Protein AF-A0AAN7T328-F1 (afdb_monomer)

Foldseek 3Di:
DVLQVPDLWDQDPVGDIDRVVVVVVVVVPDPPPPPDFDQDPPPRDTPPDDDDDDPDDDDDDDDDPPPPDDDDDDDDDDDDDDDDDDDDDDDDDDDPDDPPPPPCDPVNDDLVVVLVVLLPDDPVRLVVVLVVDCLCVNCCHSCNQVVSVVQCQQAAPPPRHHLVGFQKWFFKAWDADPQFTAIDTLRRIHGPCCCPVVVDQADPVRHGGDATAGFQFAPVSCVVCVVVHQVRLVVQCVSRVPPPDHSLVSLLRNLLSLLLVLLVVLVVPDDPSVNLVSLLSSVLVNLRSLLVNLVVCVVDVVLQVVLQVLLCCVQPVVQVDCVSVVDLSSNLSSLLRHPDADDLSSLVSSVLSLLLLCLQQLCAPVFVVLVLLLQLFPDLFDPCNQQSSCVRCLSVLLSLLLSLLVCVLLQSHDDDPRDHSVRSSNVCNSVSSGDPPPSSNVSSVVSVVSSVDRGDCSSCVSSVHHDDDRSVVSVSSSVSNVVSCVSQSWHSLDDSQCSNQVNCVPPVPTHHDPPRHHDDDDPDDDRRGGHPPPDDPPDDPDDDDDDD

Nearest PDB structures (foldseek):
  2b5f-assembly1_B  TM=2.780E-01  e=9.021E+00  Spinacia oleracea
  6tc0-assembly3_F  TM=1.694E-01  e=4.989E+00  Mus musculus

Structure (mmCIF, N/CA/C/O backbone):
data_AF-A0AAN7T328-F1
#
_entry.id   AF-A0AAN7T328-F1
#
loop_
_atom_site.group_PDB
_atom_site.id
_atom_site.type_symbol
_atom_site.label_atom_id
_atom_site.label_alt_id
_atom_site.label_comp_id
_atom_site.label_asym_id
_atom_site.label_entity_id
_atom_site.label_seq_id
_atom_site.pdbx_PDB_ins_code
_atom_site.Cartn_x
_atom_site.Cartn_y
_atom_site.Cartn_z
_atom_site.occupancy
_atom_site.B_iso_or_equiv
_atom_site.auth_seq_id
_atom_site.auth_comp_id
_atom_site.auth_asym_id
_atom_site.auth_atom_id
_atom_site.pdbx_PDB_model_num
ATOM 1 N N . MET A 1 1 ? -0.008 -10.460 22.206 1.00 30.52 1 MET A N 1
ATOM 2 C CA . MET A 1 1 ? 0.128 -11.632 23.100 1.00 30.52 1 MET A CA 1
ATOM 3 C C . MET A 1 1 ? -0.228 -12.957 22.423 1.00 30.52 1 MET A C 1
ATOM 5 O O . MET A 1 1 ? 0.145 -13.980 22.965 1.00 30.52 1 MET A O 1
ATOM 9 N N . LEU A 1 2 ? -0.828 -12.974 21.222 1.00 27.48 2 LEU A N 1
ATOM 10 C CA . LEU A 1 2 ? -1.067 -14.219 20.471 1.00 27.48 2 LEU A CA 1
ATOM 11 C C . LEU A 1 2 ? 0.185 -14.843 19.823 1.00 27.48 2 LEU A C 1
ATOM 13 O O . LEU A 1 2 ? 0.161 -16.020 19.498 1.00 27.48 2 LEU A O 1
ATOM 17 N N . SER A 1 3 ? 1.309 -14.124 19.700 1.00 33.03 3 SER A N 1
ATOM 18 C CA . SER A 1 3 ? 2.547 -14.724 19.167 1.00 33.03 3 SER A CA 1
ATOM 19 C C . SER A 1 3 ? 3.260 -15.656 20.155 1.00 33.03 3 SER A C 1
ATOM 21 O O . SER A 1 3 ? 4.235 -16.288 19.771 1.00 33.03 3 SER A O 1
ATOM 23 N N . PHE A 1 4 ? 2.823 -15.709 21.420 1.00 31.34 4 PHE A N 1
ATOM 24 C CA . PHE A 1 4 ? 3.430 -16.565 22.447 1.00 31.34 4 PHE A CA 1
ATOM 25 C C . PHE A 1 4 ? 2.764 -17.951 22.524 1.00 31.34 4 PHE A C 1
ATOM 27 O O . PHE A 1 4 ? 3.377 -18.890 23.009 1.00 31.34 4 PHE A O 1
ATOM 34 N N . PHE A 1 5 ? 1.539 -18.100 22.002 1.00 33.84 5 PHE A N 1
ATOM 35 C CA . PHE A 1 5 ? 0.751 -19.339 22.101 1.00 33.84 5 PHE A CA 1
ATOM 36 C C . PHE A 1 5 ? 0.732 -20.187 20.816 1.00 33.84 5 PHE A C 1
ATOM 38 O O . PHE A 1 5 ? 0.052 -21.205 20.772 1.00 33.84 5 PHE A O 1
ATOM 45 N N . ALA A 1 6 ? 1.474 -19.788 19.778 1.00 40.78 6 ALA A N 1
ATOM 46 C CA . ALA A 1 6 ? 1.519 -20.478 18.481 1.00 40.78 6 ALA A CA 1
ATOM 47 C C . ALA A 1 6 ? 2.911 -21.045 18.126 1.00 40.78 6 ALA A C 1
ATOM 49 O O . ALA A 1 6 ? 3.149 -21.440 16.987 1.00 40.78 6 ALA A O 1
ATOM 50 N N . SER A 1 7 ? 3.848 -21.053 19.080 1.00 46.41 7 SER A N 1
ATOM 51 C CA . SER A 1 7 ? 5.132 -21.745 18.936 1.00 46.41 7 SER A CA 1
ATOM 52 C C . SER A 1 7 ? 4.935 -23.229 19.232 1.00 46.41 7 SER A C 1
ATOM 54 O O . SER A 1 7 ? 4.325 -23.557 20.244 1.00 46.41 7 SER A O 1
ATOM 56 N N . ASP A 1 8 ? 5.473 -24.120 18.396 1.00 56.59 8 ASP A N 1
ATOM 57 C CA . ASP A 1 8 ? 5.523 -25.563 18.685 1.00 56.59 8 ASP A CA 1
ATOM 58 C C . ASP A 1 8 ? 6.571 -25.917 19.758 1.00 56.59 8 ASP A C 1
ATOM 60 O O . ASP A 1 8 ? 6.666 -27.067 20.163 1.00 56.59 8 ASP A O 1
ATOM 64 N N . ASN A 1 9 ? 7.305 -24.920 20.263 1.00 54.69 9 ASN A N 1
ATOM 65 C CA . ASN A 1 9 ? 8.291 -25.058 21.331 1.00 54.69 9 ASN A CA 1
ATOM 66 C C . ASN A 1 9 ? 7.996 -24.080 22.477 1.00 54.69 9 ASN A C 1
ATOM 68 O O . ASN A 1 9 ? 7.801 -22.881 22.230 1.00 54.69 9 ASN A O 1
ATOM 72 N N . LEU A 1 10 ? 7.987 -24.582 23.714 1.00 58.47 10 LEU A N 1
ATOM 73 C CA . LEU A 1 10 ? 7.873 -23.783 24.937 1.00 58.47 10 LEU A CA 1
ATOM 74 C C . LEU A 1 10 ? 9.185 -23.829 25.722 1.00 58.47 10 LEU A C 1
ATOM 76 O O . LEU A 1 10 ? 9.585 -24.884 26.209 1.00 58.47 10 LEU A O 1
ATOM 80 N N . GLU A 1 11 ? 9.804 -22.664 25.900 1.00 51.47 11 GLU A N 1
ATOM 81 C CA . GLU A 1 11 ? 10.955 -22.490 26.784 1.00 51.47 11 GLU A CA 1
ATOM 82 C C . GLU A 1 11 ? 10.466 -22.351 28.233 1.00 51.47 11 GLU A C 1
ATOM 84 O O . GLU A 1 11 ? 9.657 -21.477 28.563 1.00 51.47 11 GLU A O 1
ATOM 89 N N . GLN A 1 12 ? 10.913 -23.255 29.100 1.00 61.31 12 GLN A N 1
ATOM 90 C CA . GLN A 1 12 ? 10.564 -23.281 30.513 1.00 61.31 12 GLN A CA 1
ATOM 91 C C . GLN A 1 12 ? 11.494 -22.362 31.308 1.00 61.31 12 GLN A C 1
ATOM 93 O O . GLN A 1 12 ? 12.641 -22.122 30.943 1.00 61.31 12 GLN A O 1
ATOM 98 N N . GLN A 1 13 ? 11.014 -21.867 32.448 1.00 40.06 13 GLN A N 1
ATOM 99 C CA . GLN A 1 13 ? 11.747 -20.925 33.308 1.00 40.06 13 GLN A CA 1
ATOM 100 C C . GLN A 1 13 ? 13.107 -21.438 33.831 1.00 40.06 13 GLN A C 1
ATOM 102 O O . GLN A 1 13 ? 13.890 -20.654 34.357 1.00 40.06 13 GLN A O 1
ATOM 107 N N . TYR A 1 14 ? 13.388 -22.736 33.696 1.00 57.19 14 TYR A N 1
ATOM 108 C CA . TYR A 1 14 ? 14.655 -23.380 34.057 1.00 57.19 14 TYR A CA 1
ATOM 109 C C . TYR A 1 14 ? 15.530 -23.753 32.844 1.00 57.19 14 TYR A C 1
ATOM 111 O O . TYR A 1 14 ? 16.507 -24.477 33.001 1.00 57.19 14 TYR A O 1
ATOM 119 N N . GLY A 1 15 ? 15.224 -23.224 31.654 1.00 48.59 15 GLY A N 1
ATOM 120 C CA . GLY A 1 15 ? 16.077 -23.329 30.463 1.00 48.59 15 GLY A CA 1
ATOM 121 C C . GLY A 1 15 ? 15.852 -24.570 29.597 1.00 48.59 15 GLY A C 1
ATOM 122 O O . GLY A 1 15 ? 16.543 -24.731 28.594 1.00 48.59 15 GLY A O 1
ATOM 123 N N . ASP A 1 16 ? 14.884 -25.421 29.944 1.00 49.12 16 ASP A N 1
ATOM 124 C CA . ASP A 1 16 ? 14.483 -26.550 29.103 1.00 49.12 16 ASP A CA 1
ATOM 125 C C . ASP A 1 16 ? 13.497 -26.118 28.018 1.00 49.12 16 ASP A C 1
ATOM 127 O O . ASP A 1 16 ? 12.666 -25.230 28.218 1.00 49.12 16 ASP A O 1
ATOM 131 N N . ASN A 1 17 ? 13.572 -26.775 26.863 1.00 54.47 17 ASN A N 1
ATOM 132 C CA . ASN A 1 17 ? 12.727 -26.493 25.711 1.00 54.47 17 ASN A CA 1
ATOM 133 C C . ASN A 1 17 ? 11.852 -27.716 25.419 1.00 54.47 17 ASN A C 1
ATOM 135 O O . ASN A 1 17 ? 12.375 -28.805 25.185 1.00 54.47 17 ASN A O 1
ATOM 139 N N . VAL A 1 18 ? 10.531 -27.549 25.470 1.00 57.59 18 VAL A N 1
ATOM 140 C CA . VAL A 1 18 ? 9.565 -28.647 25.314 1.00 57.59 18 VAL A CA 1
ATOM 141 C C . VAL A 1 18 ? 8.907 -28.572 23.940 1.00 57.59 18 VAL A C 1
ATOM 143 O O . VAL A 1 18 ? 8.245 -27.578 23.631 1.00 57.59 18 VAL A O 1
ATOM 146 N N . ASP A 1 19 ? 9.053 -29.640 23.152 1.00 63.91 19 ASP A N 1
ATOM 147 C CA . ASP A 1 19 ? 8.382 -29.822 21.861 1.00 63.91 19 ASP A CA 1
ATOM 148 C C . ASP A 1 19 ? 6.913 -30.243 22.076 1.00 63.91 19 ASP A C 1
ATOM 150 O O . ASP A 1 19 ? 6.593 -31.326 22.580 1.00 63.91 19 ASP A O 1
ATOM 154 N N . LEU A 1 20 ? 5.982 -29.369 21.688 1.00 58.19 20 LEU A N 1
ATOM 155 C CA . LEU A 1 20 ? 4.540 -29.583 21.826 1.00 58.19 20 LEU A CA 1
ATOM 156 C C . LEU A 1 20 ? 3.998 -30.662 20.880 1.00 58.19 20 LEU A C 1
ATOM 158 O O . LEU A 1 20 ? 2.877 -31.140 21.083 1.00 58.19 20 LEU A O 1
ATOM 162 N N . THR A 1 21 ? 4.759 -31.065 19.863 1.00 59.78 21 THR A N 1
ATOM 163 C CA . THR A 1 21 ? 4.375 -32.129 18.925 1.00 59.78 21 THR A CA 1
ATOM 164 C C . THR A 1 21 ? 4.309 -33.481 19.636 1.00 59.78 21 THR A C 1
ATOM 166 O O . THR A 1 21 ? 3.380 -34.259 19.407 1.00 59.78 21 THR A O 1
ATOM 169 N N . GLU A 1 22 ? 5.223 -33.718 20.579 1.00 53.09 22 GLU A N 1
ATOM 170 C CA . GLU A 1 22 ? 5.274 -34.933 21.396 1.00 53.09 22 GLU A CA 1
ATOM 171 C C . GLU A 1 22 ? 4.113 -34.977 22.407 1.00 53.09 22 GLU A C 1
ATOM 173 O O . GLU A 1 22 ? 3.460 -36.008 22.585 1.00 53.09 22 GLU A O 1
ATOM 178 N N . TYR A 1 23 ? 3.751 -33.821 22.977 1.00 49.94 23 TYR A N 1
ATOM 179 C CA . TYR A 1 23 ? 2.598 -33.688 23.874 1.00 49.94 23 TYR A CA 1
ATOM 180 C C . TYR A 1 23 ? 1.259 -33.905 23.144 1.00 49.94 23 TYR A C 1
ATOM 182 O O . TYR A 1 23 ? 0.354 -34.569 23.655 1.00 49.94 23 TYR A O 1
ATOM 190 N N . ARG A 1 24 ? 1.133 -33.394 21.911 1.00 54.00 24 ARG A N 1
ATOM 191 C CA . ARG A 1 24 ? -0.035 -33.637 21.044 1.00 54.00 24 ARG A CA 1
ATOM 192 C C . ARG A 1 24 ? -0.121 -35.108 20.610 1.00 54.00 24 ARG A C 1
ATOM 194 O O . ARG A 1 24 ? -1.224 -35.645 20.529 1.00 54.00 24 ARG A O 1
ATOM 201 N N . ALA A 1 25 ? 1.014 -35.779 20.392 1.00 52.00 25 ALA A N 1
ATOM 202 C CA . ALA A 1 25 ? 1.062 -37.212 20.088 1.00 52.00 25 ALA A CA 1
ATOM 203 C C . ALA A 1 25 ? 0.642 -38.082 21.290 1.00 52.00 25 ALA A C 1
ATOM 205 O O . ALA A 1 25 ? -0.122 -39.033 21.119 1.00 52.00 25 ALA A O 1
ATOM 206 N N . LEU A 1 26 ? 1.045 -37.705 22.509 1.00 47.72 26 LEU A N 1
ATOM 207 C CA . LEU A 1 26 ? 0.616 -38.346 23.760 1.00 47.72 26 LEU A CA 1
ATOM 208 C C . LEU A 1 26 ? -0.893 -38.209 24.024 1.00 47.72 26 LEU A C 1
ATOM 210 O O . LEU A 1 26 ? -1.488 -39.125 24.587 1.00 47.72 26 LEU A O 1
ATOM 214 N N . ASN A 1 27 ? -1.523 -37.114 23.583 1.00 44.34 27 ASN A N 1
ATOM 215 C CA . ASN A 1 27 ? -2.967 -36.886 23.744 1.00 44.34 27 ASN A CA 1
ATOM 216 C C . ASN A 1 27 ? -3.836 -37.563 22.665 1.00 44.34 27 ASN A C 1
ATOM 218 O O . ASN A 1 27 ? -5.025 -37.787 22.891 1.00 44.34 27 ASN A O 1
ATOM 222 N N . ASN A 1 28 ? -3.260 -37.913 21.509 1.00 42.47 28 ASN A N 1
ATOM 223 C CA . ASN A 1 28 ? -3.942 -38.695 20.467 1.00 42.47 28 ASN A CA 1
ATOM 224 C C . ASN A 1 28 ? -3.955 -40.204 20.770 1.00 42.47 28 ASN A C 1
ATOM 226 O O . ASN A 1 28 ? -4.761 -40.947 20.206 1.00 42.47 28 ASN A O 1
ATOM 230 N N . GLY A 1 29 ? -3.103 -40.666 21.689 1.00 35.59 29 GLY A N 1
ATOM 231 C CA . GLY A 1 29 ? -3.254 -41.966 22.328 1.00 35.59 29 GLY A CA 1
ATOM 232 C C . GLY A 1 29 ? -4.353 -41.879 23.379 1.00 35.59 29 GLY A C 1
ATOM 233 O O . GLY A 1 29 ? -4.123 -41.355 24.462 1.00 35.59 29 GLY A O 1
ATOM 234 N N . VAL A 1 30 ? -5.545 -42.381 23.058 1.00 37.03 30 VAL A N 1
ATOM 235 C CA . VAL A 1 30 ? -6.703 -42.495 23.957 1.00 37.03 30 VAL A CA 1
ATOM 236 C C . VAL A 1 30 ? -6.277 -43.058 25.322 1.00 37.03 30 VAL A C 1
ATOM 238 O O . VAL A 1 30 ? -6.276 -44.270 25.541 1.00 37.03 30 VAL A O 1
ATOM 241 N N . ARG A 1 31 ? -5.965 -42.186 26.287 1.00 30.16 31 ARG A N 1
ATOM 242 C CA . ARG A 1 31 ? -6.110 -42.530 27.698 1.00 30.16 31 ARG A CA 1
ATOM 243 C C . ARG A 1 31 ? -7.608 -42.589 27.927 1.00 30.16 31 ARG A C 1
ATOM 245 O O . ARG A 1 31 ? -8.277 -41.563 27.999 1.00 30.16 31 ARG A O 1
ATOM 252 N N . ARG A 1 32 ? -8.138 -43.812 27.985 1.00 34.00 32 ARG A N 1
ATOM 253 C CA . ARG A 1 32 ? -9.443 -44.079 28.586 1.00 34.00 32 ARG A CA 1
ATOM 254 C C . ARG A 1 32 ? -9.417 -43.443 29.973 1.00 34.00 32 ARG A C 1
ATOM 256 O O . ARG A 1 32 ? -8.828 -44.004 30.891 1.00 34.00 32 ARG A O 1
ATOM 263 N N . TYR A 1 33 ? -10.015 -42.265 30.108 1.00 33.59 33 TYR A N 1
ATOM 264 C CA . TYR A 1 33 ? -10.455 -41.786 31.403 1.00 33.59 33 TYR A CA 1
ATOM 265 C C . TYR A 1 33 ? -11.483 -42.809 31.875 1.00 33.59 33 TYR A C 1
ATOM 267 O O . TYR A 1 33 ? -12.596 -42.875 31.357 1.00 33.59 33 TYR A O 1
ATOM 275 N N . THR A 1 34 ? -11.075 -43.684 32.790 1.00 35.03 34 THR A N 1
ATOM 276 C CA . THR A 1 34 ? -12.025 -44.415 33.618 1.00 35.03 34 THR A CA 1
ATOM 277 C C . THR A 1 34 ? -12.850 -43.355 34.331 1.00 35.03 34 THR A C 1
ATOM 279 O O . THR A 1 34 ? -12.286 -42.486 34.999 1.00 35.03 34 THR A O 1
ATOM 282 N N . ALA A 1 35 ? -14.160 -43.372 34.099 1.00 37.78 35 ALA A N 1
ATOM 283 C CA . ALA A 1 35 ? -15.109 -42.506 34.771 1.00 37.78 35 ALA A CA 1
ATOM 284 C C . ALA A 1 35 ? -14.993 -42.752 36.280 1.00 37.78 35 ALA A C 1
ATOM 286 O O . ALA A 1 35 ? -15.535 -43.719 36.802 1.00 37.78 35 ALA A O 1
ATOM 287 N N . ASN A 1 36 ? -14.223 -41.915 36.969 1.00 35.16 36 ASN A N 1
ATOM 288 C CA . ASN A 1 36 ? -14.232 -41.892 38.419 1.00 35.16 36 ASN A CA 1
ATOM 289 C C . ASN A 1 36 ? -15.394 -40.989 38.821 1.00 35.16 36 ASN A C 1
ATOM 291 O O . ASN A 1 36 ? -15.381 -39.789 38.542 1.00 35.16 36 ASN A O 1
ATOM 295 N N . SER A 1 37 ? -16.407 -41.602 39.429 1.00 44.97 37 SER A N 1
ATOM 296 C CA . SER A 1 37 ? -17.577 -40.954 40.015 1.00 44.97 37 SER A CA 1
ATOM 297 C C . SER A 1 37 ? -17.142 -39.804 40.929 1.00 44.97 37 SER A C 1
ATOM 299 O O . SER A 1 37 ? -16.469 -40.020 41.941 1.00 44.97 37 SER A O 1
ATOM 301 N N . TYR A 1 38 ? -17.500 -38.573 40.569 1.00 44.97 38 TYR A N 1
ATOM 302 C CA . TYR A 1 38 ? -17.310 -37.408 41.425 1.00 44.97 38 TYR A CA 1
ATOM 303 C C . TYR A 1 38 ? -18.566 -37.205 42.272 1.00 44.97 38 TYR A C 1
ATOM 305 O O . TYR A 1 38 ? -19.643 -36.949 41.737 1.00 44.97 38 TYR A O 1
ATOM 313 N N . ILE A 1 39 ? -18.418 -37.289 43.593 1.00 51.81 39 ILE A N 1
ATOM 314 C CA . ILE A 1 39 ? -19.495 -37.013 44.545 1.00 51.81 39 ILE A CA 1
ATOM 315 C C . ILE A 1 39 ? -19.390 -35.544 44.954 1.00 51.81 39 ILE A C 1
ATOM 317 O O . ILE A 1 39 ? -18.382 -35.111 45.517 1.00 51.81 39 ILE A O 1
ATOM 321 N N . CYS A 1 40 ? -20.437 -34.764 44.683 1.00 43.72 40 CYS A N 1
ATOM 322 C CA . CYS A 1 40 ? -20.492 -33.372 45.115 1.00 43.72 40 CYS A CA 1
ATOM 323 C C . CYS A 1 40 ? -20.555 -33.298 46.649 1.00 43.72 40 CYS A C 1
ATOM 325 O O . CYS A 1 40 ? -21.554 -33.690 47.253 1.00 43.72 40 CYS A O 1
ATOM 327 N N . GLY A 1 41 ? -19.528 -32.724 47.281 1.00 50.19 41 GLY A N 1
ATOM 328 C CA . GLY A 1 41 ? -19.443 -32.589 48.742 1.00 50.19 41 GLY A CA 1
ATOM 329 C C . GLY A 1 41 ? -20.507 -31.691 49.389 1.00 50.19 41 GLY A C 1
ATOM 330 O O . GLY A 1 41 ? -20.580 -31.643 50.610 1.00 50.19 41 GLY A O 1
ATOM 331 N N . ASN A 1 42 ? -21.333 -30.995 48.599 1.00 46.12 42 ASN A N 1
ATOM 332 C CA . ASN A 1 42 ? -22.359 -30.082 49.112 1.00 46.12 42 ASN A CA 1
ATOM 333 C C . ASN A 1 42 ? -23.787 -30.650 49.039 1.00 46.12 42 ASN A C 1
ATOM 335 O O . ASN A 1 42 ? -24.662 -30.203 49.772 1.00 46.12 42 ASN A O 1
ATOM 339 N N . CYS A 1 43 ? -24.047 -31.623 48.158 1.00 63.41 43 CYS A N 1
ATOM 340 C CA . CYS A 1 43 ? -25.384 -32.212 48.002 1.00 63.41 43 CYS A CA 1
ATOM 341 C C . CYS A 1 43 ? -25.407 -33.747 47.956 1.00 63.41 43 CYS A C 1
ATOM 343 O O . CYS A 1 43 ? -26.490 -34.325 47.929 1.00 63.41 43 CYS A O 1
ATOM 345 N N . GLY A 1 44 ? -24.244 -34.406 47.952 1.00 47.44 44 GLY A N 1
ATOM 346 C CA . GLY A 1 44 ? -24.107 -35.853 48.135 1.00 47.44 44 GLY A CA 1
ATOM 347 C C . GLY A 1 44 ? -24.722 -36.740 47.049 1.00 47.44 44 GLY A C 1
ATOM 348 O O . GLY A 1 44 ? -24.823 -37.943 47.268 1.00 47.44 44 GLY A O 1
ATOM 349 N N . ARG A 1 45 ? -25.155 -36.197 45.901 1.00 43.94 45 ARG A N 1
ATOM 350 C CA . ARG A 1 45 ? -25.763 -37.004 44.829 1.00 43.94 45 ARG A CA 1
ATOM 351 C C . ARG A 1 45 ? -24.710 -37.624 43.916 1.00 43.94 45 ARG A C 1
ATOM 353 O O . ARG A 1 45 ? -23.819 -36.928 43.432 1.00 43.94 45 ARG A O 1
ATOM 360 N N . ASP A 1 46 ? -24.884 -38.918 43.677 1.00 45.78 46 ASP A N 1
ATOM 361 C CA . ASP A 1 46 ? -24.164 -39.738 42.706 1.00 45.78 46 ASP A CA 1
ATOM 362 C C . ASP A 1 46 ? -25.009 -39.835 41.420 1.00 45.78 46 ASP A C 1
ATOM 364 O O . ASP A 1 46 ? -26.224 -40.027 41.494 1.00 45.78 46 ASP A O 1
ATOM 368 N N . MET A 1 47 ? -24.405 -39.639 40.246 1.00 49.72 47 MET A N 1
ATOM 369 C CA . MET A 1 47 ? -25.126 -39.462 38.968 1.00 49.72 47 MET A CA 1
ATOM 370 C C . MET A 1 47 ? -25.555 -40.776 38.288 1.00 49.72 47 MET A C 1
ATOM 372 O O . MET A 1 47 ? -26.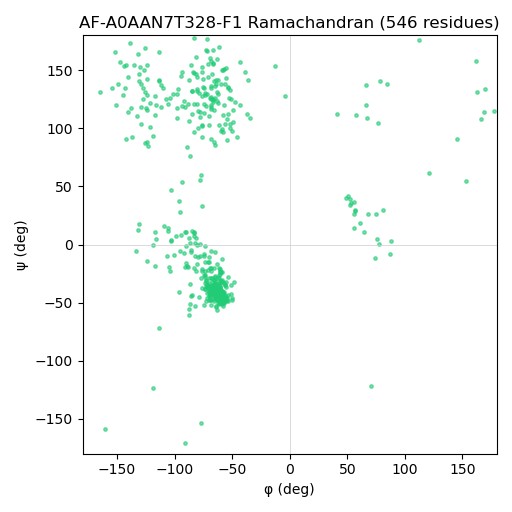079 -40.724 37.180 1.00 49.72 47 MET A O 1
ATOM 376 N N . ASP A 1 48 ? -25.395 -41.939 38.930 1.00 44.50 48 ASP A N 1
ATOM 377 C CA . ASP A 1 48 ? -25.581 -43.243 38.266 1.00 44.50 48 ASP A CA 1
ATOM 378 C C . ASP A 1 48 ? -26.824 -44.050 38.682 1.00 44.50 48 ASP A C 1
ATOM 380 O O . ASP A 1 48 ? -26.946 -45.234 38.353 1.00 44.50 48 ASP A O 1
ATOM 384 N N . ARG A 1 49 ? -27.817 -43.443 39.340 1.00 37.94 49 ARG A N 1
ATOM 385 C CA . ARG A 1 49 ? -29.113 -44.111 39.560 1.00 37.94 49 ARG A CA 1
ATOM 386 C C . ARG A 1 49 ? -30.292 -43.177 39.315 1.00 37.94 49 ARG A C 1
ATOM 388 O O . ARG A 1 49 ? -30.723 -42.490 40.228 1.00 37.94 49 ARG A O 1
ATOM 395 N N . GLU A 1 50 ? -30.813 -43.190 38.084 1.00 34.50 50 GLU A N 1
ATOM 396 C CA . GLU A 1 50 ? -32.149 -43.744 37.781 1.00 34.50 50 GLU A CA 1
ATOM 397 C C . GLU A 1 50 ? -32.546 -43.591 36.289 1.00 34.50 50 GLU A C 1
ATOM 399 O O . GLU A 1 50 ? -32.821 -42.505 35.793 1.00 34.50 50 GLU A O 1
ATOM 404 N N . THR A 1 51 ? -32.672 -44.748 35.622 1.00 30.88 51 THR A N 1
ATOM 405 C CA . THR A 1 51 ? -33.468 -45.088 34.414 1.00 30.88 51 THR A CA 1
ATOM 406 C C . THR A 1 51 ? -33.152 -44.486 33.022 1.00 30.88 51 THR A C 1
ATOM 408 O O . THR A 1 51 ? -32.897 -43.296 32.870 1.00 30.88 51 THR A O 1
ATOM 411 N N . PRO A 1 52 ? -33.192 -45.311 31.947 1.00 30.81 52 PRO A N 1
ATOM 412 C CA . PRO A 1 52 ? -32.605 -44.992 30.648 1.00 30.81 52 PRO A CA 1
ATOM 413 C C . PRO A 1 52 ? -33.574 -44.235 29.732 1.00 30.81 52 PRO A C 1
ATOM 415 O O . PRO A 1 52 ? -34.604 -44.769 29.323 1.00 30.81 52 PRO A O 1
ATOM 418 N N . CYS A 1 53 ? -33.199 -43.027 29.309 1.00 27.86 53 CYS A N 1
ATOM 419 C CA . CYS A 1 53 ? -33.799 -42.407 28.129 1.00 27.86 53 CYS A CA 1
ATOM 420 C C . CYS A 1 53 ? -33.247 -43.083 26.868 1.00 27.86 53 CYS A C 1
ATOM 422 O O . CYS A 1 53 ? -32.066 -42.967 26.538 1.00 27.86 53 CYS A O 1
ATOM 424 N N . THR A 1 54 ? -34.111 -43.789 26.144 1.00 29.58 54 THR A N 1
ATOM 425 C CA . THR A 1 54 ? -33.830 -44.356 24.823 1.00 29.58 54 THR A CA 1
ATOM 426 C C . THR A 1 54 ? -33.585 -43.248 23.794 1.00 29.58 54 THR A C 1
ATOM 428 O O . THR A 1 54 ? -34.489 -42.862 23.053 1.00 29.58 54 THR A O 1
ATOM 431 N N . LEU A 1 55 ? -32.349 -42.755 23.699 1.00 28.56 55 LEU A N 1
ATOM 432 C CA . LEU A 1 55 ? -31.871 -42.088 22.491 1.00 28.56 55 LEU A CA 1
ATOM 433 C C . LEU A 1 55 ? -31.565 -43.169 21.455 1.00 28.56 55 LEU A C 1
ATOM 435 O O . LEU A 1 55 ? -30.566 -43.885 21.529 1.00 28.56 55 LEU A O 1
ATOM 439 N N . ARG A 1 56 ? -32.488 -43.315 20.499 1.00 25.88 56 ARG A N 1
ATOM 440 C CA . ARG A 1 56 ? -32.301 -44.107 19.283 1.00 25.88 56 ARG A CA 1
ATOM 441 C C . ARG A 1 56 ? -30.951 -43.760 18.655 1.00 25.88 56 ARG A C 1
ATOM 443 O O . ARG A 1 56 ? -30.695 -42.615 18.304 1.00 25.88 56 ARG A O 1
ATOM 450 N N . SER A 1 57 ? -30.138 -44.798 18.488 1.00 32.53 57 SER A N 1
ATOM 451 C CA . SER A 1 57 ? -28.934 -44.841 17.664 1.00 32.53 57 SER A CA 1
ATOM 452 C C . SER A 1 57 ? -29.103 -44.042 16.365 1.00 32.53 57 SER A C 1
ATOM 454 O O . SER A 1 57 ? -29.850 -44.446 15.471 1.00 32.53 57 SER A O 1
ATOM 456 N N . THR A 1 58 ? -28.381 -42.930 16.234 1.00 26.62 58 THR A N 1
ATOM 457 C CA . THR A 1 58 ? -28.092 -42.335 14.929 1.00 26.62 58 THR A CA 1
ATOM 458 C C . THR A 1 58 ? -26.704 -42.771 14.499 1.00 26.62 58 THR A C 1
ATOM 460 O O . THR A 1 58 ? -25.687 -42.381 15.070 1.00 26.62 58 THR A O 1
ATOM 463 N N . ARG A 1 59 ? -26.732 -43.644 13.492 1.00 26.19 59 ARG A N 1
ATOM 464 C CA . ARG A 1 59 ? -25.633 -44.137 12.668 1.00 26.19 59 ARG A CA 1
ATOM 465 C C . ARG A 1 59 ? -24.575 -43.071 12.378 1.00 26.19 59 ARG A C 1
ATOM 467 O O . ARG A 1 59 ? -24.894 -41.934 12.043 1.00 26.19 59 ARG A O 1
ATOM 474 N N . SER A 1 60 ? -23.325 -43.522 12.393 1.00 31.80 60 SER A N 1
ATOM 475 C CA . SER A 1 60 ? -22.208 -42.918 11.675 1.00 31.80 60 SER A CA 1
ATOM 476 C C . SER A 1 60 ? -22.625 -42.525 10.254 1.00 31.80 60 SER A C 1
ATOM 478 O O . SER A 1 60 ? -22.989 -43.400 9.466 1.00 31.80 60 SER A O 1
ATOM 480 N N . TYR A 1 61 ? -22.532 -41.241 9.918 1.00 28.52 61 TYR A N 1
ATOM 481 C CA . TYR A 1 61 ? -22.566 -40.791 8.531 1.00 28.52 61 TYR A CA 1
ATOM 482 C C . TYR A 1 61 ? -21.326 -39.957 8.233 1.00 28.52 61 TYR A C 1
ATOM 484 O O . TYR A 1 61 ? -21.071 -38.917 8.837 1.00 28.52 61 TYR A O 1
ATOM 492 N N . SER A 1 62 ? -20.546 -40.479 7.295 1.00 29.62 62 SER A N 1
ATOM 493 C CA . SER A 1 62 ? -19.559 -39.766 6.502 1.00 29.62 62 SER A CA 1
ATOM 494 C C . SER A 1 62 ? -20.261 -38.733 5.613 1.00 29.62 62 SER A C 1
ATOM 496 O O . SER A 1 62 ? -21.288 -39.019 5.000 1.00 29.62 62 SER A O 1
ATOM 498 N N . PHE A 1 63 ? -19.697 -37.528 5.544 1.00 29.30 63 PHE A N 1
ATOM 499 C CA . PHE A 1 63 ? -20.180 -36.426 4.710 1.00 29.30 63 PHE A CA 1
ATOM 500 C C . PHE A 1 63 ? -19.864 -36.660 3.218 1.00 29.30 63 PHE A C 1
ATOM 502 O O . PHE A 1 63 ? -18.692 -36.871 2.892 1.00 29.30 63 PHE A O 1
ATOM 509 N N . PRO A 1 64 ? -20.838 -36.555 2.291 1.00 29.47 64 PRO A N 1
ATOM 510 C CA . PRO A 1 64 ? -20.565 -36.389 0.867 1.00 29.47 64 PRO A CA 1
ATOM 511 C C . PRO A 1 64 ? -20.345 -34.909 0.521 1.00 29.47 64 PRO A C 1
ATOM 513 O O . PRO A 1 64 ? -21.127 -34.033 0.875 1.00 29.47 64 PRO A O 1
ATOM 516 N N . LEU A 1 65 ? -19.274 -34.651 -0.223 1.00 29.70 65 LEU A N 1
ATOM 517 C CA . LEU A 1 65 ? -18.743 -33.343 -0.617 1.00 29.70 65 LEU A CA 1
ATOM 518 C C . LEU A 1 65 ? -19.539 -32.649 -1.757 1.00 29.70 65 LEU A C 1
ATOM 520 O O . LEU A 1 65 ? -18.933 -31.998 -2.605 1.00 29.70 65 LEU A O 1
ATOM 524 N N . ALA A 1 66 ? -20.864 -32.827 -1.836 1.00 30.73 66 ALA A N 1
ATOM 525 C CA . ALA A 1 66 ? -21.667 -32.447 -3.012 1.00 30.73 66 ALA A CA 1
ATOM 526 C C . ALA A 1 66 ? -22.558 -31.195 -2.843 1.00 30.73 66 ALA A C 1
ATOM 528 O O . ALA A 1 66 ? -23.023 -30.661 -3.845 1.00 30.73 66 ALA A O 1
ATOM 529 N N . ASP A 1 67 ? -22.724 -30.655 -1.633 1.00 32.25 67 ASP A N 1
ATOM 530 C CA . ASP A 1 67 ? -23.626 -29.509 -1.384 1.00 32.25 67 ASP A CA 1
ATOM 531 C C . ASP A 1 67 ? -23.006 -28.125 -1.688 1.00 32.25 67 ASP A C 1
ATOM 533 O O . ASP A 1 67 ? -23.574 -27.084 -1.362 1.00 32.25 67 ASP A O 1
ATOM 537 N N . PHE A 1 68 ? -21.838 -28.080 -2.339 1.00 32.28 68 PHE A N 1
ATOM 538 C CA . PHE A 1 68 ? -21.134 -26.842 -2.704 1.00 32.28 68 PHE A CA 1
ATOM 539 C C . PHE A 1 68 ? -21.275 -26.468 -4.191 1.00 32.28 68 PHE A C 1
ATOM 541 O O . PHE A 1 68 ? -20.292 -26.093 -4.828 1.00 32.28 68 PHE A O 1
ATOM 548 N N . LEU A 1 69 ? -22.487 -26.514 -4.757 1.00 28.92 69 LEU A N 1
ATOM 549 C CA . LEU A 1 69 ? -22.802 -25.842 -6.029 1.00 28.92 69 LEU A CA 1
ATOM 550 C C . LEU A 1 69 ? -24.229 -25.251 -6.021 1.00 28.92 69 LEU A C 1
ATOM 552 O O . LEU A 1 69 ? -25.162 -25.947 -5.627 1.00 28.92 69 LEU A O 1
ATOM 556 N N . PRO A 1 70 ? -24.438 -23.996 -6.473 1.00 31.92 70 PRO A N 1
ATOM 557 C CA . PRO A 1 70 ? -25.762 -23.382 -6.520 1.00 31.92 70 PRO A CA 1
ATOM 558 C C . PRO A 1 70 ? -26.439 -23.608 -7.884 1.00 31.92 70 PRO A C 1
ATOM 560 O O . PRO A 1 70 ? -25.919 -23.177 -8.911 1.00 31.92 70 PRO A O 1
ATOM 563 N N . HIS A 1 71 ? -27.634 -24.204 -7.893 1.00 28.86 71 HIS A N 1
ATOM 564 C CA . HIS A 1 71 ? -28.557 -24.196 -9.037 1.00 28.86 71 HIS A CA 1
ATOM 565 C C . HIS A 1 71 ? -29.996 -24.019 -8.522 1.00 28.86 71 HIS A C 1
ATOM 567 O O . HIS A 1 71 ? -30.433 -24.739 -7.635 1.00 28.86 71 HIS A O 1
ATOM 573 N N . LEU A 1 72 ? -30.611 -22.879 -8.861 1.00 26.67 72 LEU A N 1
ATOM 574 C CA . LEU A 1 72 ? -31.655 -22.718 -9.890 1.00 26.67 72 LEU A CA 1
ATOM 575 C C . LEU A 1 72 ? -33.028 -23.210 -9.415 1.00 26.67 72 LEU A C 1
ATOM 577 O O . LEU A 1 72 ? -33.300 -24.402 -9.353 1.00 26.67 72 LEU A O 1
ATOM 581 N N . GLU A 1 73 ? -33.884 -22.240 -9.098 1.00 27.75 73 GLU A N 1
ATOM 582 C CA . GLU A 1 73 ? -35.297 -22.430 -8.789 1.00 27.75 73 GLU A CA 1
ATOM 583 C C . GLU A 1 73 ? -36.070 -22.968 -10.002 1.00 27.75 73 GLU A C 1
ATOM 585 O O . GLU A 1 73 ? -35.938 -22.451 -11.114 1.00 27.75 73 GLU A O 1
ATOM 590 N N . SER A 1 74 ? -36.974 -23.922 -9.762 1.00 26.14 74 SER A N 1
ATOM 591 C CA . SER A 1 74 ? -38.231 -23.988 -10.507 1.00 26.14 74 SER A CA 1
ATOM 592 C C . SER A 1 74 ? -39.384 -24.472 -9.626 1.00 26.14 74 SER A C 1
ATOM 594 O O . SER A 1 74 ? -39.314 -25.508 -8.971 1.00 26.14 74 SER A O 1
ATOM 596 N N . SER A 1 75 ? -40.440 -23.676 -9.682 1.00 28.31 75 SER A N 1
ATOM 597 C CA . SER A 1 75 ? -41.828 -23.826 -9.248 1.00 28.31 75 SER A CA 1
ATOM 598 C C . SER A 1 75 ? -42.514 -25.191 -9.437 1.00 28.31 75 SER A C 1
ATOM 600 O O . SER A 1 75 ? -42.317 -25.870 -10.440 1.00 28.31 75 SER A O 1
ATOM 602 N N . SER A 1 76 ? -43.438 -25.510 -8.516 1.00 25.75 76 SER A N 1
ATOM 603 C CA . SER A 1 76 ? -44.821 -26.028 -8.727 1.00 25.75 76 SER A CA 1
ATOM 604 C C . SER A 1 76 ? -45.364 -26.573 -7.385 1.00 25.75 76 SER A C 1
ATOM 606 O O . SER A 1 76 ? -44.744 -27.419 -6.760 1.00 25.75 76 SER A O 1
ATOM 608 N N . SER A 1 77 ? -46.319 -25.916 -6.713 1.00 26.03 77 SER A N 1
ATOM 609 C CA . SER A 1 77 ? -47.790 -26.056 -6.804 1.00 26.03 77 SER A CA 1
ATOM 610 C C . SER A 1 77 ? -48.351 -27.463 -6.530 1.00 26.03 77 SER A C 1
ATOM 612 O O . SER A 1 77 ? -48.229 -28.315 -7.402 1.00 26.03 77 SER A O 1
ATOM 614 N N . ALA A 1 78 ? -49.074 -27.647 -5.408 1.00 27.02 78 ALA A N 1
ATOM 615 C CA . ALA A 1 78 ? -50.488 -28.089 -5.356 1.00 27.02 78 ALA A CA 1
ATOM 616 C C . ALA A 1 78 ? -50.946 -28.613 -3.965 1.00 27.02 78 ALA A C 1
ATOM 618 O O . ALA A 1 78 ? -50.323 -29.512 -3.420 1.00 27.02 78 ALA A O 1
ATOM 619 N N . ARG A 1 79 ? -52.107 -28.083 -3.519 1.00 26.42 79 ARG A N 1
ATOM 620 C CA . ARG A 1 79 ? -53.314 -28.764 -2.959 1.00 26.42 79 ARG A CA 1
ATOM 621 C C . ARG A 1 79 ? -53.201 -29.485 -1.599 1.00 26.42 79 ARG A C 1
ATOM 623 O O . ARG A 1 79 ? -52.411 -30.401 -1.454 1.00 26.42 79 ARG A O 1
ATOM 630 N N . THR A 1 80 ? -53.803 -28.948 -0.524 1.00 28.98 80 THR A N 1
ATOM 631 C CA . THR A 1 80 ? -55.214 -29.053 -0.031 1.00 28.98 80 THR A CA 1
ATOM 632 C C . THR A 1 80 ? -55.629 -30.447 0.436 1.00 28.98 80 THR A C 1
ATOM 634 O O . THR A 1 80 ? -55.588 -31.360 -0.375 1.00 28.98 80 THR A O 1
ATOM 637 N N . ASP A 1 81 ? -56.027 -30.543 1.715 1.00 26.86 81 ASP A N 1
ATOM 638 C CA . ASP A 1 81 ? -57.201 -31.241 2.306 1.00 26.86 81 ASP A CA 1
ATOM 639 C C . ASP A 1 81 ? -56.989 -31.241 3.846 1.00 26.86 81 ASP A C 1
ATOM 641 O O . ASP A 1 81 ? -55.914 -31.620 4.300 1.00 26.86 81 ASP A O 1
ATOM 645 N N . ALA A 1 82 ? -57.764 -30.573 4.716 1.00 28.00 82 ALA A N 1
ATOM 646 C CA . ALA A 1 82 ? -59.204 -30.576 5.038 1.00 28.00 82 ALA A CA 1
ATOM 647 C C . ALA A 1 82 ? -59.660 -31.762 5.924 1.00 28.00 82 ALA A C 1
ATOM 649 O O . ALA A 1 82 ? -59.240 -32.890 5.687 1.00 28.00 82 ALA A O 1
ATOM 650 N N . SER A 1 83 ? -60.576 -31.458 6.866 1.00 29.59 83 SER A N 1
ATOM 651 C CA . SER A 1 83 ? -61.338 -32.289 7.843 1.00 29.59 83 SER A CA 1
ATOM 652 C C . SER A 1 83 ? -60.656 -32.643 9.179 1.00 29.59 83 SER A C 1
ATOM 654 O O . SER A 1 83 ? -59.479 -32.979 9.187 1.00 29.59 83 SER A O 1
ATOM 656 N N . ASP A 1 84 ? -61.280 -32.623 10.367 1.00 29.06 84 ASP A N 1
ATOM 657 C CA . ASP A 1 84 ? -62.601 -32.202 10.897 1.00 29.06 84 ASP A CA 1
ATOM 658 C C . ASP A 1 84 ? -62.447 -32.133 12.447 1.00 29.06 84 ASP A C 1
ATOM 660 O O . ASP A 1 84 ? -61.676 -32.902 13.018 1.00 29.06 84 ASP A O 1
ATOM 664 N N . ILE A 1 85 ? -62.871 -31.053 13.118 1.00 33.22 85 ILE A N 1
ATOM 665 C CA . ILE A 1 85 ? -64.039 -30.926 14.028 1.00 33.22 85 ILE A CA 1
ATOM 666 C C . ILE A 1 85 ? -64.280 -32.114 14.983 1.00 33.22 85 ILE A C 1
ATOM 668 O O . ILE A 1 85 ? -64.768 -33.150 14.548 1.00 33.22 85 ILE A O 1
ATOM 672 N N . ASP A 1 86 ? -64.088 -31.891 16.294 1.00 27.59 86 ASP A N 1
ATOM 673 C CA . ASP A 1 86 ? -65.131 -32.201 17.289 1.00 27.59 86 ASP A CA 1
ATOM 674 C C . ASP A 1 86 ? -65.004 -31.333 18.562 1.00 27.59 86 ASP A C 1
ATOM 676 O O . ASP A 1 86 ? -63.912 -31.116 19.095 1.00 27.59 86 ASP A O 1
ATOM 680 N N . GLU A 1 87 ? -66.147 -30.814 19.007 1.00 29.84 87 GLU A N 1
ATOM 681 C CA . GLU A 1 87 ? -66.407 -29.951 20.169 1.00 29.84 87 GLU A CA 1
ATOM 682 C C . GLU A 1 87 ? -66.982 -30.838 21.291 1.00 29.84 87 GLU A C 1
ATOM 684 O O . GLU A 1 87 ? -67.963 -31.536 21.063 1.00 29.84 87 GLU A O 1
ATOM 689 N N . SER A 1 88 ? -66.483 -30.813 22.535 1.00 29.33 88 SER A N 1
ATOM 690 C CA . SER A 1 88 ? -67.176 -30.179 23.684 1.00 29.33 88 SER A CA 1
ATOM 691 C C . SER A 1 88 ? -66.621 -30.669 25.050 1.00 29.33 88 SER A C 1
ATOM 693 O O . SER A 1 88 ? -66.039 -31.752 25.109 1.00 29.33 88 SER A O 1
ATOM 695 N N . PRO A 1 89 ? -66.803 -29.890 26.146 1.00 41.00 89 PRO A N 1
ATOM 696 C CA . PRO A 1 89 ? -66.213 -30.061 27.495 1.00 41.00 89 PRO A CA 1
ATOM 697 C C . PRO A 1 89 ? -67.145 -30.926 28.400 1.00 41.00 89 PRO A C 1
ATOM 699 O O . PRO A 1 89 ? -68.120 -31.435 27.845 1.00 41.00 89 PRO A O 1
ATOM 702 N N . PRO A 1 90 ? -66.979 -31.115 29.740 1.00 44.69 90 PRO A N 1
ATOM 703 C CA . PRO A 1 90 ? -66.175 -30.393 30.745 1.00 44.69 90 PRO A CA 1
ATOM 704 C C . PRO A 1 90 ? -65.442 -31.302 31.768 1.00 44.69 90 PRO A C 1
ATOM 706 O O . PRO A 1 90 ? -65.594 -32.513 31.759 1.00 44.69 90 PRO A O 1
ATOM 709 N N . ASP A 1 91 ? -64.592 -30.743 32.633 1.00 26.55 91 ASP A N 1
ATOM 710 C CA . ASP A 1 91 ? -64.903 -30.599 34.065 1.00 26.55 91 ASP A CA 1
ATOM 711 C C . ASP A 1 91 ? -63.682 -30.160 34.879 1.00 26.55 91 ASP A C 1
ATOM 713 O O . ASP A 1 91 ? -62.565 -30.665 34.768 1.00 26.55 91 ASP A O 1
ATOM 717 N N . SER A 1 92 ? -63.940 -29.185 35.735 1.00 36.75 92 SER A N 1
ATOM 718 C CA . SER A 1 92 ? -63.040 -28.651 36.741 1.00 36.75 92 SER A CA 1
ATOM 719 C C . SER A 1 92 ? -62.781 -29.670 37.847 1.00 36.75 92 SER A C 1
ATOM 721 O O . SER A 1 92 ? -63.677 -30.000 38.618 1.00 36.75 92 SER A O 1
ATOM 723 N N . THR A 1 93 ? -61.525 -30.079 38.009 1.00 32.72 93 THR A N 1
ATOM 724 C CA . THR A 1 93 ? -61.020 -30.556 39.301 1.00 32.72 93 THR A CA 1
ATOM 725 C C . THR A 1 93 ? -59.691 -29.888 39.606 1.00 32.72 93 THR A C 1
ATOM 727 O O . THR A 1 93 ? -58.669 -30.095 38.959 1.00 32.72 93 THR A O 1
ATOM 730 N N . THR A 1 94 ? -59.756 -29.028 40.613 1.00 42.41 94 THR A N 1
ATOM 731 C CA . THR A 1 94 ? -58.653 -28.496 41.399 1.00 42.41 94 THR A CA 1
ATOM 732 C C . THR A 1 94 ? -57.753 -29.632 41.874 1.00 42.41 94 THR A C 1
ATOM 734 O O . THR A 1 94 ? -58.088 -30.352 42.810 1.00 42.41 94 THR A O 1
ATOM 737 N N . SER A 1 95 ? -56.587 -29.761 41.250 1.00 36.28 95 SER A N 1
ATOM 738 C CA . SER A 1 95 ? -55.441 -30.452 41.827 1.00 36.28 95 SER A CA 1
ATOM 739 C C . SER A 1 95 ? -54.319 -29.437 41.984 1.00 36.28 95 SER A C 1
ATOM 741 O O . SER A 1 95 ? -53.773 -28.948 40.995 1.00 36.28 95 SER A O 1
ATOM 743 N N . GLU A 1 96 ? -54.010 -29.113 43.238 1.00 42.69 96 GLU A N 1
ATOM 744 C CA . GLU A 1 96 ? -52.781 -28.448 43.657 1.00 42.69 96 GLU A CA 1
ATOM 745 C C . GLU A 1 96 ? -51.581 -29.249 43.138 1.00 42.69 96 GLU A C 1
ATOM 747 O O . GLU A 1 96 ? -51.082 -30.170 43.782 1.00 42.69 96 GLU A O 1
ATOM 752 N N . SER A 1 97 ? -51.118 -28.917 41.936 1.00 33.81 97 SER A N 1
ATOM 753 C CA . SER A 1 97 ? -49.820 -29.354 41.453 1.00 33.81 97 SER A CA 1
ATOM 754 C C . SER A 1 97 ? -48.783 -28.437 42.084 1.00 33.81 97 SER A C 1
ATOM 756 O O . SER A 1 97 ? -48.581 -27.301 41.649 1.00 33.81 97 SER A O 1
ATOM 758 N N . THR A 1 98 ? -48.157 -28.943 43.140 1.00 38.28 98 THR A N 1
ATOM 759 C CA . THR A 1 98 ? -46.850 -28.516 43.630 1.00 38.28 98 THR A CA 1
ATOM 760 C C . THR A 1 98 ? -45.968 -28.119 42.449 1.00 38.28 98 THR A C 1
ATOM 762 O O . THR A 1 98 ? -45.552 -28.961 41.651 1.00 38.28 98 THR A O 1
ATOM 765 N N . SER A 1 99 ? -45.707 -26.816 42.316 1.00 43.16 99 SER A N 1
ATOM 766 C CA . SER A 1 99 ? -44.742 -26.295 41.359 1.00 43.16 99 SER A CA 1
ATOM 767 C C . SER A 1 99 ? -43.361 -26.781 41.785 1.00 43.16 99 SER A C 1
ATOM 769 O O . SER A 1 99 ? -42.626 -26.147 42.540 1.00 43.16 99 SER A O 1
ATOM 771 N N . THR A 1 100 ? -42.997 -27.965 41.305 1.00 45.31 100 THR A N 1
ATOM 772 C CA . THR A 1 100 ? -41.594 -28.296 41.116 1.00 45.31 100 THR A CA 1
ATOM 773 C C . THR A 1 100 ? -41.057 -27.178 40.241 1.00 45.31 100 THR A C 1
ATOM 775 O O . THR A 1 100 ? -41.475 -27.023 39.096 1.00 45.31 100 THR A O 1
ATOM 778 N N . ALA A 1 101 ? -40.243 -26.299 40.829 1.00 50.75 101 ALA A N 1
ATOM 779 C CA . ALA A 1 101 ? -39.553 -25.260 40.093 1.00 50.75 101 ALA A CA 1
ATOM 780 C C . ALA A 1 101 ? -38.841 -25.964 38.939 1.00 50.75 101 ALA A C 1
ATOM 782 O O . ALA A 1 101 ? -37.870 -26.685 39.169 1.00 50.75 101 ALA A O 1
ATOM 783 N N . ALA A 1 102 ? -39.398 -25.844 37.730 1.00 55.19 102 ALA A N 1
ATOM 784 C CA . ALA A 1 102 ? -38.799 -26.365 36.522 1.00 55.19 102 ALA A CA 1
ATOM 785 C C . ALA A 1 102 ? -37.419 -25.720 36.468 1.00 55.19 102 ALA A C 1
ATOM 787 O O . ALA A 1 102 ? -37.304 -24.508 36.285 1.00 55.19 102 ALA A O 1
ATOM 788 N N . GLY A 1 103 ? -36.391 -26.500 36.806 1.00 56.94 103 GLY A N 1
ATOM 789 C CA . GLY A 1 103 ? -35.032 -26.002 36.884 1.00 56.94 103 GLY A CA 1
ATOM 790 C C . GLY A 1 103 ? -34.704 -25.435 35.518 1.00 56.94 103 GLY A C 1
ATOM 791 O O . GLY A 1 103 ? -34.669 -26.194 34.554 1.00 56.94 103 GLY A O 1
ATOM 792 N N . ALA A 1 104 ? -34.551 -24.113 35.432 1.00 63.81 104 ALA A N 1
ATOM 793 C CA . ALA A 1 104 ? -34.266 -23.441 34.176 1.00 63.81 104 ALA A CA 1
ATOM 794 C C . ALA A 1 104 ? -33.036 -24.109 33.555 1.00 63.81 104 ALA A C 1
ATOM 796 O O . ALA A 1 104 ? -31.937 -24.063 34.118 1.00 63.81 104 ALA A O 1
ATOM 797 N N . SER A 1 105 ? -33.239 -24.797 32.434 1.00 81.88 105 SER A N 1
ATOM 798 C CA . SER A 1 105 ? -32.156 -25.499 31.764 1.00 81.88 105 SER A CA 1
ATOM 799 C C . SER A 1 105 ? -31.196 -24.459 31.203 1.00 81.88 105 SER A C 1
ATOM 801 O O . SER A 1 105 ? -31.620 -23.496 30.564 1.00 81.88 105 SER A O 1
ATOM 803 N N . ILE A 1 106 ? -29.885 -24.653 31.384 1.00 82.75 106 ILE A N 1
ATOM 804 C CA . ILE A 1 106 ? -28.872 -23.779 30.767 1.00 82.75 106 ILE A CA 1
ATOM 805 C C . ILE A 1 106 ? -29.076 -23.679 29.245 1.00 82.75 106 ILE A C 1
ATOM 807 O O . ILE A 1 106 ? -28.784 -22.650 28.641 1.00 82.75 106 ILE A O 1
ATOM 811 N N . ILE A 1 107 ? -29.650 -24.730 28.646 1.00 85.06 107 ILE A N 1
ATOM 812 C CA . ILE A 1 107 ? -29.976 -24.839 27.223 1.00 85.06 107 ILE A CA 1
ATOM 813 C C . ILE A 1 107 ? -31.041 -23.819 26.802 1.00 85.06 107 ILE A C 1
ATOM 815 O O . ILE A 1 107 ? -31.032 -23.391 25.651 1.00 85.06 107 ILE A O 1
ATOM 819 N N . GLU A 1 108 ? -31.912 -23.399 27.716 1.00 88.19 108 GLU A N 1
ATOM 820 C CA . GLU A 1 108 ? -33.034 -22.485 27.468 1.00 88.19 108 GLU A CA 1
ATOM 821 C C . GLU A 1 108 ? -32.694 -21.024 27.782 1.00 88.19 108 GLU A C 1
ATOM 823 O O . GLU A 1 108 ? -33.485 -20.129 27.488 1.00 88.19 108 GLU A O 1
ATOM 828 N N . LEU A 1 109 ? -31.508 -20.747 28.339 1.00 90.12 109 LEU A N 1
ATOM 829 C CA . LEU A 1 109 ? -31.111 -19.378 28.655 1.00 90.12 109 LEU A CA 1
ATOM 830 C C . LEU A 1 109 ? -31.091 -18.500 27.391 1.00 90.12 109 LEU A C 1
ATOM 832 O O . LEU A 1 109 ? -30.582 -18.938 26.353 1.00 90.12 109 LEU A O 1
ATOM 836 N N . PRO A 1 110 ? -31.589 -17.253 27.461 1.00 92.81 110 PRO A N 1
ATOM 837 C CA . PRO A 1 110 ? -31.419 -16.265 26.402 1.00 92.81 110 PRO A CA 1
ATOM 838 C C . PRO A 1 110 ? -29.945 -16.003 26.075 1.00 92.81 110 PRO A C 1
ATOM 840 O O . PRO A 1 110 ? -29.065 -16.107 26.938 1.00 92.81 110 PRO A O 1
ATOM 843 N N . ASP A 1 111 ? -29.675 -15.628 24.824 1.00 92.56 111 ASP A N 1
ATOM 844 C CA . ASP A 1 111 ? -28.314 -15.368 24.342 1.00 92.56 111 ASP A CA 1
ATOM 845 C C . ASP A 1 111 ? -27.624 -14.250 25.138 1.00 92.56 111 ASP A C 1
ATOM 847 O O . ASP A 1 111 ? -26.411 -14.290 25.332 1.00 92.56 111 ASP A O 1
ATOM 851 N N . GLU A 1 112 ? -28.381 -13.272 25.639 1.00 92.00 112 GLU A N 1
ATOM 852 C CA . GLU A 1 112 ? -27.877 -12.156 26.441 1.00 92.00 112 GLU A CA 1
ATOM 853 C C . GLU A 1 112 ? -27.302 -12.634 27.779 1.00 92.00 112 GLU A C 1
ATOM 855 O O . GLU A 1 112 ? -26.251 -12.154 28.209 1.00 92.00 112 GLU A O 1
ATOM 860 N N . LEU A 1 113 ? -27.955 -13.607 28.425 1.00 92.81 113 LEU A N 1
ATOM 861 C CA . LEU A 1 113 ? -27.473 -14.182 29.683 1.00 92.81 113 LEU A CA 1
ATOM 862 C C . LEU A 1 113 ? -26.243 -15.053 29.447 1.00 92.81 113 LEU A C 1
ATOM 864 O O . LEU A 1 113 ? -25.261 -14.954 30.182 1.00 92.81 113 LEU A O 1
ATOM 868 N N . LEU A 1 114 ? -26.254 -15.854 28.382 1.00 92.50 114 LEU A N 1
ATOM 869 C CA . LEU A 1 114 ? -25.094 -16.656 28.003 1.00 92.50 114 LEU A CA 1
ATOM 870 C C . LEU A 1 114 ? -23.901 -15.773 27.602 1.00 92.50 114 LEU A C 1
ATOM 872 O O . LEU A 1 114 ? -22.766 -16.091 27.943 1.00 92.50 114 LEU A O 1
ATOM 876 N N . LEU A 1 115 ? -24.138 -14.627 26.959 1.00 91.12 115 LEU A N 1
ATOM 877 C CA . LEU A 1 115 ? -23.107 -13.630 26.674 1.00 91.12 115 LEU A CA 1
ATOM 878 C C . LEU A 1 115 ? -22.506 -13.048 27.961 1.00 91.12 115 LEU A C 1
ATOM 880 O O . LEU A 1 115 ? -21.288 -12.882 28.038 1.00 91.12 115 LEU A O 1
ATOM 884 N N . LEU A 1 116 ? -23.326 -12.750 28.975 1.00 90.62 116 LEU A N 1
ATOM 885 C CA . LEU A 1 116 ? -22.834 -12.306 30.283 1.00 90.62 116 LEU A CA 1
ATOM 886 C C . LEU A 1 116 ? -21.953 -13.373 30.936 1.00 90.62 116 LEU A C 1
ATOM 888 O O . LEU A 1 116 ? -20.860 -13.035 31.384 1.00 90.62 116 LEU A O 1
ATOM 892 N N . VAL A 1 117 ? -22.374 -14.643 30.915 1.00 91.62 117 VAL A N 1
ATOM 893 C CA . VAL A 1 117 ? -21.561 -15.773 31.397 1.00 91.62 117 VAL A CA 1
ATOM 894 C C . VAL A 1 117 ? -20.242 -15.837 30.632 1.00 91.62 117 VAL A C 1
ATOM 896 O O . VAL A 1 117 ? -19.175 -15.779 31.239 1.00 91.62 117 VAL A O 1
ATOM 899 N N . CYS A 1 118 ? -20.293 -15.861 29.298 1.00 92.00 118 CYS A N 1
ATOM 900 C CA . CYS A 1 118 ? -19.101 -15.900 28.459 1.00 92.00 118 CYS A CA 1
ATOM 901 C C . CYS A 1 118 ? -18.164 -14.716 28.708 1.00 92.00 118 CYS A C 1
ATOM 903 O O . CYS A 1 118 ? -16.959 -14.889 28.591 1.00 92.00 118 CYS A O 1
ATOM 905 N N . ASN A 1 119 ? -18.663 -13.528 29.056 1.00 87.62 119 ASN A N 1
ATOM 906 C CA . ASN A 1 119 ? -17.824 -12.370 29.372 1.00 87.62 119 ASN A CA 1
ATOM 907 C C . ASN A 1 119 ? -17.070 -12.499 30.705 1.00 87.62 119 ASN A C 1
ATOM 909 O O . ASN A 1 119 ? -16.045 -11.838 30.852 1.00 87.62 119 ASN A O 1
ATOM 913 N N . GLN A 1 120 ? -17.535 -13.344 31.630 1.00 90.62 120 GLN A N 1
ATOM 914 C CA . GLN A 1 120 ? -16.865 -13.601 32.912 1.00 90.62 120 GLN A CA 1
ATOM 915 C C . GLN A 1 120 ? -15.838 -14.740 32.848 1.00 90.62 120 GLN A C 1
ATOM 917 O O . GLN A 1 120 ? -14.983 -14.829 33.721 1.00 90.62 120 GLN A O 1
ATOM 922 N N . LEU A 1 121 ? -15.901 -15.605 31.830 1.00 91.81 121 LEU A N 1
ATOM 923 C CA . LEU A 1 121 ? -14.971 -16.731 31.687 1.00 91.81 121 LEU A CA 1
ATOM 924 C C . LEU A 1 121 ? -13.560 -16.269 31.311 1.00 91.81 121 LEU A C 1
ATOM 926 O O . LEU A 1 121 ? -13.403 -15.377 30.475 1.00 91.81 121 LEU A O 1
ATOM 930 N N . GLU A 1 122 ? -12.518 -16.922 31.817 1.00 90.25 122 GLU A N 1
ATOM 931 C CA . GLU A 1 122 ? -11.167 -16.713 31.292 1.00 90.25 122 GLU A CA 1
ATOM 932 C C . GLU A 1 122 ? -11.044 -17.237 29.852 1.00 90.25 122 GLU A C 1
ATOM 934 O O . GLU A 1 122 ? -11.938 -17.903 29.329 1.00 90.25 122 GLU A O 1
ATOM 939 N N . SER A 1 123 ? -9.964 -16.891 29.145 1.00 86.75 123 SER A N 1
ATOM 940 C CA . SER A 1 123 ? -9.805 -17.292 27.737 1.00 86.75 123 SER A CA 1
ATOM 941 C C . SER A 1 123 ? -9.778 -18.812 27.559 1.00 86.75 123 SER A C 1
ATOM 943 O O . SER A 1 123 ? -10.381 -19.312 26.612 1.00 86.75 123 SER A O 1
ATOM 945 N N . VAL A 1 124 ? -9.133 -19.533 28.483 1.00 91.12 124 VAL A N 1
ATOM 946 C CA . VAL A 1 124 ? -9.052 -21.002 28.462 1.00 91.12 124 VAL A CA 1
ATOM 947 C C . VAL A 1 124 ? -10.434 -21.615 28.686 1.00 91.12 124 VAL A C 1
ATOM 949 O O . VAL A 1 124 ? -10.868 -22.464 27.910 1.00 91.12 124 VAL A O 1
ATOM 952 N N . ASP A 1 125 ? -11.170 -21.131 29.686 1.00 94.06 125 ASP A N 1
ATOM 953 C CA . ASP A 1 125 ? -12.513 -21.628 29.989 1.00 94.06 125 ASP A CA 1
ATOM 954 C C . ASP A 1 125 ? -13.505 -21.314 28.871 1.00 94.06 125 ASP A C 1
ATOM 956 O O . ASP A 1 125 ? -14.337 -22.149 28.520 1.00 94.06 125 ASP A O 1
ATOM 960 N N . LEU A 1 126 ? -13.404 -20.126 28.266 1.00 93.06 126 LEU A N 1
ATOM 961 C CA . LEU A 1 126 ? -14.228 -19.751 27.123 1.00 93.06 126 LEU A CA 1
ATOM 962 C C . LEU A 1 126 ? -13.967 -20.674 25.929 1.00 93.06 126 LEU A C 1
ATOM 964 O O . LEU A 1 126 ? -14.915 -21.054 25.241 1.00 93.06 126 LEU A O 1
ATOM 968 N N . GLU A 1 127 ? -12.710 -21.047 25.682 1.00 90.19 127 GLU A N 1
ATOM 969 C CA . GLU A 1 127 ? -12.351 -21.991 24.624 1.00 90.19 127 GLU A CA 1
ATOM 970 C C . GLU A 1 127 ? -12.913 -23.389 24.909 1.00 90.19 127 GLU A C 1
ATOM 972 O O . GLU A 1 127 ? -13.573 -23.976 24.047 1.00 90.19 127 GLU A O 1
ATOM 977 N N . LEU A 1 128 ? -12.721 -23.903 26.128 1.00 94.19 128 LEU A N 1
ATOM 978 C CA . LEU A 1 128 ? -13.268 -25.196 26.543 1.00 94.19 128 LEU A CA 1
ATOM 979 C C . LEU A 1 128 ? -14.797 -25.213 26.440 1.00 94.19 128 LEU A C 1
ATOM 981 O O . LEU A 1 128 ? -15.364 -26.153 25.883 1.00 94.19 128 LEU A O 1
ATOM 985 N N . PHE A 1 129 ? -15.464 -24.149 26.887 1.00 93.81 129 PHE A N 1
ATOM 986 C CA . PHE A 1 129 ? -16.916 -24.027 26.812 1.00 93.81 129 PHE A CA 1
ATOM 987 C C . PHE A 1 129 ? -17.415 -23.942 25.365 1.00 93.81 129 PHE A C 1
ATOM 989 O O . PHE A 1 129 ? -18.390 -24.599 24.996 1.00 93.81 129 PHE A O 1
ATOM 996 N N . SER A 1 130 ? -16.698 -23.200 24.517 1.00 93.06 130 SER A N 1
ATOM 997 C CA . SER A 1 130 ? -16.973 -23.110 23.078 1.00 93.06 130 SER A CA 1
ATOM 998 C C . SER A 1 130 ? -16.865 -24.468 22.389 1.00 93.06 130 SER A C 1
ATOM 1000 O O . SER A 1 130 ? -17.693 -24.799 21.541 1.00 93.06 130 SER A O 1
ATOM 1002 N N . ARG A 1 131 ? -15.863 -25.271 22.761 1.00 93.25 131 ARG A N 1
ATOM 1003 C CA . ARG A 1 131 ? -15.665 -26.625 22.226 1.00 93.25 131 ARG A CA 1
ATOM 1004 C C . ARG A 1 131 ? -16.712 -27.609 22.734 1.00 93.25 131 ARG A C 1
ATOM 1006 O O . ARG A 1 131 ? -17.126 -28.485 21.983 1.00 93.25 131 ARG A O 1
ATOM 1013 N N . ALA A 1 132 ? -17.127 -27.464 23.990 1.00 94.00 132 ALA A N 1
ATOM 1014 C CA . ALA A 1 132 ? -18.105 -28.344 24.615 1.00 94.00 132 ALA A CA 1
ATOM 1015 C C . ALA A 1 132 ? -19.532 -28.113 24.094 1.00 94.00 132 ALA A C 1
ATOM 1017 O O . ALA A 1 132 ? -20.319 -29.058 24.054 1.00 94.00 132 ALA A O 1
ATOM 1018 N N . TRP A 1 133 ? -19.880 -26.886 23.680 1.00 93.81 133 TRP A N 1
ATOM 1019 C CA . TRP A 1 133 ? -21.246 -26.556 23.275 1.00 93.81 133 TRP A CA 1
ATOM 1020 C C . TRP A 1 133 ? -21.323 -25.683 22.017 1.00 93.81 133 TRP A C 1
ATOM 1022 O O . TRP A 1 133 ? -20.926 -24.517 21.995 1.00 93.81 133 TRP A O 1
ATOM 1032 N N . THR A 1 134 ? -21.943 -26.223 20.964 1.00 91.06 134 THR A N 1
ATOM 1033 C CA . THR A 1 134 ? -22.084 -25.569 19.651 1.00 91.06 134 THR A CA 1
ATOM 1034 C C . THR A 1 134 ? -22.868 -24.254 19.685 1.00 91.06 134 THR A C 1
ATOM 1036 O O . THR A 1 134 ? -22.570 -23.364 18.890 1.00 91.06 134 THR A O 1
ATOM 1039 N N . ARG A 1 135 ? -23.817 -24.071 20.618 1.00 92.81 135 ARG A N 1
ATOM 1040 C CA . ARG A 1 135 ? -24.516 -22.782 20.802 1.00 92.81 135 ARG A CA 1
ATOM 1041 C C . ARG A 1 135 ? -23.564 -21.676 21.269 1.00 92.81 135 ARG A C 1
ATOM 1043 O O . ARG A 1 135 ? -23.784 -20.509 20.959 1.00 92.81 135 ARG A O 1
ATOM 1050 N N . ILE A 1 136 ? -22.483 -22.034 21.960 1.00 93.31 136 ILE A N 1
ATOM 1051 C CA . ILE A 1 136 ? -21.444 -21.102 22.407 1.00 93.31 136 ILE A CA 1
ATOM 1052 C C . ILE A 1 136 ? -20.380 -20.925 21.322 1.00 93.31 136 ILE A C 1
ATOM 1054 O O . ILE A 1 136 ? -20.144 -19.797 20.885 1.00 93.31 136 ILE A O 1
ATOM 1058 N N . GLY A 1 137 ? -19.768 -22.021 20.862 1.00 88.62 137 GLY A N 1
ATOM 1059 C CA . GLY A 1 137 ? -18.578 -21.977 20.001 1.00 88.62 137 GLY A CA 1
ATOM 1060 C C . GLY A 1 137 ? -18.793 -22.196 18.506 1.00 88.62 137 GLY A C 1
ATOM 1061 O O . GLY A 1 137 ? -17.858 -22.006 17.731 1.00 88.62 137 GLY A O 1
ATOM 1062 N N . GLY A 1 138 ? -19.990 -22.594 18.071 1.00 86.94 138 GLY A N 1
ATOM 1063 C CA . GLY A 1 138 ? -20.281 -22.842 16.658 1.00 86.94 138 GLY A CA 1
ATOM 1064 C C . GLY A 1 138 ? -20.109 -21.596 15.780 1.00 86.94 138 GLY A C 1
ATOM 1065 O O . GLY A 1 138 ? -19.982 -20.470 16.266 1.00 86.94 138 GLY A O 1
ATOM 1066 N N . ALA A 1 139 ? -20.157 -21.775 14.456 1.00 80.00 139 ALA A N 1
ATOM 1067 C CA . ALA A 1 139 ? -19.991 -20.675 13.495 1.00 80.00 139 ALA A CA 1
ATOM 1068 C C . ALA A 1 139 ? -21.000 -19.526 13.708 1.00 80.00 139 ALA A C 1
ATOM 1070 O O . ALA A 1 139 ? -20.644 -18.354 13.571 1.00 80.00 139 ALA A O 1
ATOM 1071 N N . SER A 1 140 ? -22.220 -19.875 14.123 1.00 83.31 140 SER A N 1
ATOM 1072 C CA . SER A 1 140 ? -23.290 -18.947 14.516 1.00 83.31 140 SER A CA 1
ATOM 1073 C C . SER A 1 140 ? -23.515 -18.903 16.034 1.00 83.31 140 SER A C 1
ATOM 1075 O O . SER A 1 140 ? -24.520 -18.364 16.492 1.00 83.31 140 SER A O 1
ATOM 1077 N N . GLY A 1 141 ? -22.603 -19.491 16.811 1.00 88.31 141 GLY A N 1
ATOM 1078 C CA . GLY A 1 141 ? -22.661 -19.515 18.267 1.00 88.31 141 GLY A CA 1
ATOM 1079 C C . GLY A 1 141 ? -22.343 -18.155 18.887 1.00 88.31 141 GLY A C 1
ATOM 1080 O O . GLY A 1 141 ? -21.844 -17.245 18.221 1.00 88.31 141 GLY A O 1
ATOM 1081 N N . ILE A 1 142 ? -22.618 -18.016 20.179 1.00 91.00 142 ILE A N 1
ATOM 1082 C CA . ILE A 1 142 ? -22.529 -16.758 20.934 1.00 91.00 142 ILE A CA 1
ATOM 1083 C C . ILE A 1 142 ? -21.144 -16.107 20.835 1.00 91.00 142 ILE A C 1
ATOM 1085 O O . ILE A 1 142 ? -21.052 -14.910 20.558 1.00 91.00 142 ILE A O 1
ATOM 1089 N N . VAL A 1 143 ? -20.059 -16.873 20.966 1.00 87.69 143 VAL A N 1
ATOM 1090 C CA . VAL A 1 143 ? -18.690 -16.333 20.864 1.00 87.69 143 VAL A CA 1
ATOM 1091 C C . VAL A 1 143 ? -18.448 -15.695 19.500 1.00 87.69 143 VAL A C 1
ATOM 1093 O O . VAL A 1 143 ? -17.910 -14.588 19.408 1.00 87.69 143 VAL A O 1
ATOM 1096 N N . SER A 1 144 ? -18.899 -16.379 18.449 1.00 84.31 144 SER A N 1
ATOM 1097 C CA . SER A 1 144 ? -18.765 -15.957 17.058 1.00 84.31 144 SER A CA 1
ATOM 1098 C C . SER A 1 144 ? -19.690 -14.807 16.680 1.00 84.31 144 SER A C 1
ATOM 1100 O O . SER A 1 144 ? -19.277 -13.957 15.893 1.00 84.31 144 SER A O 1
ATOM 1102 N N . ARG A 1 145 ? -20.925 -14.806 17.189 1.00 83.75 145 ARG A N 1
ATOM 1103 C CA . ARG A 1 145 ? -21.974 -13.829 16.871 1.00 83.75 145 ARG A CA 1
ATOM 1104 C C . ARG A 1 145 ? -21.745 -12.497 17.577 1.00 83.75 145 ARG A C 1
ATOM 1106 O O . ARG A 1 145 ? -21.966 -11.451 16.978 1.00 83.75 145 ARG A O 1
ATOM 1113 N N . PHE A 1 146 ? -21.266 -12.532 18.819 1.00 85.00 146 PHE A N 1
ATOM 1114 C CA . PHE A 1 146 ? -20.994 -11.331 19.614 1.00 85.00 146 PHE A CA 1
ATOM 1115 C C . PHE A 1 146 ? -19.515 -10.916 19.611 1.00 85.00 146 PHE A C 1
ATOM 1117 O O . PHE A 1 146 ? -19.142 -9.989 20.329 1.00 85.00 146 PHE A O 1
ATOM 1124 N N . ASN A 1 147 ? -18.670 -11.566 18.799 1.00 81.19 147 ASN A N 1
ATOM 1125 C CA . ASN A 1 147 ? -17.243 -11.256 18.649 1.00 81.19 147 ASN A CA 1
ATOM 1126 C C . ASN A 1 147 ? -16.502 -11.163 20.000 1.00 81.19 147 ASN A C 1
ATOM 1128 O O . ASN A 1 147 ? -15.680 -10.267 20.204 1.00 81.19 147 ASN A O 1
ATOM 1132 N N . IL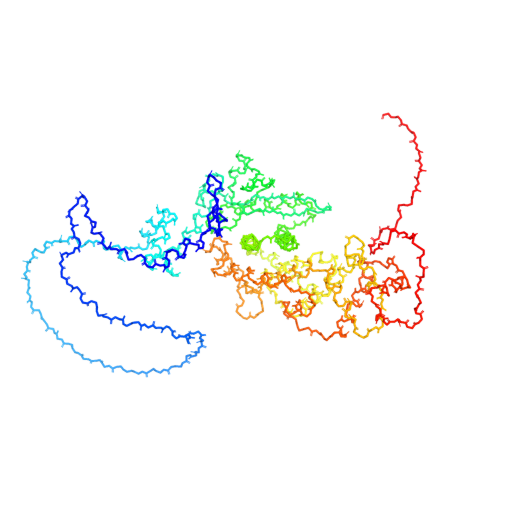E A 1 148 ? -16.794 -12.075 20.937 1.00 86.69 148 ILE A N 1
ATOM 1133 C CA . ILE A 1 148 ? -16.327 -11.985 22.335 1.00 86.69 148 ILE A CA 1
ATOM 1134 C C . ILE A 1 148 ? -14.800 -11.936 22.411 1.00 86.69 148 ILE A C 1
ATOM 1136 O O . ILE A 1 148 ? -14.248 -11.049 23.061 1.00 86.69 148 ILE A O 1
ATOM 1140 N N . VAL A 1 149 ? -14.120 -12.846 21.707 1.00 84.12 149 VAL A N 1
ATOM 1141 C CA . VAL A 1 149 ? -12.649 -12.904 21.666 1.00 84.12 149 VAL A CA 1
ATOM 1142 C C . VAL A 1 149 ? -12.078 -11.572 21.183 1.00 84.12 149 VAL A C 1
ATOM 1144 O O . VAL A 1 149 ? -11.248 -10.971 21.859 1.00 84.12 149 VAL A O 1
ATOM 1147 N N . ARG A 1 150 ? -12.613 -11.037 20.080 1.00 82.81 150 ARG A N 1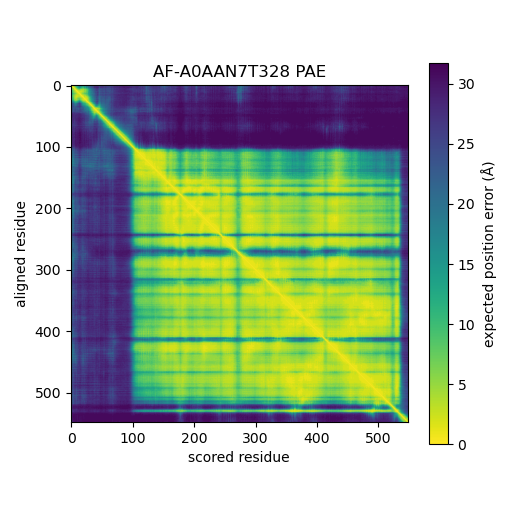
ATOM 1148 C CA . ARG A 1 150 ? -12.168 -9.752 19.534 1.00 82.81 150 ARG A CA 1
ATOM 1149 C C . ARG A 1 150 ? -12.410 -8.605 20.513 1.00 82.81 150 ARG A C 1
ATOM 1151 O O . ARG A 1 150 ? -11.525 -7.785 20.714 1.00 82.81 150 ARG A O 1
ATOM 1158 N N . ASN A 1 151 ? -13.568 -8.548 21.166 1.00 84.06 151 ASN A N 1
ATOM 1159 C CA . ASN A 1 151 ? -13.876 -7.491 22.134 1.00 84.06 151 ASN A CA 1
ATOM 1160 C C . ASN A 1 151 ? -12.893 -7.462 23.313 1.00 84.06 151 ASN A C 1
ATOM 1162 O O . ASN A 1 151 ? -12.580 -6.380 23.810 1.00 84.06 151 ASN A O 1
ATOM 1166 N N . ARG A 1 152 ? -12.365 -8.622 23.724 1.00 86.00 152 ARG A N 1
ATOM 1167 C CA . ARG A 1 152 ? -11.322 -8.720 24.759 1.00 86.00 152 ARG A CA 1
ATOM 1168 C C . ARG A 1 152 ? -9.966 -8.191 24.291 1.00 86.00 152 ARG A C 1
ATOM 1170 O O . ARG A 1 152 ? -9.194 -7.692 25.104 1.00 86.00 152 ARG A O 1
ATOM 1177 N N . GLU A 1 153 ? -9.681 -8.268 22.996 1.00 86.31 153 GLU A N 1
ATOM 1178 C CA . GLU A 1 153 ? -8.442 -7.756 22.395 1.00 86.31 153 GLU A CA 1
ATOM 1179 C C . GLU A 1 153 ? -8.480 -6.245 22.138 1.00 86.31 153 GLU A C 1
ATOM 1181 O O . GLU A 1 153 ? -7.431 -5.600 22.077 1.00 86.31 153 GLU A O 1
ATOM 1186 N N . LEU A 1 154 ? -9.676 -5.660 22.015 1.00 91.25 154 LEU A N 1
ATOM 1187 C CA . LEU A 1 154 ? -9.895 -4.230 21.773 1.00 91.25 154 LEU A CA 1
ATOM 1188 C C . LEU A 1 154 ? -9.702 -3.397 23.050 1.00 91.25 154 LEU A C 1
ATOM 1190 O O . LEU A 1 154 ? -10.608 -2.699 23.521 1.00 91.25 154 LEU A O 1
ATOM 1194 N N . ILE A 1 155 ? -8.497 -3.472 23.610 1.00 94.00 155 ILE A N 1
ATOM 1195 C CA . ILE A 1 155 ? -8.087 -2.795 24.838 1.00 94.00 155 ILE A CA 1
ATOM 1196 C C . ILE A 1 155 ? -6.813 -1.986 24.621 1.00 94.00 155 ILE A C 1
ATOM 1198 O O . ILE A 1 155 ? -5.934 -2.348 23.842 1.00 94.00 155 ILE A O 1
ATOM 1202 N N . CYS A 1 156 ? -6.673 -0.895 25.369 1.00 96.31 156 CYS A N 1
ATOM 1203 C CA . CYS A 1 156 ? -5.400 -0.200 25.467 1.00 96.31 156 CYS A CA 1
ATOM 1204 C C . CYS A 1 156 ? -4.354 -1.137 26.086 1.00 96.31 156 CYS A C 1
ATOM 1206 O O . CYS A 1 156 ? -4.522 -1.577 27.224 1.00 96.31 156 CYS A O 1
ATOM 1208 N N . PHE A 1 157 ? -3.243 -1.398 25.393 1.00 95.25 157 PHE A N 1
ATOM 1209 C CA . PHE A 1 157 ? -2.227 -2.328 25.893 1.00 95.25 157 PHE A CA 1
ATOM 1210 C C . PHE A 1 157 ? -1.599 -1.873 27.221 1.00 95.25 157 PHE A C 1
ATOM 1212 O O . PHE A 1 157 ? -1.146 -2.721 27.989 1.00 95.25 157 PHE A O 1
ATOM 1219 N N . CYS A 1 158 ? -1.583 -0.563 27.491 1.00 94.81 158 CYS A N 1
ATOM 1220 C CA . CYS A 1 158 ? -1.003 0.036 28.692 1.00 94.81 158 CYS A CA 1
ATOM 1221 C C . CYS A 1 158 ? -2.012 0.095 29.848 1.00 94.81 158 CYS A C 1
ATOM 1223 O O . CYS A 1 158 ? -1.797 -0.538 30.874 1.00 94.81 158 CYS A O 1
ATOM 1225 N N . LEU A 1 159 ? -3.138 0.796 29.668 1.00 95.44 159 LEU A N 1
ATOM 1226 C CA . LEU A 1 159 ? -4.126 1.014 30.736 1.00 95.44 159 LEU A CA 1
ATOM 1227 C C . LEU A 1 159 ? -5.158 -0.112 30.871 1.00 95.44 159 LEU A C 1
ATOM 1229 O O . LEU A 1 159 ? -6.018 -0.042 31.742 1.00 95.44 159 LEU A O 1
ATOM 1233 N N . LYS A 1 160 ? -5.148 -1.092 29.959 1.00 93.75 160 LYS A N 1
ATOM 1234 C CA . LYS A 1 160 ? -6.116 -2.203 29.872 1.00 93.75 160 LYS A CA 1
ATOM 1235 C C . LYS A 1 160 ? -7.587 -1.771 29.758 1.00 93.75 160 LYS A C 1
ATOM 1237 O O . LYS A 1 160 ? -8.491 -2.588 29.884 1.00 93.75 160 LYS A O 1
ATOM 1242 N N . LYS A 1 161 ? -7.847 -0.493 29.455 1.00 93.25 161 LYS A N 1
ATOM 1243 C CA . LYS A 1 161 ? -9.194 0.042 29.206 1.00 93.25 161 LYS A CA 1
ATOM 1244 C C . LYS A 1 161 ? -9.689 -0.369 27.820 1.00 93.25 161 LYS A C 1
ATOM 1246 O O . LYS A 1 161 ? -9.002 -0.121 26.829 1.00 93.25 161 LYS A O 1
ATOM 1251 N N . GLY A 1 162 ? -10.883 -0.954 27.762 1.00 90.94 162 GLY A N 1
ATOM 1252 C CA . GLY A 1 162 ? -11.532 -1.379 26.521 1.00 90.94 162 GLY A CA 1
ATOM 1253 C C . GLY A 1 162 ? -12.285 -0.281 25.771 1.00 90.94 162 GLY A C 1
ATOM 1254 O O . GLY A 1 162 ? -12.420 0.854 26.237 1.00 90.94 162 GLY A O 1
ATOM 1255 N N . LEU A 1 163 ? -12.835 -0.667 24.618 1.00 89.06 163 LEU A N 1
ATOM 1256 C CA . LEU A 1 163 ? -13.553 0.188 23.664 1.00 89.06 163 LEU A CA 1
ATOM 1257 C C . LEU A 1 163 ? -14.674 1.050 24.273 1.00 89.06 163 LEU A C 1
ATOM 1259 O O . LEU A 1 163 ? -14.914 2.174 23.832 1.00 89.06 163 LEU A O 1
ATOM 1263 N N . GLY A 1 164 ? -15.375 0.539 25.289 1.00 86.38 164 GLY A N 1
ATOM 1264 C CA . GLY A 1 164 ? -16.465 1.266 25.947 1.00 86.38 164 GLY A CA 1
ATOM 1265 C C . GLY A 1 164 ? -16.000 2.533 26.673 1.00 86.38 164 GLY A C 1
ATOM 1266 O O . GLY A 1 164 ? -16.700 3.552 26.643 1.00 86.38 164 GLY A O 1
ATOM 1267 N N . ASN A 1 165 ? -14.792 2.485 27.242 1.00 89.88 165 ASN A N 1
ATOM 1268 C CA . ASN A 1 165 ? -14.315 3.418 28.266 1.00 89.88 165 ASN A CA 1
ATOM 1269 C C . ASN A 1 165 ? -13.079 4.221 27.836 1.00 89.88 165 ASN A C 1
ATOM 1271 O O . ASN A 1 165 ? -12.571 5.020 28.620 1.00 89.88 165 ASN A O 1
ATOM 1275 N N . ALA A 1 166 ? -12.567 4.004 26.623 1.00 94.62 166 ALA A N 1
ATOM 1276 C CA . ALA A 1 166 ? -11.380 4.686 26.127 1.00 94.62 166 ALA A CA 1
ATOM 1277 C C . ALA A 1 166 ? -11.497 5.070 24.649 1.00 94.62 166 ALA A C 1
ATOM 1279 O O . ALA A 1 166 ? -12.011 4.318 23.820 1.00 94.62 166 ALA A O 1
ATOM 1280 N N . ASN A 1 167 ? -10.926 6.225 24.314 1.00 97.38 167 ASN A N 1
ATOM 1281 C CA . ASN A 1 167 ? -10.657 6.626 22.939 1.00 97.38 167 ASN A CA 1
ATOM 1282 C C . ASN A 1 167 ? -9.437 5.847 22.440 1.00 97.38 167 ASN A C 1
ATOM 1284 O O . ASN A 1 167 ? -8.302 6.236 22.695 1.00 97.38 167 ASN A O 1
ATOM 1288 N N . LEU A 1 168 ? -9.670 4.696 21.811 1.00 97.75 168 LEU A N 1
ATOM 1289 C CA . LEU A 1 168 ? -8.617 3.852 21.244 1.00 97.75 168 LEU A CA 1
ATOM 1290 C C . LEU A 1 168 ? -8.124 4.336 19.870 1.00 97.75 168 LEU A C 1
ATOM 1292 O O . LEU A 1 168 ? -8.896 4.804 19.033 1.00 97.75 168 LEU A O 1
ATOM 1296 N N . GLY A 1 169 ? -6.824 4.173 19.654 1.00 97.62 169 GLY A N 1
ATOM 1297 C CA . GLY A 1 169 ? -6.097 4.459 18.423 1.00 97.62 169 GLY A CA 1
ATOM 1298 C C . GLY A 1 169 ? -4.765 3.711 18.423 1.00 97.62 169 GLY A C 1
ATOM 1299 O O . GLY A 1 169 ? -4.604 2.739 19.162 1.00 97.62 169 GLY A O 1
ATOM 1300 N N . VAL A 1 170 ? -3.798 4.161 17.628 1.00 97.62 170 VAL A N 1
ATOM 1301 C CA . VAL A 1 170 ? -2.465 3.544 17.533 1.00 97.62 170 VAL A CA 1
ATOM 1302 C C . VAL A 1 170 ? -1.355 4.579 17.647 1.00 97.62 170 VAL A C 1
ATOM 1304 O O . VAL A 1 170 ? -1.492 5.715 17.196 1.00 97.62 170 VAL A O 1
ATOM 1307 N N . GLY A 1 171 ? -0.230 4.181 18.241 1.00 97.44 171 GLY A N 1
ATOM 1308 C CA . GLY A 1 171 ? 0.988 4.991 18.239 1.00 97.44 171 GLY A CA 1
ATOM 1309 C C . GLY A 1 171 ? 1.624 5.012 16.848 1.00 97.44 171 GLY A C 1
ATOM 1310 O O . GLY A 1 171 ? 1.840 3.955 16.255 1.00 97.44 171 GLY A O 1
ATOM 1311 N N . VAL A 1 172 ? 1.937 6.196 16.324 1.00 97.31 172 VAL A N 1
ATOM 1312 C CA . VAL A 1 172 ? 2.478 6.387 14.971 1.00 97.31 172 VAL A CA 1
ATOM 1313 C C . VAL A 1 172 ? 3.879 6.996 15.022 1.00 97.31 172 VAL A C 1
ATOM 1315 O O . VAL A 1 172 ? 4.138 8.023 15.658 1.00 97.31 172 VAL A O 1
ATOM 1318 N N . LYS A 1 173 ? 4.810 6.337 14.337 1.00 95.38 173 LYS A N 1
ATOM 1319 C CA . LYS A 1 173 ? 6.182 6.777 14.116 1.00 95.38 173 LYS A CA 1
ATOM 1320 C C . LYS A 1 173 ? 6.282 7.427 12.743 1.00 95.38 173 LYS A C 1
ATOM 1322 O O . LYS A 1 173 ? 5.929 6.821 11.735 1.00 95.38 173 LYS A O 1
ATOM 1327 N N . VAL A 1 174 ? 6.851 8.624 12.710 1.00 93.81 174 VAL A N 1
ATOM 1328 C CA . VAL A 1 174 ? 7.241 9.298 11.469 1.00 93.81 174 VAL A CA 1
ATOM 1329 C C . VAL A 1 174 ? 8.762 9.260 11.370 1.00 93.81 174 VAL A C 1
ATOM 1331 O O . VAL A 1 174 ? 9.459 9.663 12.300 1.00 93.81 174 VAL A O 1
ATOM 1334 N N . GLN A 1 175 ? 9.288 8.740 10.262 1.00 89.75 175 GLN A N 1
ATOM 1335 C CA . GLN A 1 175 ? 10.724 8.675 9.996 1.00 89.75 175 GLN A CA 1
ATOM 1336 C C . GLN A 1 175 ? 11.043 9.426 8.707 1.00 89.75 175 GLN A C 1
ATOM 1338 O O . GLN A 1 175 ? 10.549 9.076 7.642 1.00 89.75 175 GLN A O 1
ATOM 1343 N N . MET A 1 176 ? 11.905 10.437 8.780 1.00 87.38 176 MET A N 1
ATOM 1344 C CA . MET A 1 176 ? 12.299 11.202 7.597 1.00 87.38 176 MET A CA 1
ATOM 1345 C C . MET A 1 176 ? 13.157 10.360 6.644 1.00 87.38 176 MET A C 1
ATOM 1347 O O . MET A 1 176 ? 14.189 9.822 7.047 1.00 87.38 176 MET A O 1
ATOM 1351 N N . ARG A 1 177 ? 12.755 10.280 5.368 1.00 73.00 177 ARG A N 1
ATOM 1352 C CA . ARG A 1 177 ? 13.518 9.652 4.279 1.00 73.00 177 ARG A CA 1
ATOM 1353 C C . ARG A 1 177 ? 13.747 10.674 3.164 1.00 73.00 177 ARG A C 1
ATOM 1355 O O . ARG A 1 177 ? 13.003 10.772 2.190 1.00 73.00 177 ARG A O 1
ATOM 1362 N N . GLY A 1 178 ? 14.796 11.479 3.316 1.00 73.38 178 GLY A N 1
ATOM 1363 C CA . GLY A 1 178 ? 15.085 12.570 2.387 1.00 73.38 178 GLY A CA 1
ATOM 1364 C C . GLY A 1 178 ? 14.068 13.708 2.516 1.00 73.38 178 GLY A C 1
ATOM 1365 O O . GLY A 1 178 ? 13.933 14.292 3.588 1.00 73.38 178 GLY A O 1
ATOM 1366 N N . ARG A 1 179 ? 13.374 14.053 1.421 1.00 69.56 179 ARG A N 1
ATOM 1367 C CA . ARG A 1 179 ? 12.444 15.202 1.388 1.00 69.56 179 ARG A CA 1
ATOM 1368 C C . ARG A 1 179 ? 11.094 14.951 2.070 1.00 69.56 179 ARG A C 1
ATOM 1370 O O . ARG A 1 179 ? 10.471 15.925 2.477 1.00 69.56 179 ARG A O 1
ATOM 1377 N N . TYR A 1 180 ? 10.668 13.696 2.201 1.00 79.25 180 TYR A N 1
ATOM 1378 C CA . TYR A 1 180 ? 9.375 13.313 2.778 1.00 79.25 180 TYR A CA 1
ATOM 1379 C C . TYR A 1 180 ? 9.568 12.233 3.851 1.00 79.25 180 TYR A C 1
ATOM 1381 O O . TYR A 1 180 ? 10.547 11.482 3.817 1.00 79.25 180 TYR A O 1
ATOM 1389 N N . GLY A 1 181 ? 8.668 12.175 4.827 1.00 83.81 181 GLY A N 1
ATOM 1390 C CA . GLY A 1 181 ? 8.655 11.143 5.862 1.00 83.81 181 GLY A CA 1
ATOM 1391 C C . GLY A 1 181 ? 7.946 9.867 5.415 1.00 83.81 181 GLY A C 1
ATOM 1392 O O . GLY A 1 181 ? 7.002 9.925 4.637 1.00 83.81 181 GLY A O 1
ATOM 1393 N N . SER A 1 182 ? 8.398 8.724 5.924 1.00 89.06 182 SER A N 1
ATOM 1394 C CA . SER A 1 182 ? 7.639 7.471 5.948 1.00 89.06 182 SER A CA 1
ATOM 1395 C C . SER A 1 182 ? 6.902 7.330 7.278 1.00 89.06 182 SER A C 1
ATOM 1397 O O . SER A 1 182 ? 7.446 7.702 8.326 1.00 89.06 182 SER A O 1
ATOM 1399 N N . ILE A 1 183 ? 5.710 6.750 7.245 1.00 92.12 183 ILE A N 1
ATOM 1400 C CA . ILE A 1 183 ? 4.828 6.554 8.393 1.00 92.12 183 ILE A CA 1
ATOM 1401 C C . ILE A 1 183 ? 4.773 5.065 8.744 1.00 92.12 183 ILE A C 1
ATOM 1403 O O . ILE A 1 183 ? 4.633 4.197 7.884 1.00 92.12 183 ILE A O 1
ATOM 1407 N N . GLY A 1 184 ? 4.883 4.753 10.032 1.00 92.00 184 GLY A N 1
ATOM 1408 C CA . GLY A 1 184 ? 4.792 3.388 10.531 1.00 92.00 184 GLY A CA 1
ATOM 1409 C C . GLY A 1 184 ? 4.106 3.305 11.886 1.00 92.00 184 GLY A C 1
ATOM 1410 O O . GLY A 1 184 ? 4.135 4.236 12.681 1.00 92.00 184 GLY A O 1
ATOM 1411 N N . SER A 1 185 ? 3.510 2.156 12.164 1.00 92.81 185 SER A N 1
ATOM 1412 C CA . SER A 1 185 ? 3.002 1.775 13.481 1.00 92.81 185 SER A CA 1
ATOM 1413 C C . SER A 1 185 ? 3.136 0.267 13.645 1.00 92.81 185 SER A C 1
ATOM 1415 O O . SER A 1 185 ? 3.186 -0.449 12.637 1.00 92.81 185 SER A O 1
ATOM 1417 N N . GLU A 1 186 ? 3.175 -0.169 14.902 1.00 90.00 186 GLU A N 1
ATOM 1418 C CA . GLU A 1 186 ? 3.018 -1.569 15.307 1.00 90.00 186 GLU A CA 1
ATOM 1419 C C . GLU A 1 186 ? 1.551 -1.971 15.469 1.00 90.00 186 GLU A C 1
ATOM 1421 O O . GLU A 1 186 ? 1.271 -3.137 15.718 1.00 90.00 186 GLU A O 1
ATOM 1426 N N . PHE A 1 187 ? 0.621 -1.019 15.334 1.00 92.38 187 PHE A N 1
ATOM 1427 C CA . PHE A 1 187 ? -0.820 -1.224 15.489 1.00 92.38 187 PHE A CA 1
ATOM 1428 C C . PHE A 1 187 ? -1.227 -1.829 16.841 1.00 92.38 187 PHE A C 1
ATOM 1430 O O . PHE A 1 187 ? -2.287 -2.432 16.979 1.00 92.38 187 PHE A O 1
ATOM 1437 N N . ASP A 1 188 ? -0.409 -1.611 17.871 1.00 92.94 188 ASP A N 1
ATOM 1438 C CA . ASP A 1 188 ? -0.786 -1.909 19.246 1.00 92.94 188 ASP A CA 1
ATOM 1439 C C . ASP A 1 188 ? -1.777 -0.837 19.727 1.00 92.94 188 ASP A C 1
ATOM 1441 O O . ASP A 1 188 ? -1.458 0.359 19.732 1.00 92.94 188 ASP A O 1
ATOM 1445 N N . LEU A 1 189 ? -2.982 -1.256 20.126 1.00 95.81 189 LEU A N 1
ATOM 1446 C CA . LEU A 1 189 ? -4.036 -0.331 20.539 1.00 95.81 189 LEU A CA 1
ATOM 1447 C C . LEU A 1 189 ? -3.630 0.458 21.787 1.00 95.81 189 LEU A C 1
ATOM 1449 O O . LEU A 1 189 ? -3.334 -0.095 22.848 1.00 95.81 189 LEU A O 1
ATOM 1453 N N . LEU A 1 190 ? -3.665 1.780 21.671 1.00 97.62 190 LEU A N 1
ATOM 1454 C CA . LEU A 1 190 ? -3.300 2.733 22.709 1.00 97.62 190 LEU A CA 1
ATOM 1455 C C . LEU A 1 190 ? -4.448 3.721 22.898 1.00 97.62 190 LEU A C 1
ATOM 1457 O O . LEU A 1 190 ? -4.988 4.237 21.918 1.00 97.62 190 LEU A O 1
ATOM 1461 N N . SER A 1 191 ? -4.821 4.003 24.145 1.00 97.94 191 SER A N 1
ATOM 1462 C CA . SER A 1 191 ? -5.795 5.054 24.411 1.00 97.94 191 SER A CA 1
ATOM 1463 C C . SER A 1 191 ? -5.161 6.436 24.283 1.00 97.94 191 SER A C 1
ATOM 1465 O O . SER A 1 191 ? -3.993 6.632 24.627 1.00 97.94 191 SER A O 1
ATOM 1467 N N . GLU A 1 192 ? -5.962 7.410 23.867 1.00 97.81 192 GLU A N 1
ATOM 1468 C CA . GLU A 1 192 ? -5.600 8.828 23.889 1.00 97.81 192 GLU A CA 1
ATOM 1469 C C . GLU A 1 192 ? -5.072 9.248 25.268 1.00 97.81 192 GLU A C 1
ATOM 1471 O O . GLU A 1 192 ? -4.038 9.900 25.362 1.00 97.81 192 GLU A O 1
ATOM 1476 N N . GLN A 1 193 ? -5.723 8.789 26.344 1.00 97.75 193 GLN A N 1
ATOM 1477 C CA . GLN A 1 193 ? -5.312 9.050 27.724 1.00 97.75 193 GLN A CA 1
ATOM 1478 C C . GLN A 1 193 ? -3.878 8.578 28.006 1.00 97.75 193 GLN A C 1
ATOM 1480 O O . GLN A 1 193 ? -3.055 9.328 28.530 1.00 97.75 193 GLN A O 1
ATOM 1485 N N . ALA A 1 194 ? -3.550 7.339 27.630 1.00 97.94 194 ALA A N 1
ATOM 1486 C CA . ALA A 1 194 ? -2.210 6.789 27.812 1.00 97.94 194 ALA A CA 1
ATOM 1487 C C . ALA A 1 194 ? -1.161 7.605 27.040 1.00 97.94 194 ALA A C 1
ATOM 1489 O O . ALA A 1 194 ? -0.051 7.838 27.519 1.00 97.94 194 ALA A O 1
ATOM 1490 N N . PHE A 1 195 ? -1.521 8.077 25.848 1.00 98.25 195 PHE A N 1
ATOM 1491 C CA . PHE A 1 195 ? -0.640 8.898 25.034 1.00 98.25 195 PHE A CA 1
ATOM 1492 C C . PHE A 1 195 ? -0.469 10.323 25.594 1.00 98.25 195 PHE A C 1
ATOM 1494 O O . PHE A 1 195 ? 0.660 10.802 25.729 1.00 98.25 195 PHE A O 1
ATOM 1501 N N . ASN A 1 196 ? -1.553 11.012 25.933 1.00 97.44 196 ASN A N 1
ATOM 1502 C CA . ASN A 1 196 ? -1.528 12.431 26.283 1.00 97.44 196 ASN A CA 1
ATOM 1503 C C . ASN A 1 196 ? -1.203 12.686 27.755 1.00 97.44 196 ASN A C 1
ATOM 1505 O O . ASN A 1 196 ? -0.368 13.547 28.034 1.00 97.44 196 ASN A O 1
ATOM 1509 N N . GLU A 1 197 ? -1.802 11.940 28.680 1.00 97.50 197 GLU A N 1
ATOM 1510 C CA . GLU A 1 197 ? -1.630 12.148 30.124 1.00 97.50 197 GLU A CA 1
ATOM 1511 C C . GLU A 1 197 ? -0.408 11.388 30.640 1.00 97.50 197 GLU A C 1
ATOM 1513 O O . GLU A 1 197 ? 0.496 11.983 31.218 1.00 97.50 197 GLU A O 1
ATOM 1518 N N . PHE A 1 198 ? -0.321 10.090 30.336 1.00 97.44 198 PHE A N 1
ATOM 1519 C CA . PHE A 1 198 ? 0.756 9.219 30.828 1.00 97.44 198 PHE A CA 1
ATOM 1520 C C . PHE A 1 198 ? 2.017 9.229 29.953 1.00 97.44 198 PHE A C 1
ATOM 1522 O O . PHE A 1 198 ? 2.979 8.521 30.241 1.00 97.44 198 PHE A O 1
ATOM 1529 N N . LYS A 1 199 ? 2.023 10.022 28.872 1.00 97.62 199 LYS A N 1
ATOM 1530 C CA . LYS A 1 199 ? 3.171 10.218 27.969 1.00 97.62 199 LYS A CA 1
ATOM 1531 C C . LYS A 1 199 ? 3.781 8.909 27.444 1.00 97.62 199 LYS A C 1
ATOM 1533 O O . LYS A 1 199 ? 4.981 8.836 27.185 1.00 97.62 199 LYS A O 1
ATOM 1538 N N . ILE A 1 200 ? 2.961 7.881 27.213 1.00 98.00 200 ILE A N 1
ATOM 1539 C CA . ILE A 1 200 ? 3.429 6.617 26.632 1.00 98.00 200 ILE A CA 1
ATOM 1540 C C . ILE A 1 200 ? 3.881 6.851 25.184 1.00 98.00 200 ILE A C 1
ATOM 1542 O O . ILE A 1 200 ? 3.130 7.386 24.367 1.00 98.00 200 ILE A O 1
ATOM 1546 N N . ARG A 1 201 ? 5.126 6.478 24.865 1.00 97.25 201 ARG A N 1
ATOM 1547 C CA . ARG A 1 201 ? 5.773 6.705 23.551 1.00 97.25 201 ARG A CA 1
ATOM 1548 C C . ARG A 1 201 ? 6.461 5.465 22.973 1.00 97.25 201 ARG A C 1
ATOM 1550 O O . ARG A 1 201 ? 7.246 5.578 22.035 1.00 97.25 201 ARG A O 1
ATOM 1557 N N . ARG A 1 202 ? 6.215 4.285 23.545 1.00 95.81 202 ARG A N 1
ATOM 1558 C CA . ARG A 1 202 ? 6.803 3.012 23.104 1.00 95.81 202 ARG A CA 1
ATOM 1559 C C . ARG A 1 202 ? 5.728 1.947 22.954 1.00 95.81 202 ARG A C 1
ATOM 1561 O O . ARG A 1 202 ? 4.794 1.913 23.752 1.00 95.81 202 ARG A O 1
ATOM 1568 N N . SER A 1 203 ? 5.848 1.131 21.909 1.00 92.94 203 SER A N 1
ATOM 1569 C CA . SER A 1 203 ? 4.954 0.002 21.636 1.00 92.94 203 SER A CA 1
ATOM 1570 C C . SER A 1 203 ? 5.184 -1.137 22.631 1.00 92.94 203 SER A C 1
ATOM 1572 O O . SER A 1 203 ? 6.112 -1.078 23.443 1.00 92.94 203 SER A O 1
ATOM 1574 N N . VAL A 1 204 ? 4.386 -2.206 22.541 1.00 89.75 204 VAL A N 1
ATOM 1575 C CA . VAL A 1 204 ? 4.584 -3.415 23.365 1.00 89.75 204 VAL A CA 1
ATOM 1576 C C . VAL A 1 204 ? 5.974 -4.020 23.132 1.00 89.75 204 VAL A C 1
ATOM 1578 O O . VAL A 1 204 ? 6.577 -4.575 24.041 1.00 89.75 204 VAL A O 1
ATOM 1581 N N . GLN A 1 205 ? 6.515 -3.851 21.926 1.00 86.56 205 GLN A N 1
ATOM 1582 C CA . GLN A 1 205 ? 7.846 -4.319 21.523 1.00 86.56 205 GLN A CA 1
ATOM 1583 C C . GLN A 1 205 ? 8.948 -3.275 21.790 1.00 86.56 205 GLN A C 1
ATOM 1585 O O . GLN A 1 205 ? 10.058 -3.386 21.277 1.00 86.56 205 GLN A O 1
ATOM 1590 N N . GLY A 1 206 ? 8.643 -2.206 22.532 1.00 89.06 206 GLY A N 1
ATOM 1591 C CA . GLY A 1 206 ? 9.597 -1.150 22.873 1.00 89.06 206 GLY A CA 1
ATOM 1592 C C . GLY A 1 206 ? 9.924 -0.178 21.734 1.00 89.06 206 GLY A C 1
ATOM 1593 O O . GLY A 1 206 ? 10.763 0.712 21.923 1.00 89.06 206 GLY A O 1
ATOM 1594 N N . LEU A 1 207 ? 9.266 -0.293 20.574 1.00 89.50 207 LEU A N 1
ATOM 1595 C CA . LEU A 1 207 ? 9.525 0.564 19.416 1.00 89.50 207 LEU A CA 1
ATOM 1596 C C . LEU A 1 207 ? 8.957 1.971 19.648 1.00 89.50 207 LEU A C 1
ATOM 1598 O O . LEU A 1 207 ? 7.794 2.104 20.036 1.00 89.50 207 LEU A O 1
ATOM 1602 N N . PRO A 1 208 ? 9.748 3.035 19.421 1.00 95.38 208 PRO A N 1
ATOM 1603 C CA . PRO A 1 208 ? 9.314 4.390 19.714 1.00 95.38 208 PRO A CA 1
ATOM 1604 C C . PRO A 1 208 ? 8.323 4.906 18.666 1.00 95.38 208 PRO A C 1
ATOM 1606 O O . PRO A 1 208 ? 8.507 4.701 17.463 1.00 95.38 208 PRO A O 1
ATOM 1609 N N . PHE A 1 209 ? 7.331 5.658 19.126 1.00 96.75 209 PHE A N 1
ATOM 1610 C CA . PHE A 1 209 ? 6.410 6.432 18.300 1.00 96.75 209 PHE A CA 1
ATOM 1611 C C . PHE A 1 209 ? 6.223 7.831 18.895 1.00 96.75 209 PHE A C 1
ATOM 1613 O O . PHE A 1 209 ? 6.416 8.049 20.091 1.00 96.75 209 PHE A O 1
ATOM 1620 N N . THR A 1 210 ? 5.869 8.795 18.050 1.00 96.62 210 THR A N 1
ATOM 1621 C CA . THR A 1 210 ? 5.831 10.219 18.421 1.00 96.62 210 THR A CA 1
ATOM 1622 C C . THR A 1 210 ? 4.443 10.831 18.335 1.00 96.62 210 THR A C 1
ATOM 1624 O O . THR A 1 210 ? 4.206 11.848 18.975 1.00 96.62 210 THR A O 1
ATOM 1627 N N . HIS A 1 211 ? 3.532 10.190 17.608 1.00 97.81 211 HIS A N 1
ATOM 1628 C CA . HIS A 1 211 ? 2.169 10.656 17.375 1.00 97.81 211 HIS A CA 1
ATOM 1629 C C . HIS A 1 211 ? 1.171 9.571 17.779 1.00 97.81 211 HIS A C 1
ATOM 1631 O O . HIS A 1 211 ? 1.547 8.415 18.001 1.00 97.81 211 HIS A O 1
ATOM 1637 N N . TRP A 1 212 ? -0.103 9.937 17.835 1.00 98.19 212 TRP A N 1
ATOM 1638 C CA . TRP A 1 212 ? -1.212 9.018 18.046 1.00 98.19 212 TRP A CA 1
ATOM 1639 C C . TRP A 1 212 ? -2.270 9.256 16.973 1.00 98.19 212 TRP A C 1
ATOM 1641 O O . TRP A 1 212 ? -2.535 10.398 16.606 1.00 98.19 212 TRP A O 1
ATOM 1651 N N . LEU A 1 213 ? -2.836 8.175 16.444 1.00 98.19 213 LEU A N 1
ATOM 1652 C CA . LEU A 1 213 ? -3.876 8.222 15.424 1.00 98.19 213 LEU A CA 1
ATOM 1653 C C . LEU A 1 213 ? -5.107 7.454 15.921 1.00 98.19 213 LEU A C 1
ATOM 1655 O O . LEU A 1 213 ? -5.009 6.235 16.101 1.00 98.19 213 LEU A O 1
ATOM 1659 N N . PRO A 1 214 ? -6.259 8.116 16.124 1.00 97.81 214 PRO A N 1
ATOM 1660 C CA . PRO A 1 214 ? -7.508 7.423 16.414 1.00 97.81 214 PRO A CA 1
ATOM 1661 C C . PRO A 1 214 ? -7.919 6.525 15.245 1.00 97.81 214 PRO A C 1
ATOM 1663 O O . PRO A 1 214 ? -7.778 6.897 14.079 1.00 97.81 214 PRO A O 1
ATOM 1666 N N . LEU A 1 215 ? -8.462 5.347 15.556 1.00 97.31 215 LEU A N 1
ATOM 1667 C CA . LEU A 1 215 ? -8.959 4.402 14.554 1.00 97.31 215 LEU A CA 1
ATOM 1668 C C . LEU A 1 215 ? -10.480 4.261 14.655 1.00 97.31 215 LEU A C 1
ATOM 1670 O O . LEU A 1 215 ? -10.994 4.181 15.766 1.00 97.31 215 LEU A O 1
ATOM 1674 N N . PRO A 1 216 ? -11.225 4.163 13.543 1.00 97.12 216 PRO A N 1
ATOM 1675 C CA . PRO A 1 216 ? -12.603 3.699 13.606 1.00 97.12 216 PRO A CA 1
ATOM 1676 C C . PRO A 1 216 ? -12.624 2.214 13.985 1.00 97.12 216 PRO A C 1
ATOM 1678 O O . PRO A 1 216 ? -12.067 1.369 13.279 1.00 97.12 216 PRO A O 1
ATOM 1681 N N . ILE A 1 217 ? -13.272 1.900 15.105 1.00 94.94 217 ILE A N 1
ATOM 1682 C CA . ILE A 1 217 ? -13.436 0.520 15.575 1.00 94.94 217 ILE A CA 1
ATOM 1683 C C . ILE A 1 217 ? -14.916 0.143 15.506 1.00 94.94 217 ILE A C 1
ATOM 1685 O O . ILE A 1 217 ? -15.308 -0.580 14.602 1.00 94.94 217 ILE A O 1
ATOM 1689 N N . SER A 1 218 ? -15.760 0.690 16.384 1.00 94.31 218 SER A N 1
ATOM 1690 C CA . SER A 1 218 ? -17.225 0.543 16.318 1.00 94.31 218 SER A CA 1
ATOM 1691 C C . SER A 1 218 ? -17.901 1.877 16.023 1.00 94.31 218 SER A C 1
ATOM 1693 O O . SER A 1 218 ? -17.298 2.932 16.214 1.00 94.31 218 SER A O 1
ATOM 1695 N N . ARG A 1 219 ? -19.185 1.859 15.646 1.00 95.38 219 ARG A N 1
ATOM 1696 C CA . ARG A 1 219 ? -19.984 3.081 15.420 1.00 95.38 219 ARG A CA 1
ATOM 1697 C C . ARG A 1 219 ? -19.961 4.019 16.631 1.00 95.38 219 ARG A C 1
ATOM 1699 O O . ARG A 1 219 ? -19.680 5.208 16.502 1.00 95.38 219 ARG A O 1
ATOM 1706 N N . LYS A 1 220 ? -20.198 3.466 17.828 1.00 94.88 220 LYS A N 1
ATOM 1707 C CA . LYS A 1 220 ? -20.215 4.224 19.092 1.00 94.88 220 LYS A CA 1
ATOM 1708 C C . LYS A 1 220 ? -18.847 4.819 19.417 1.00 94.88 220 LYS A C 1
ATOM 1710 O O . LYS A 1 220 ? -18.771 5.950 19.885 1.00 94.88 220 LYS A O 1
ATOM 1715 N N . HIS A 1 221 ? -17.774 4.063 19.199 1.00 96.38 221 HIS A N 1
ATOM 1716 C CA . HIS A 1 221 ? -16.413 4.547 19.432 1.00 96.38 221 HIS A CA 1
ATOM 1717 C C . HIS A 1 221 ? -16.005 5.602 18.403 1.00 96.38 221 HIS A C 1
ATOM 1719 O O . HIS A 1 221 ? -15.509 6.657 18.788 1.00 96.38 221 HIS A O 1
ATOM 1725 N N . TYR A 1 222 ? -16.307 5.375 17.125 1.00 97.00 222 TYR A N 1
ATOM 1726 C CA . TYR A 1 222 ? -16.036 6.320 16.050 1.00 97.00 222 TYR A CA 1
ATOM 1727 C C . TYR A 1 222 ? -16.718 7.666 16.287 1.00 97.00 222 TYR A C 1
ATOM 1729 O O . TYR A 1 222 ? -16.069 8.695 16.145 1.00 97.00 222 TYR A O 1
ATOM 1737 N N . GLY A 1 223 ? -17.969 7.676 16.758 1.00 96.12 223 GLY A N 1
ATOM 1738 C CA . GLY A 1 223 ? -18.654 8.914 17.142 1.00 96.12 223 GLY A CA 1
ATOM 1739 C C . GLY A 1 223 ? -17.888 9.752 18.177 1.00 96.12 223 GLY A C 1
ATOM 1740 O O . GLY A 1 223 ? -17.938 10.976 18.113 1.00 96.12 223 GLY A O 1
ATOM 1741 N N . LYS A 1 224 ? -17.131 9.113 19.083 1.00 96.00 224 LYS A N 1
ATOM 1742 C CA . LYS A 1 224 ? -16.292 9.801 20.079 1.00 96.00 224 LYS A CA 1
ATOM 1743 C C . LYS A 1 224 ? -14.978 10.308 19.488 1.00 96.00 224 LYS A C 1
ATOM 1745 O O . LYS A 1 224 ? -14.582 11.432 19.768 1.00 96.00 224 LYS A O 1
ATOM 1750 N N . VAL A 1 225 ? -14.288 9.481 18.697 1.00 96.94 225 VAL A N 1
ATOM 1751 C CA . VAL A 1 225 ? -12.930 9.797 18.213 1.00 96.94 225 VAL A CA 1
ATOM 1752 C C . VAL A 1 225 ? -12.899 10.550 16.887 1.00 96.94 225 VAL A C 1
ATOM 1754 O O . VAL A 1 225 ? -11.870 11.121 16.538 1.00 96.94 225 VAL A O 1
ATOM 1757 N N . LYS A 1 226 ? -14.006 10.579 16.141 1.00 96.56 226 LYS A N 1
ATOM 1758 C CA . LYS A 1 226 ? -14.111 11.234 14.833 1.00 96.56 226 LYS A CA 1
ATOM 1759 C C . LYS A 1 226 ? -13.585 12.677 14.824 1.00 96.56 226 LYS A C 1
ATOM 1761 O O . LYS A 1 226 ? -12.785 12.975 13.938 1.00 96.56 226 LYS A O 1
ATOM 1766 N N . PRO A 1 227 ? -13.946 13.558 15.782 1.00 96.69 227 PRO A N 1
ATOM 1767 C CA . PRO A 1 227 ? -13.454 14.939 15.792 1.00 96.69 227 PRO A CA 1
ATOM 1768 C C . PRO A 1 227 ? -11.928 15.057 15.925 1.00 96.69 227 PRO A C 1
ATOM 1770 O O . PRO A 1 227 ? -11.361 16.086 15.574 1.00 96.69 227 PRO A O 1
ATOM 1773 N N . LEU A 1 228 ? -11.261 14.006 16.413 1.00 96.88 228 LEU A N 1
ATOM 1774 C CA . LEU A 1 228 ? -9.816 13.969 16.641 1.00 96.88 228 LEU A CA 1
ATOM 1775 C C . LEU A 1 228 ? -9.030 13.509 15.401 1.00 96.88 228 LEU A C 1
ATOM 1777 O O . LEU A 1 228 ? -7.833 13.762 15.303 1.00 96.88 228 LEU A O 1
ATOM 1781 N N . ILE A 1 229 ? -9.681 12.847 14.437 1.00 96.88 229 ILE A N 1
ATOM 1782 C CA . ILE A 1 229 ? -9.006 12.217 13.291 1.00 96.88 229 ILE A CA 1
ATOM 1783 C C . ILE A 1 229 ? -8.315 13.240 12.392 1.00 96.88 229 ILE A C 1
ATOM 1785 O O . ILE A 1 229 ? -7.130 13.090 12.103 1.00 96.88 229 ILE A O 1
ATOM 1789 N N . GLU A 1 230 ? -9.034 14.260 11.920 1.00 94.31 230 GLU A N 1
ATOM 1790 C CA . GLU A 1 230 ? -8.448 15.241 10.999 1.00 94.31 230 GLU A CA 1
ATOM 1791 C C . GLU A 1 230 ? -7.300 16.047 11.621 1.00 94.31 230 GLU A C 1
ATOM 1793 O O . GLU A 1 230 ? -6.263 16.158 10.962 1.00 94.31 230 GLU A O 1
ATOM 1798 N N . PRO A 1 231 ? -7.408 16.542 12.873 1.00 95.19 231 PRO A N 1
ATOM 1799 C CA . PRO A 1 231 ? -6.275 17.143 13.573 1.00 95.19 231 PRO A CA 1
ATOM 1800 C C . PRO A 1 231 ? -5.049 16.224 13.626 1.00 95.19 231 PRO A C 1
ATOM 1802 O O . PRO A 1 231 ? -3.966 16.636 13.212 1.00 95.19 231 PRO A O 1
ATOM 1805 N N . CYS A 1 232 ? -5.214 14.955 14.022 1.00 96.44 232 CYS A N 1
ATOM 1806 C CA . CYS A 1 232 ? -4.098 14.006 14.075 1.00 96.44 232 CYS A CA 1
ATOM 1807 C C . CYS A 1 232 ? -3.484 13.739 12.689 1.00 96.44 232 CYS A C 1
ATOM 1809 O O . CYS A 1 232 ? -2.264 13.647 12.554 1.00 96.44 232 CYS A O 1
ATOM 1811 N N . LEU A 1 233 ? -4.300 13.631 11.634 1.00 95.56 233 LEU A N 1
ATOM 1812 C CA . LEU A 1 233 ? -3.794 13.465 10.266 1.00 95.56 233 LEU A CA 1
ATOM 1813 C C . LEU A 1 233 ? -3.036 14.710 9.788 1.00 95.56 233 LEU A C 1
ATOM 1815 O O . LEU A 1 233 ? -2.017 14.577 9.110 1.00 95.56 233 LEU A O 1
ATOM 1819 N N . LYS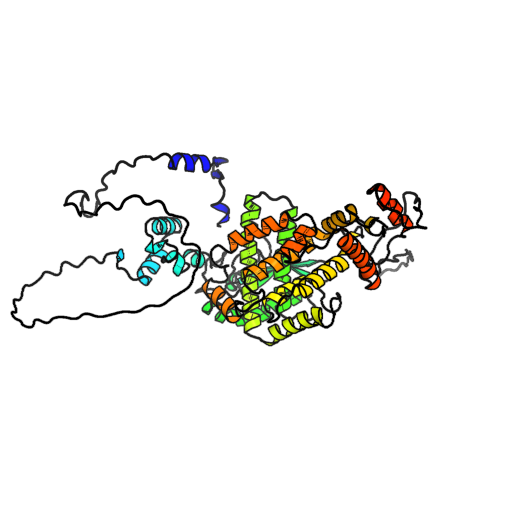 A 1 234 ? -3.486 15.910 10.167 1.00 93.56 234 LYS A N 1
ATOM 1820 C CA . LYS A 1 234 ? -2.783 17.160 9.867 1.00 93.56 234 LYS A CA 1
ATOM 1821 C C . LYS A 1 234 ? -1.415 17.211 10.553 1.00 93.56 234 LYS A C 1
ATOM 1823 O O . LYS A 1 234 ? -0.422 17.466 9.875 1.00 93.56 234 LYS A O 1
ATOM 1828 N N . GLU A 1 235 ? -1.342 16.880 11.841 1.00 93.81 235 GLU A N 1
ATOM 1829 C CA . GLU A 1 235 ? -0.072 16.793 12.579 1.00 93.81 235 GLU A CA 1
ATOM 1830 C C . GLU A 1 235 ? 0.892 15.785 11.937 1.00 93.81 235 GLU A C 1
ATOM 1832 O O . GLU A 1 235 ? 2.070 16.080 11.730 1.00 93.81 235 GLU A O 1
ATOM 1837 N N . LEU A 1 236 ? 0.390 14.611 11.539 1.00 94.31 236 LEU A N 1
ATOM 1838 C CA . LEU A 1 236 ? 1.187 13.605 10.830 1.00 94.31 236 LEU A CA 1
ATOM 1839 C C . LEU A 1 236 ? 1.696 14.113 9.477 1.00 94.31 236 LEU A C 1
ATOM 1841 O O . LEU A 1 236 ? 2.851 13.865 9.125 1.00 94.31 236 LEU A O 1
ATOM 1845 N N . SER A 1 237 ? 0.859 14.833 8.727 1.00 92.25 237 SER A N 1
ATOM 1846 C CA . SER A 1 237 ? 1.242 15.460 7.459 1.00 92.25 237 SER A CA 1
ATOM 1847 C C . SER A 1 237 ? 2.377 16.468 7.658 1.00 92.25 237 SER A C 1
ATOM 1849 O O . SER A 1 237 ? 3.368 16.454 6.921 1.00 92.25 237 SER A O 1
ATOM 1851 N N . GLU A 1 238 ? 2.264 17.324 8.673 1.00 91.25 238 GLU A N 1
ATOM 1852 C CA . GLU A 1 238 ? 3.278 18.322 9.021 1.00 91.25 238 GLU A CA 1
ATOM 1853 C C . GLU A 1 238 ? 4.593 17.655 9.444 1.00 91.25 238 GLU A C 1
ATOM 1855 O O . GLU A 1 238 ? 5.656 17.969 8.894 1.00 91.25 238 GLU A O 1
ATOM 1860 N N . ALA A 1 239 ? 4.523 16.660 10.331 1.00 91.06 239 ALA A N 1
ATOM 1861 C CA . ALA A 1 239 ? 5.683 15.902 10.793 1.00 91.06 239 ALA A CA 1
ATOM 1862 C C . ALA A 1 239 ? 6.390 15.154 9.653 1.00 91.06 239 ALA A C 1
ATOM 1864 O O . ALA A 1 239 ? 7.622 15.095 9.611 1.00 91.06 239 ALA A O 1
ATOM 1865 N N . ALA A 1 240 ? 5.631 14.611 8.697 1.00 89.62 240 ALA A N 1
ATOM 1866 C CA . ALA A 1 240 ? 6.169 13.926 7.525 1.00 89.62 240 ALA A CA 1
ATOM 1867 C C . ALA A 1 240 ? 6.589 14.886 6.392 1.00 89.62 240 ALA A C 1
ATOM 1869 O O . ALA A 1 240 ? 7.066 14.435 5.344 1.00 89.62 240 ALA A O 1
ATOM 1870 N N . LYS A 1 241 ? 6.449 16.207 6.587 1.00 88.00 241 LYS A N 1
ATOM 1871 C CA . LYS A 1 241 ? 6.734 17.261 5.593 1.00 88.00 241 LYS A CA 1
ATOM 1872 C C . LYS A 1 241 ? 6.013 17.044 4.265 1.00 88.00 241 LYS A C 1
ATOM 1874 O O . LYS A 1 241 ? 6.524 17.340 3.179 1.00 88.00 241 LYS A O 1
ATOM 1879 N N . PHE A 1 242 ? 4.802 16.524 4.353 1.00 82.25 242 PHE A N 1
ATOM 1880 C CA . PHE A 1 242 ? 3.891 16.416 3.237 1.00 82.25 242 PHE A CA 1
ATOM 1881 C C . PHE A 1 242 ? 3.428 17.843 2.877 1.00 82.25 242 PHE A C 1
ATOM 1883 O O . PHE A 1 242 ? 2.710 18.499 3.625 1.00 82.25 242 PHE A O 1
ATOM 1890 N N . ARG A 1 243 ? 3.853 18.361 1.712 1.00 62.84 243 ARG A N 1
ATOM 1891 C CA . ARG A 1 243 ? 3.417 19.672 1.187 1.00 62.84 243 ARG A CA 1
ATOM 1892 C C . ARG A 1 243 ? 1.939 19.655 0.777 1.00 62.84 243 ARG A C 1
ATOM 1894 O O . ARG A 1 243 ? 1.615 18.976 -0.187 1.00 62.84 243 ARG A O 1
ATOM 1901 N N . ALA A 1 244 ? 1.101 20.460 1.435 1.00 59.47 244 ALA A N 1
ATOM 1902 C CA . ALA A 1 244 ? -0.299 20.712 1.054 1.00 59.47 244 ALA A CA 1
ATOM 1903 C C . ALA A 1 244 ? -1.123 19.436 0.776 1.00 59.47 244 ALA A C 1
ATOM 1905 O O . ALA A 1 244 ? -1.896 19.387 -0.178 1.00 59.47 244 ALA A O 1
ATOM 1906 N N . PHE A 1 245 ? -0.925 18.392 1.581 1.00 65.44 245 PHE A N 1
ATOM 1907 C CA . PHE A 1 245 ? -1.634 17.129 1.411 1.00 65.44 245 PHE A CA 1
ATOM 1908 C C . PHE A 1 245 ? -2.963 17.141 2.164 1.00 65.44 245 PHE A C 1
ATOM 1910 O O . PHE A 1 245 ? -3.066 17.669 3.274 1.00 65.44 245 PHE A O 1
ATOM 1917 N N . ALA A 1 246 ? -3.980 16.545 1.549 1.00 74.00 246 ALA A N 1
ATOM 1918 C CA . ALA A 1 246 ? -5.245 16.298 2.214 1.00 74.00 246 ALA A CA 1
ATOM 1919 C C . ALA A 1 246 ? -5.055 15.180 3.260 1.00 74.00 246 ALA A C 1
ATOM 1921 O O . ALA A 1 246 ? -4.196 14.313 3.079 1.00 74.00 246 ALA A O 1
ATOM 1922 N N . PRO A 1 247 ? -5.887 15.114 4.317 1.00 79.56 247 PRO A N 1
ATOM 1923 C CA . PRO A 1 247 ? -5.857 14.015 5.291 1.00 79.56 247 PRO A CA 1
ATOM 1924 C C . PRO A 1 247 ? -5.846 12.616 4.648 1.00 79.56 247 PRO A C 1
ATOM 1926 O O . PRO A 1 247 ? -5.217 11.687 5.149 1.00 79.56 247 PRO A O 1
ATOM 1929 N N . LEU A 1 248 ? -6.493 12.482 3.487 1.00 85.56 248 LEU A N 1
ATOM 1930 C CA . LEU A 1 248 ? -6.557 11.255 2.698 1.00 85.56 248 LEU A CA 1
ATOM 1931 C C . LEU A 1 248 ? -5.185 10.762 2.224 1.00 85.56 248 LEU A C 1
ATOM 1933 O O . LEU A 1 248 ? -4.923 9.562 2.212 1.00 85.56 248 LEU A O 1
ATOM 1937 N N . ASP A 1 249 ? -4.291 11.682 1.877 1.00 86.12 249 ASP A N 1
ATOM 1938 C CA . ASP A 1 249 ? -2.973 11.343 1.357 1.00 86.12 249 ASP A CA 1
ATOM 1939 C C . ASP A 1 249 ? -2.042 10.809 2.447 1.00 86.12 249 ASP A C 1
ATOM 1941 O O . ASP A 1 249 ? -1.167 9.989 2.169 1.00 86.12 249 ASP A O 1
ATOM 1945 N N . VAL A 1 250 ? -2.250 11.227 3.701 1.00 91.81 250 VAL A N 1
ATOM 1946 C CA . VAL A 1 250 ? -1.565 10.650 4.866 1.00 91.81 250 VAL A CA 1
ATOM 1947 C C . VAL A 1 250 ? -1.969 9.188 5.020 1.00 91.81 250 VAL A C 1
ATOM 1949 O O . VAL A 1 250 ? -1.109 8.329 5.202 1.00 91.81 250 VAL A O 1
ATOM 1952 N N . VAL A 1 251 ? -3.264 8.888 4.878 1.00 95.00 251 VAL A N 1
ATOM 1953 C CA . VAL A 1 251 ? -3.773 7.510 4.919 1.00 95.00 251 VAL A CA 1
ATOM 1954 C C . VAL A 1 251 ? -3.234 6.700 3.737 1.00 95.00 251 VAL A C 1
ATOM 1956 O O . VAL A 1 251 ? -2.762 5.582 3.939 1.00 95.00 251 VAL A O 1
ATOM 1959 N N . TYR A 1 252 ? -3.203 7.266 2.525 1.00 93.19 252 TYR A N 1
ATOM 1960 C CA . TYR A 1 252 ? -2.587 6.626 1.354 1.00 93.19 252 TYR A CA 1
ATOM 1961 C C . TYR A 1 252 ? -1.107 6.325 1.572 1.00 93.19 252 TYR A C 1
ATOM 1963 O O . TYR A 1 252 ? -0.653 5.219 1.276 1.00 93.19 252 TYR A O 1
ATOM 1971 N N . CYS A 1 253 ? -0.361 7.284 2.119 1.00 91.50 253 CYS A N 1
ATOM 1972 C CA . CYS A 1 253 ? 1.039 7.102 2.467 1.00 91.50 253 CYS A CA 1
ATOM 1973 C C . CYS A 1 253 ? 1.215 5.957 3.456 1.00 91.50 253 CYS A C 1
ATOM 1975 O O . CYS A 1 253 ? 1.990 5.036 3.210 1.00 91.50 253 CYS A O 1
ATOM 1977 N N . PHE A 1 254 ? 0.439 5.978 4.534 1.00 93.81 254 PHE A N 1
ATOM 1978 C CA . PHE A 1 254 ? 0.560 5.007 5.603 1.00 93.81 254 PHE A CA 1
ATOM 1979 C C . PHE A 1 254 ? 0.201 3.590 5.126 1.00 93.81 254 PHE A C 1
ATOM 1981 O O . PHE A 1 254 ? 0.950 2.644 5.371 1.00 93.81 254 PHE A O 1
ATOM 1988 N N . MET A 1 255 ? -0.880 3.440 4.353 1.00 94.31 255 MET A N 1
ATOM 1989 C CA . MET A 1 255 ? -1.233 2.164 3.724 1.00 94.31 255 MET A CA 1
ATOM 1990 C C . MET A 1 255 ? -0.118 1.683 2.787 1.00 94.31 255 MET A C 1
ATOM 1992 O O . MET A 1 255 ? 0.280 0.522 2.850 1.00 94.31 255 MET A O 1
ATOM 1996 N N . ASN A 1 256 ? 0.438 2.566 1.955 1.00 91.31 256 ASN A N 1
ATOM 1997 C CA . ASN A 1 256 ? 1.540 2.223 1.059 1.00 91.31 256 ASN A CA 1
ATOM 1998 C C . ASN A 1 256 ? 2.800 1.774 1.827 1.00 91.31 256 ASN A C 1
ATOM 2000 O O . ASN A 1 256 ? 3.423 0.779 1.458 1.00 91.31 256 ASN A O 1
ATOM 2004 N N . ASP A 1 257 ? 3.148 2.453 2.921 1.00 89.94 257 ASP A N 1
ATOM 2005 C CA . ASP A 1 257 ? 4.325 2.145 3.740 1.00 89.94 257 ASP A CA 1
ATOM 2006 C C . ASP A 1 257 ? 4.206 0.816 4.500 1.00 89.94 257 ASP A C 1
ATOM 2008 O O . ASP A 1 257 ? 5.220 0.145 4.720 1.00 89.94 257 ASP A O 1
ATOM 2012 N N . ILE A 1 258 ? 2.991 0.377 4.859 1.00 89.12 258 ILE A N 1
ATOM 2013 C CA . ILE A 1 258 ? 2.769 -0.989 5.365 1.00 89.12 258 ILE A CA 1
ATOM 2014 C C . ILE A 1 258 ? 3.211 -2.014 4.318 1.00 89.12 258 ILE A C 1
ATOM 2016 O O . ILE A 1 258 ? 3.974 -2.925 4.639 1.00 89.12 258 ILE A O 1
ATOM 2020 N N . VAL A 1 259 ? 2.791 -1.845 3.063 1.00 87.06 259 VAL A N 1
ATOM 2021 C CA . VAL A 1 259 ? 3.106 -2.801 1.992 1.00 87.06 259 VAL A CA 1
ATOM 2022 C C . VAL A 1 259 ? 4.591 -2.780 1.639 1.00 87.06 259 VAL A C 1
ATOM 2024 O O . VAL A 1 259 ? 5.190 -3.833 1.422 1.00 87.06 259 VAL A O 1
ATOM 2027 N N . VAL A 1 260 ? 5.216 -1.598 1.633 1.00 85.38 260 VAL A N 1
ATOM 2028 C CA . VAL A 1 260 ? 6.667 -1.475 1.433 1.00 85.38 260 VAL A CA 1
ATOM 2029 C C . VAL A 1 260 ? 7.427 -2.220 2.534 1.00 85.38 260 VAL A C 1
ATOM 2031 O O . VAL A 1 260 ? 8.318 -3.006 2.217 1.00 85.38 260 VAL A O 1
ATOM 2034 N N . ARG A 1 261 ? 7.055 -2.040 3.811 1.00 82.50 261 ARG A N 1
ATOM 2035 C CA . ARG A 1 261 ? 7.681 -2.768 4.931 1.00 82.50 261 ARG A CA 1
ATOM 2036 C C . ARG A 1 261 ? 7.495 -4.278 4.807 1.00 82.50 261 ARG A C 1
ATOM 2038 O O . ARG A 1 261 ? 8.477 -5.003 4.946 1.00 82.50 261 ARG A O 1
ATOM 2045 N N . LEU A 1 262 ? 6.286 -4.733 4.477 1.00 80.12 262 LEU A N 1
ATOM 2046 C CA . LEU A 1 262 ? 5.986 -6.151 4.267 1.00 80.12 262 LEU A CA 1
ATOM 2047 C C . LEU A 1 262 ? 6.843 -6.748 3.138 1.00 80.12 262 LEU A C 1
ATOM 2049 O O . LEU A 1 262 ? 7.400 -7.835 3.282 1.00 80.12 262 LEU A O 1
ATOM 2053 N N . SER A 1 263 ? 7.015 -6.012 2.035 1.00 77.69 263 SER A N 1
ATOM 2054 C CA . SER A 1 263 ? 7.868 -6.442 0.924 1.00 77.69 263 SER A CA 1
ATOM 2055 C C . SER A 1 263 ? 9.352 -6.477 1.296 1.00 77.69 263 SER A C 1
ATOM 2057 O O . SER A 1 263 ? 10.068 -7.332 0.783 1.00 77.69 263 SER A O 1
ATOM 2059 N N . SER A 1 264 ? 9.835 -5.556 2.136 1.00 74.69 264 SER A N 1
ATOM 2060 C CA . SER A 1 264 ? 11.235 -5.540 2.584 1.00 74.69 264 SER A CA 1
ATOM 2061 C C . SER A 1 264 ? 11.543 -6.642 3.598 1.00 74.69 264 SER A C 1
ATOM 2063 O O . SER A 1 264 ? 12.610 -7.242 3.531 1.00 74.69 264 SER A O 1
ATOM 2065 N N . GLN A 1 265 ? 10.621 -6.935 4.519 1.00 70.56 265 GLN A N 1
ATOM 2066 C CA . GLN A 1 265 ? 10.791 -8.003 5.512 1.00 70.56 265 GLN A CA 1
ATOM 2067 C C . GLN A 1 265 ? 10.853 -9.391 4.865 1.00 70.56 265 GLN A C 1
ATOM 2069 O O . GLN A 1 265 ? 11.605 -10.242 5.329 1.00 70.56 265 GLN A O 1
ATOM 2074 N N . ALA A 1 266 ? 10.129 -9.599 3.762 1.00 64.50 266 ALA A N 1
ATOM 2075 C CA . ALA A 1 266 ? 10.188 -10.841 2.993 1.00 64.50 266 ALA A CA 1
ATOM 2076 C C . ALA A 1 266 ? 11.584 -11.125 2.405 1.00 64.50 266 ALA A C 1
ATOM 2078 O O . ALA A 1 266 ? 12.008 -12.273 2.355 1.00 64.50 266 ALA A O 1
ATOM 2079 N N . GLU A 1 267 ? 12.316 -10.084 1.995 1.00 63.38 267 GLU A N 1
ATOM 2080 C CA . GLU A 1 267 ? 13.667 -10.224 1.430 1.00 63.38 267 GLU A CA 1
ATOM 2081 C C . GLU A 1 267 ? 14.736 -10.501 2.495 1.00 63.38 267 GLU A C 1
ATOM 2083 O O . GLU A 1 267 ? 15.797 -11.030 2.182 1.00 63.38 267 GLU A O 1
ATOM 2088 N N . ALA A 1 268 ? 14.468 -10.165 3.759 1.00 60.97 268 ALA A N 1
ATOM 2089 C CA . ALA A 1 268 ? 15.421 -10.311 4.857 1.00 60.97 268 ALA A CA 1
ATOM 2090 C C . ALA A 1 268 ? 15.492 -11.738 5.445 1.00 60.97 268 ALA A C 1
ATOM 2092 O O . ALA A 1 268 ? 16.182 -11.946 6.439 1.00 60.97 268 ALA A O 1
ATOM 2093 N N . GLY A 1 269 ? 14.797 -12.720 4.853 1.00 53.88 269 GLY A N 1
ATOM 2094 C CA . GLY A 1 269 ? 14.959 -14.142 5.191 1.00 53.88 269 GLY A CA 1
ATOM 2095 C C . GLY A 1 269 ? 14.477 -14.551 6.590 1.00 53.88 269 GLY A C 1
ATOM 2096 O O . GLY A 1 269 ? 14.990 -15.515 7.151 1.00 53.88 269 GLY A O 1
ATOM 2097 N N . TYR A 1 270 ? 13.515 -13.830 7.176 1.00 54.12 270 TYR A N 1
ATOM 2098 C CA . TYR A 1 270 ? 12.964 -14.170 8.493 1.00 54.12 270 TYR A CA 1
ATOM 2099 C C . TYR A 1 270 ? 12.338 -15.579 8.531 1.00 54.12 270 TYR A C 1
ATOM 2101 O O . TYR A 1 270 ? 11.798 -16.070 7.542 1.00 54.12 270 TYR A O 1
ATOM 2109 N N . VAL A 1 271 ? 12.375 -16.212 9.711 1.00 51.75 271 VAL A N 1
ATOM 2110 C CA . VAL A 1 271 ? 11.802 -17.545 9.972 1.00 51.75 271 VAL A CA 1
ATOM 2111 C C . VAL A 1 271 ? 10.328 -17.601 9.551 1.00 51.75 271 VAL A C 1
ATOM 2113 O O . VAL A 1 271 ? 9.542 -16.700 9.853 1.00 51.75 271 VAL A O 1
ATOM 2116 N N . HIS A 1 272 ? 9.949 -18.690 8.878 1.00 52.59 272 HIS A N 1
ATOM 2117 C CA . HIS A 1 272 ? 8.661 -18.852 8.200 1.00 52.59 272 HIS A CA 1
ATOM 2118 C C . HIS A 1 272 ? 7.440 -18.637 9.120 1.00 52.59 272 HIS A C 1
ATOM 2120 O O . HIS A 1 272 ? 6.455 -18.038 8.693 1.00 52.59 272 HIS A O 1
ATOM 2126 N N . SER A 1 273 ? 7.498 -19.058 10.390 1.00 46.03 273 SER A N 1
ATOM 2127 C CA . SER A 1 273 ? 6.425 -18.849 11.377 1.00 46.03 273 SER A CA 1
ATOM 2128 C C . SER A 1 273 ? 6.288 -17.382 11.802 1.00 46.03 273 SER A C 1
ATOM 2130 O O . SER A 1 273 ? 5.176 -16.866 11.879 1.00 46.03 273 SER A O 1
ATOM 2132 N N . SER A 1 274 ? 7.396 -16.665 12.001 1.00 52.44 274 SER A N 1
ATOM 2133 C CA . SER A 1 274 ? 7.394 -15.232 12.336 1.00 52.44 274 SER A CA 1
ATOM 2134 C C . SER A 1 274 ? 6.847 -14.380 11.185 1.00 52.44 274 SER A C 1
ATOM 2136 O O . SER A 1 274 ? 6.048 -13.471 11.407 1.00 52.44 274 SER A O 1
ATOM 2138 N N . LEU A 1 275 ? 7.181 -14.733 9.938 1.00 55.66 275 LEU A N 1
ATOM 2139 C CA . LEU A 1 275 ? 6.631 -14.082 8.745 1.00 55.66 275 LEU A CA 1
ATOM 2140 C C . LEU A 1 275 ? 5.120 -14.290 8.584 1.00 55.66 275 LEU A C 1
ATOM 2142 O O . LEU A 1 275 ? 4.447 -13.376 8.106 1.00 55.66 275 LEU A O 1
ATOM 2146 N N . ILE A 1 276 ? 4.577 -15.450 8.977 1.00 55.75 276 ILE A N 1
ATOM 2147 C CA . ILE A 1 276 ? 3.127 -15.715 8.936 1.00 55.75 276 ILE A CA 1
ATOM 2148 C C . ILE A 1 276 ? 2.396 -14.752 9.873 1.00 55.75 276 ILE A C 1
ATOM 2150 O O . ILE A 1 276 ? 1.570 -13.965 9.412 1.00 55.75 276 ILE A O 1
ATOM 2154 N N . HIS A 1 277 ? 2.776 -14.735 11.150 1.00 61.03 277 HIS A N 1
ATOM 2155 C CA . HIS A 1 277 ? 2.143 -13.878 12.154 1.00 61.03 277 HIS A CA 1
ATOM 2156 C C . HIS A 1 277 ? 2.362 -12.385 11.861 1.00 61.03 277 HIS A C 1
ATOM 2158 O O . HIS A 1 277 ? 1.460 -11.566 12.045 1.00 61.03 277 HIS A O 1
ATOM 2164 N N . ALA A 1 278 ? 3.543 -12.016 11.354 1.00 62.97 278 ALA A N 1
ATOM 2165 C CA . ALA A 1 278 ? 3.827 -10.650 10.923 1.00 62.97 278 ALA A CA 1
ATOM 2166 C C . ALA A 1 278 ? 2.969 -10.235 9.718 1.00 62.97 278 ALA A C 1
ATOM 2168 O O . ALA A 1 278 ? 2.506 -9.095 9.665 1.00 62.97 278 ALA A O 1
ATOM 2169 N N . SER A 1 279 ? 2.713 -11.151 8.777 1.00 71.25 279 SER A N 1
ATOM 2170 C CA . SER A 1 279 ? 1.852 -10.889 7.618 1.00 71.25 279 SER A CA 1
ATOM 2171 C C . SER A 1 279 ? 0.391 -10.735 8.030 1.00 71.25 279 SER A C 1
ATOM 2173 O O . SER A 1 279 ? -0.253 -9.792 7.585 1.00 71.25 279 SER A O 1
ATOM 2175 N N . GLU A 1 280 ? -0.126 -11.591 8.912 1.00 78.75 280 GLU A N 1
ATOM 2176 C CA . GLU A 1 280 ? -1.501 -11.483 9.424 1.00 78.75 280 GLU A CA 1
ATOM 2177 C C . GLU A 1 280 ? -1.721 -10.179 10.194 1.00 78.75 280 GLU A C 1
ATOM 2179 O O . GLU A 1 280 ? -2.641 -9.424 9.869 1.00 78.75 280 GLU A O 1
ATOM 2184 N N . LYS A 1 281 ? -0.813 -9.832 11.118 1.00 79.31 281 LYS A N 1
ATOM 2185 C CA . LYS A 1 281 ? -0.869 -8.545 11.828 1.00 79.31 281 LYS A CA 1
ATOM 2186 C C . LYS A 1 281 ? -0.787 -7.363 10.856 1.00 79.31 281 LYS A C 1
ATOM 2188 O O . LYS A 1 281 ? -1.505 -6.374 11.023 1.00 79.31 281 LYS A O 1
ATOM 2193 N N . ALA A 1 282 ? 0.059 -7.445 9.826 1.00 82.56 282 ALA A N 1
ATOM 2194 C CA . ALA A 1 282 ? 0.157 -6.407 8.799 1.00 82.56 282 ALA A CA 1
ATOM 2195 C C . ALA A 1 282 ? -1.134 -6.279 7.972 1.00 82.56 282 ALA A C 1
ATOM 2197 O O . ALA A 1 282 ? -1.515 -5.165 7.612 1.00 82.56 282 ALA A O 1
ATOM 2198 N N . ILE A 1 283 ? -1.828 -7.387 7.704 1.00 88.19 283 ILE A N 1
ATOM 2199 C CA . ILE A 1 283 ? -3.118 -7.392 7.004 1.00 88.19 283 ILE A CA 1
ATOM 2200 C C . ILE A 1 283 ? -4.198 -6.755 7.876 1.00 88.19 283 ILE A C 1
ATOM 2202 O O . ILE A 1 283 ? -4.885 -5.855 7.398 1.00 88.19 283 ILE A O 1
ATOM 2206 N N . GLU A 1 284 ? -4.312 -7.129 9.153 1.00 88.25 284 GLU A N 1
ATOM 2207 C CA . GLU A 1 284 ? -5.240 -6.470 10.086 1.00 88.25 284 GLU A CA 1
ATOM 2208 C C . GLU A 1 284 ? -4.983 -4.961 10.169 1.00 88.25 284 GLU A C 1
ATOM 2210 O O . GLU A 1 284 ? -5.905 -4.151 10.060 1.00 88.25 284 GLU A O 1
ATOM 2215 N N . SER A 1 285 ? -3.711 -4.574 10.274 1.00 90.06 285 SER A N 1
ATOM 2216 C CA . SER A 1 285 ? -3.282 -3.172 10.265 1.00 90.06 285 SER A CA 1
ATOM 2217 C C . SER A 1 285 ? -3.744 -2.439 9.002 1.00 90.06 285 SER A C 1
ATOM 2219 O O . SER A 1 285 ? -4.233 -1.307 9.058 1.00 90.06 285 SER A O 1
ATOM 2221 N N . TYR A 1 286 ? -3.622 -3.097 7.848 1.00 93.94 286 TYR A N 1
ATOM 2222 C CA . TYR A 1 286 ? -4.060 -2.560 6.566 1.00 93.94 286 TYR A CA 1
ATOM 2223 C C . TYR A 1 286 ? -5.589 -2.410 6.501 1.00 93.94 286 TYR A C 1
ATOM 2225 O O . TYR A 1 286 ? -6.075 -1.396 6.000 1.00 93.94 286 TYR A O 1
ATOM 2233 N N . PHE A 1 287 ? -6.351 -3.357 7.062 1.00 94.75 287 PHE A N 1
ATOM 2234 C CA . PHE A 1 287 ? -7.811 -3.264 7.185 1.00 94.75 287 PHE A CA 1
ATOM 2235 C C . PHE A 1 287 ? -8.254 -2.119 8.104 1.00 94.75 287 PHE A C 1
ATOM 2237 O O . PHE A 1 287 ? -9.186 -1.399 7.753 1.00 94.75 287 PHE A O 1
ATOM 2244 N N . HIS A 1 288 ? -7.553 -1.863 9.212 1.00 95.56 28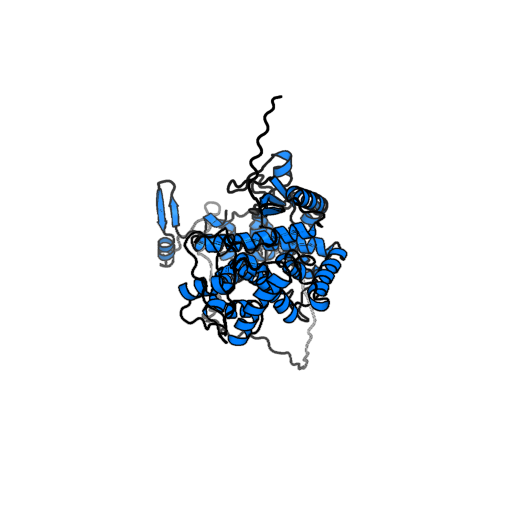8 HIS A N 1
ATOM 2245 C CA . HIS A 1 288 ? -7.843 -0.711 10.071 1.00 95.56 288 HIS A CA 1
ATOM 2246 C C . HIS A 1 288 ? -7.637 0.632 9.354 1.00 95.56 288 HIS A C 1
ATOM 2248 O O . HIS A 1 288 ? -8.472 1.533 9.474 1.00 95.56 288 HIS A O 1
ATOM 2254 N N . LEU A 1 289 ? -6.564 0.772 8.568 1.00 96.94 289 LEU A N 1
ATOM 2255 C CA . LEU A 1 289 ? -6.361 1.974 7.751 1.00 96.94 289 LEU A CA 1
ATOM 2256 C C . LEU A 1 289 ? -7.356 2.068 6.593 1.00 96.94 289 LEU A C 1
ATOM 2258 O O . LEU A 1 289 ? -7.811 3.162 6.270 1.00 96.94 289 LEU A O 1
ATOM 2262 N N . PHE A 1 290 ? -7.727 0.938 5.992 1.00 96.56 290 PHE A N 1
ATOM 2263 C CA . PHE A 1 290 ? -8.778 0.902 4.983 1.00 96.56 290 PHE A CA 1
ATOM 2264 C C . PHE A 1 290 ? -10.137 1.318 5.569 1.00 96.56 290 PHE A C 1
ATOM 2266 O O . PHE A 1 290 ? -10.869 2.077 4.941 1.00 96.56 290 PHE A O 1
ATOM 2273 N N . HIS A 1 291 ? -10.451 0.906 6.798 1.00 97.25 291 HIS A N 1
ATOM 2274 C CA . HIS A 1 291 ? -11.651 1.344 7.502 1.00 97.25 291 HIS A CA 1
ATOM 2275 C C . HIS A 1 291 ? -11.635 2.859 7.743 1.00 97.25 291 HIS A C 1
ATOM 2277 O O . HIS A 1 291 ? -12.613 3.540 7.439 1.00 97.25 291 HIS A O 1
ATOM 2283 N N . LEU A 1 292 ? -10.501 3.410 8.197 1.00 97.81 292 LEU A N 1
ATOM 2284 C CA . LEU A 1 292 ? -10.300 4.859 8.307 1.00 97.81 292 LEU A CA 1
ATOM 2285 C C . LEU A 1 292 ? -10.507 5.567 6.965 1.00 97.81 292 LEU A C 1
ATOM 2287 O O . LEU A 1 292 ? -11.220 6.568 6.901 1.00 97.81 292 LEU A O 1
ATOM 2291 N N . LEU A 1 293 ? -9.941 5.016 5.892 1.00 97.06 293 LEU A N 1
ATOM 2292 C CA . LEU A 1 293 ? -10.098 5.536 4.541 1.00 97.06 293 LEU A CA 1
ATOM 2293 C C . LEU A 1 293 ? -11.573 5.568 4.102 1.00 97.06 293 LEU A C 1
ATOM 2295 O O . LEU A 1 293 ? -12.024 6.576 3.558 1.00 97.06 293 LEU A O 1
ATOM 2299 N N . LEU A 1 294 ? -12.331 4.499 4.361 1.00 96.31 294 LEU A N 1
ATOM 2300 C CA . LEU A 1 294 ? -13.762 4.428 4.055 1.00 96.31 294 LEU A CA 1
ATOM 2301 C C . LEU A 1 294 ? -14.572 5.438 4.860 1.00 96.31 294 LEU A C 1
ATOM 2303 O O . LEU A 1 294 ? -15.412 6.129 4.288 1.00 96.31 294 LEU A O 1
ATOM 2307 N N . CYS A 1 295 ? -14.316 5.551 6.163 1.00 96.81 295 CYS A N 1
ATOM 2308 C CA . CYS A 1 295 ? -14.992 6.525 7.012 1.00 96.81 295 CYS A CA 1
ATOM 2309 C C . CYS A 1 295 ? -14.785 7.948 6.486 1.00 96.81 295 CYS A C 1
ATOM 2311 O O . CYS A 1 295 ? -15.759 8.662 6.265 1.00 96.81 295 CYS A O 1
ATOM 2313 N N . LEU A 1 296 ? -13.541 8.318 6.168 1.00 95.81 296 LEU A N 1
ATOM 2314 C CA . LEU A 1 296 ? -13.232 9.621 5.580 1.00 95.81 296 LEU A CA 1
ATOM 2315 C C . LEU A 1 296 ? -13.920 9.825 4.221 1.00 95.81 296 LEU A C 1
ATOM 2317 O O . LEU A 1 296 ? -14.434 10.912 3.961 1.00 95.81 296 LEU A O 1
ATOM 2321 N N . ALA A 1 297 ? -13.932 8.813 3.353 1.00 94.88 297 ALA A N 1
ATOM 2322 C CA . ALA A 1 297 ? -14.507 8.915 2.011 1.00 94.88 297 ALA A CA 1
ATOM 2323 C C . ALA A 1 297 ? -16.043 8.988 2.007 1.00 94.88 297 ALA A C 1
ATOM 2325 O O . ALA A 1 297 ? -16.620 9.681 1.172 1.00 94.88 297 ALA A O 1
ATOM 2326 N N . VAL A 1 298 ? -16.712 8.285 2.923 1.00 94.62 298 VAL A N 1
ATOM 2327 C CA . VAL A 1 298 ? -18.177 8.319 3.041 1.00 94.62 298 VAL A CA 1
ATOM 2328 C C . VAL A 1 298 ? -18.661 9.657 3.603 1.00 94.62 298 VAL A C 1
ATOM 2330 O O . VAL A 1 298 ? -19.726 10.131 3.215 1.00 94.62 298 VAL A O 1
ATOM 2333 N N . GLU A 1 299 ? -17.891 10.272 4.499 1.00 92.31 299 GLU A N 1
ATOM 2334 C CA . GLU A 1 299 ? -18.263 11.544 5.128 1.00 92.31 299 GLU A CA 1
ATOM 2335 C C . GLU A 1 299 ? -18.149 12.749 4.200 1.00 92.31 299 GLU A C 1
ATOM 2337 O O . GLU A 1 299 ? -18.947 13.677 4.306 1.00 92.31 299 GLU A O 1
ATOM 2342 N N . ASP A 1 300 ? -17.187 12.728 3.281 1.00 92.06 300 ASP A N 1
ATOM 2343 C CA . ASP A 1 300 ? -16.984 13.797 2.311 1.00 92.06 300 ASP A CA 1
ATOM 2344 C C . ASP A 1 300 ? -16.891 13.223 0.895 1.00 92.06 300 ASP A C 1
ATOM 2346 O O . ASP A 1 300 ? -15.856 12.710 0.456 1.00 92.06 300 ASP A O 1
ATOM 2350 N N . ARG A 1 301 ? -17.983 13.382 0.138 1.00 91.50 301 ARG A N 1
ATOM 2351 C CA . ARG A 1 301 ? -18.053 12.979 -1.274 1.00 91.50 301 ARG A CA 1
ATOM 2352 C C . ARG A 1 301 ? -17.019 13.682 -2.153 1.00 91.50 301 ARG A C 1
ATOM 2354 O O . ARG A 1 301 ? -16.646 13.121 -3.185 1.00 91.50 301 ARG A O 1
ATOM 2361 N N . GLY A 1 302 ? -16.512 14.851 -1.757 1.00 93.19 302 GLY A N 1
ATOM 2362 C CA . GLY A 1 302 ? -15.413 15.534 -2.437 1.00 93.19 302 GLY A CA 1
ATOM 2363 C C . GLY A 1 302 ? -14.166 14.654 -2.562 1.00 93.19 302 GLY A C 1
ATOM 2364 O O . GLY A 1 302 ? -13.519 14.658 -3.612 1.00 93.19 302 GLY A O 1
ATOM 2365 N N . ARG A 1 303 ? -13.888 13.806 -1.562 1.00 93.19 303 ARG A N 1
ATOM 2366 C CA . ARG A 1 303 ? -12.767 12.845 -1.568 1.00 93.19 303 ARG A CA 1
ATOM 2367 C C . ARG A 1 303 ? -12.943 11.758 -2.625 1.00 93.19 303 ARG A C 1
ATOM 2369 O O . ARG A 1 303 ? -11.999 11.438 -3.346 1.00 93.19 303 ARG A O 1
ATOM 2376 N N . VAL A 1 304 ? -14.159 11.233 -2.771 1.00 93.75 304 VAL A N 1
ATOM 2377 C CA . VAL A 1 304 ? -14.489 10.241 -3.810 1.00 93.75 304 VAL A CA 1
ATOM 2378 C C . VAL A 1 304 ? -14.414 10.873 -5.201 1.00 93.75 304 VAL A C 1
ATOM 2380 O O . VAL A 1 304 ? -13.828 10.294 -6.116 1.00 93.75 304 VAL A O 1
ATOM 2383 N N . VAL A 1 305 ? -14.932 12.095 -5.367 1.00 93.88 305 VAL A N 1
ATOM 2384 C CA . VAL A 1 305 ? -14.833 12.842 -6.633 1.00 93.88 305 VAL A CA 1
ATOM 2385 C C . VAL A 1 305 ? -13.373 13.115 -7.003 1.00 93.88 305 VAL A C 1
ATOM 2387 O O . VAL A 1 305 ? -13.005 12.961 -8.171 1.00 93.88 305 VAL A O 1
ATOM 2390 N N . ALA A 1 306 ? -12.525 13.468 -6.035 1.00 91.62 306 ALA A N 1
ATOM 2391 C CA . ALA A 1 306 ? -11.093 13.649 -6.253 1.00 91.62 306 ALA A CA 1
ATOM 2392 C C . ALA A 1 306 ? -10.415 12.341 -6.694 1.00 91.62 306 ALA A C 1
ATOM 2394 O O . ALA A 1 306 ? -9.688 12.342 -7.688 1.00 91.62 306 ALA A O 1
ATOM 2395 N N . ALA A 1 307 ? -10.709 11.214 -6.036 1.00 92.38 307 ALA A N 1
ATOM 2396 C CA . ALA A 1 307 ? -10.201 9.899 -6.436 1.00 92.38 307 ALA A CA 1
ATOM 2397 C C . ALA A 1 307 ? -10.641 9.517 -7.863 1.00 92.38 307 ALA A C 1
ATOM 2399 O O . ALA A 1 307 ? -9.813 9.124 -8.689 1.00 92.38 307 ALA A O 1
ATOM 2400 N N . ASN A 1 308 ? -11.922 9.723 -8.191 1.00 92.69 308 ASN A N 1
ATOM 2401 C CA . ASN A 1 308 ? -12.471 9.501 -9.532 1.00 92.69 308 ASN A CA 1
ATOM 2402 C C . ASN A 1 308 ? -11.754 10.343 -10.588 1.00 92.69 308 ASN A C 1
ATOM 2404 O O . ASN A 1 308 ? -11.405 9.835 -11.654 1.00 92.69 308 ASN A O 1
ATOM 2408 N N . ARG A 1 309 ? -11.521 11.628 -10.297 1.00 91.75 309 ARG A N 1
ATOM 2409 C CA . ARG A 1 309 ? -10.806 12.544 -11.191 1.00 91.75 309 ARG A CA 1
ATOM 2410 C C . ARG A 1 309 ? -9.375 12.076 -11.425 1.00 91.75 309 ARG A C 1
ATOM 2412 O O . ARG A 1 309 ? -8.950 12.017 -12.571 1.00 91.75 309 ARG A O 1
ATOM 2419 N N . THR A 1 310 ? -8.656 11.686 -10.375 1.00 90.12 310 THR A N 1
ATOM 2420 C CA . THR A 1 310 ? -7.281 11.180 -10.490 1.00 90.12 310 THR A CA 1
ATOM 2421 C C . THR A 1 310 ? -7.203 9.960 -11.410 1.00 90.12 310 THR A C 1
ATOM 2423 O O . THR A 1 310 ? -6.346 9.910 -12.291 1.00 90.12 310 THR A O 1
ATOM 2426 N N . ILE A 1 311 ? -8.131 9.008 -11.273 1.00 90.56 311 ILE A N 1
ATOM 2427 C CA . ILE A 1 311 ? -8.165 7.799 -12.112 1.00 90.56 311 ILE A CA 1
ATOM 2428 C C . ILE A 1 311 ? -8.553 8.129 -13.558 1.00 90.56 311 ILE A C 1
ATOM 2430 O O . ILE A 1 311 ? -7.905 7.651 -14.490 1.00 90.56 311 ILE A O 1
ATOM 2434 N N . LYS A 1 312 ? -9.572 8.974 -13.764 1.00 89.75 312 LYS A N 1
ATOM 2435 C CA . LYS A 1 312 ? -9.995 9.402 -15.106 1.00 89.75 312 LYS A CA 1
ATOM 2436 C C . LYS A 1 312 ? -8.890 10.165 -15.833 1.00 89.75 312 LYS A C 1
ATOM 2438 O O . LYS A 1 312 ? -8.621 9.857 -16.988 1.00 89.75 312 LYS A O 1
ATOM 2443 N N . ASN A 1 313 ? -8.201 11.083 -15.159 1.00 89.25 313 ASN A N 1
ATOM 2444 C CA . ASN A 1 313 ? -7.084 11.830 -15.743 1.00 89.25 313 ASN A CA 1
ATOM 2445 C C . ASN A 1 313 ? -5.920 10.903 -16.120 1.00 89.25 313 ASN A C 1
ATOM 2447 O O . ASN A 1 313 ? -5.269 11.102 -17.145 1.00 89.25 313 ASN A O 1
ATOM 2451 N N . PHE A 1 314 ? -5.665 9.871 -15.312 1.00 90.44 314 PHE A N 1
ATOM 2452 C CA . PHE A 1 314 ? -4.632 8.885 -15.613 1.00 90.44 314 PHE A CA 1
ATOM 2453 C C . PHE A 1 314 ? -4.971 8.062 -16.865 1.00 90.44 314 PHE A C 1
ATOM 2455 O O . PHE A 1 314 ? -4.102 7.864 -17.711 1.00 90.44 314 PHE A O 1
ATOM 2462 N N . LEU A 1 315 ? -6.221 7.602 -16.993 1.00 83.62 315 LEU A N 1
ATOM 2463 C CA . LEU A 1 315 ? -6.650 6.719 -18.081 1.00 83.62 315 LEU A CA 1
ATOM 2464 C C . LEU A 1 315 ? -6.995 7.469 -19.377 1.00 83.62 315 LEU A C 1
ATOM 2466 O O . LEU A 1 315 ? -6.497 7.116 -20.439 1.00 83.62 315 LEU A O 1
ATOM 2470 N N . VAL A 1 316 ? -7.869 8.472 -19.292 1.00 75.81 316 VAL A N 1
ATOM 2471 C CA . VAL A 1 316 ? -8.487 9.139 -20.452 1.00 75.81 316 VAL A CA 1
ATOM 2472 C C . VAL A 1 316 ? -7.590 10.242 -20.996 1.00 75.81 316 VAL A C 1
ATOM 2474 O O . VAL A 1 316 ? -7.410 10.363 -22.201 1.00 75.81 316 VAL A O 1
ATOM 2477 N N . GLU A 1 317 ? -6.999 11.042 -20.109 1.00 69.25 317 GLU A N 1
ATOM 2478 C CA . GLU A 1 317 ? -6.187 12.196 -20.512 1.00 69.25 317 GLU A CA 1
ATOM 2479 C C . GLU A 1 317 ? -4.706 11.838 -20.704 1.00 69.25 317 GLU A C 1
ATOM 2481 O O . GLU A 1 317 ? -3.893 12.708 -21.015 1.00 69.25 317 GLU A O 1
ATOM 2486 N N . GLY A 1 318 ? -4.324 10.576 -20.467 1.00 79.00 318 GLY A N 1
ATOM 2487 C CA . GLY A 1 318 ? -2.938 10.117 -20.566 1.00 79.00 318 GLY A CA 1
ATOM 2488 C C . GLY A 1 318 ? -1.983 10.832 -19.604 1.00 79.00 318 GLY A C 1
ATOM 2489 O O . GLY A 1 318 ? -0.766 10.798 -19.801 1.00 79.00 318 GLY A O 1
ATOM 2490 N N . LYS A 1 319 ? -2.501 11.479 -18.548 1.00 83.50 319 LYS A N 1
ATOM 2491 C CA . LYS A 1 319 ? -1.713 12.216 -17.546 1.00 83.50 319 LYS A CA 1
ATOM 2492 C C . LYS A 1 319 ? -1.055 11.253 -16.556 1.00 83.50 319 LYS A C 1
ATOM 2494 O O . LYS A 1 319 ? -1.224 11.355 -15.343 1.00 83.50 319 LYS A O 1
ATOM 2499 N N . THR A 1 320 ? -0.280 10.302 -17.074 1.00 85.06 320 THR A N 1
ATOM 2500 C CA . THR A 1 320 ? 0.359 9.244 -16.281 1.00 85.06 320 THR A CA 1
ATOM 2501 C C . THR A 1 320 ? 1.659 9.694 -15.626 1.00 85.06 320 THR A C 1
ATOM 2503 O O . THR A 1 320 ? 2.212 8.979 -14.792 1.00 85.06 320 THR A O 1
ATOM 2506 N N . SER A 1 321 ? 2.171 10.873 -15.988 1.00 84.38 321 SER A N 1
ATOM 2507 C CA . SER A 1 321 ? 3.509 11.293 -15.591 1.00 84.38 321 SER A CA 1
ATOM 2508 C C . SER A 1 321 ? 3.641 11.584 -14.092 1.00 84.38 321 SER A C 1
ATOM 2510 O O . SER A 1 321 ? 2.665 11.858 -13.393 1.00 84.38 321 SER A O 1
ATOM 2512 N N . LYS A 1 322 ? 4.879 11.578 -13.581 1.00 81.50 322 LYS A N 1
ATOM 2513 C CA . LYS A 1 322 ? 5.206 11.864 -12.173 1.00 81.50 322 LYS A CA 1
ATOM 2514 C C . LYS A 1 322 ? 4.742 13.253 -11.719 1.00 81.50 322 LYS A C 1
ATOM 2516 O O . LYS A 1 322 ? 4.533 13.455 -10.529 1.00 81.50 322 LYS A O 1
ATOM 2521 N N . ALA A 1 323 ? 4.575 14.191 -12.651 1.00 82.56 323 ALA A N 1
ATOM 2522 C CA . ALA A 1 323 ? 4.037 15.516 -12.361 1.00 82.56 323 ALA A CA 1
ATOM 2523 C C . ALA A 1 323 ? 2.547 15.473 -11.979 1.00 82.56 323 ALA A C 1
ATOM 2525 O O . ALA A 1 323 ? 2.121 16.230 -11.117 1.00 82.56 323 ALA A O 1
ATOM 2526 N N . HIS A 1 324 ? 1.778 14.572 -12.594 1.00 83.12 324 HIS A N 1
ATOM 2527 C CA . HIS A 1 324 ? 0.332 14.467 -12.393 1.00 83.12 324 HIS A CA 1
ATOM 2528 C C . HIS A 1 324 ? -0.036 13.413 -11.348 1.00 83.12 324 HIS A C 1
ATOM 2530 O O . HIS A 1 324 ? -0.902 13.649 -10.513 1.00 83.12 324 HIS A O 1
ATOM 2536 N N . VAL A 1 325 ? 0.650 12.265 -11.361 1.00 85.44 325 VAL A N 1
ATOM 2537 C CA . VAL A 1 325 ? 0.492 11.201 -10.362 1.00 85.44 325 VAL A CA 1
ATOM 2538 C C . VAL A 1 325 ? 1.859 10.905 -9.750 1.00 85.44 325 VAL A C 1
ATOM 2540 O O . VAL A 1 325 ? 2.586 10.042 -10.248 1.00 85.44 325 VAL A O 1
ATOM 2543 N N . PRO A 1 326 ? 2.261 11.608 -8.678 1.00 83.25 326 PRO A N 1
ATOM 2544 C CA . PRO A 1 326 ? 3.588 11.447 -8.084 1.00 83.25 326 PRO A CA 1
ATOM 2545 C C . PRO A 1 326 ? 3.865 10.029 -7.577 1.00 83.25 326 PRO A C 1
ATOM 2547 O O . PRO A 1 326 ? 4.985 9.535 -7.728 1.00 83.25 326 PRO A O 1
ATOM 2550 N N . ASN A 1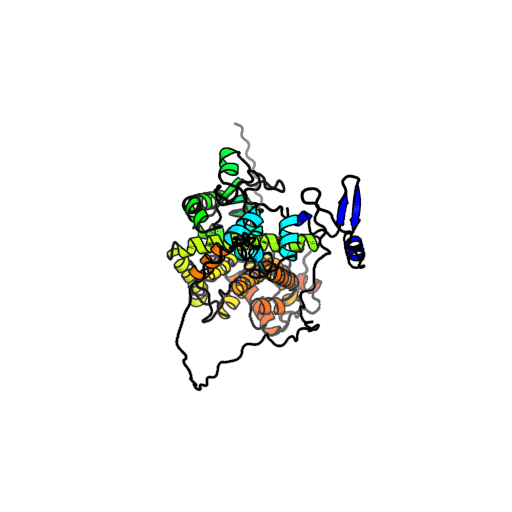 327 ? 2.843 9.351 -7.043 1.00 84.88 327 ASN A N 1
ATOM 2551 C CA . ASN A 1 327 ? 2.940 8.010 -6.474 1.00 84.88 327 ASN A CA 1
ATOM 2552 C C . ASN A 1 327 ? 1.858 7.079 -7.059 1.00 84.88 327 ASN A C 1
ATOM 2554 O O . ASN A 1 327 ? 0.665 7.317 -6.886 1.00 84.88 327 ASN A O 1
ATOM 2558 N N . LEU A 1 328 ? 2.275 6.007 -7.742 1.00 86.88 328 LEU A N 1
ATOM 2559 C CA . LEU A 1 328 ? 1.362 5.023 -8.344 1.00 86.88 328 LEU A CA 1
ATOM 2560 C C . LEU A 1 328 ? 0.696 4.106 -7.307 1.00 86.88 328 LEU A C 1
ATOM 2562 O O . LEU A 1 328 ? -0.410 3.627 -7.540 1.00 86.88 328 LEU A O 1
ATOM 2566 N N . GLY A 1 329 ? 1.325 3.895 -6.148 1.00 85.69 329 GLY A N 1
ATOM 2567 C CA . GLY A 1 329 ? 0.692 3.203 -5.026 1.00 85.69 329 GLY A CA 1
ATOM 2568 C C . GLY A 1 329 ? -0.531 3.971 -4.523 1.00 85.69 329 GLY A C 1
ATOM 2569 O O . GLY A 1 329 ? -1.577 3.374 -4.285 1.00 85.69 329 GLY A O 1
ATOM 2570 N N . TYR A 1 330 ? -0.453 5.307 -4.477 1.00 89.25 330 TYR A N 1
ATOM 2571 C CA . TYR A 1 330 ? -1.587 6.145 -4.061 1.00 89.25 330 TYR A CA 1
ATOM 2572 C C . TYR A 1 330 ? -2.735 6.063 -5.066 1.00 89.25 330 TYR A C 1
ATOM 2574 O O . TYR A 1 330 ? -3.889 6.027 -4.658 1.00 89.25 330 TYR A O 1
ATOM 2582 N N . LEU A 1 331 ? -2.437 5.952 -6.365 1.00 90.25 331 LEU A N 1
ATOM 2583 C CA . LEU A 1 331 ? -3.455 5.729 -7.396 1.00 90.25 331 LEU A CA 1
ATOM 2584 C C . LEU A 1 331 ? -4.219 4.414 -7.164 1.00 90.25 331 LEU A C 1
ATOM 2586 O O . LEU A 1 331 ? -5.445 4.391 -7.254 1.00 90.25 331 LEU A O 1
ATOM 2590 N N . LEU A 1 332 ? -3.517 3.327 -6.831 1.00 89.19 332 LEU A N 1
ATOM 2591 C CA . LEU A 1 332 ? -4.152 2.037 -6.536 1.00 89.19 332 LEU A CA 1
ATOM 2592 C C . LEU A 1 332 ? -4.960 2.058 -5.234 1.00 89.19 332 LEU A C 1
ATOM 2594 O O . LEU A 1 332 ? -6.027 1.451 -5.181 1.00 89.19 332 LEU A O 1
ATOM 2598 N N . ILE A 1 333 ? -4.502 2.781 -4.211 1.00 92.56 333 ILE A N 1
ATOM 2599 C CA . ILE A 1 333 ? -5.268 2.959 -2.969 1.00 92.56 333 ILE A CA 1
ATOM 2600 C C . ILE A 1 333 ? -6.499 3.847 -3.223 1.00 92.56 333 ILE A C 1
ATOM 2602 O O . ILE A 1 333 ? -7.588 3.548 -2.738 1.00 92.56 333 ILE A O 1
ATOM 2606 N N . ALA A 1 334 ? -6.381 4.880 -4.061 1.00 92.56 334 ALA A N 1
ATOM 2607 C CA . ALA A 1 334 ? -7.513 5.699 -4.489 1.00 92.56 334 ALA A CA 1
ATOM 2608 C C . ALA A 1 334 ? -8.579 4.872 -5.230 1.00 92.56 334 ALA A C 1
ATOM 2610 O O . ALA A 1 334 ? -9.773 5.120 -5.055 1.00 92.56 334 ALA A O 1
ATOM 2611 N N . CYS A 1 335 ? -8.183 3.829 -5.975 1.00 91.75 335 CYS A N 1
ATOM 2612 C CA . CYS A 1 335 ? -9.127 2.890 -6.597 1.00 91.75 335 CYS A CA 1
ATOM 2613 C C . CYS A 1 335 ? -10.009 2.149 -5.576 1.00 91.75 335 CYS A C 1
ATOM 2615 O O . CYS A 1 335 ? -11.091 1.689 -5.936 1.00 91.75 335 CYS A O 1
ATOM 2617 N N . LEU A 1 336 ? -9.586 2.032 -4.310 1.00 92.94 336 LEU A N 1
ATOM 2618 C CA . LEU A 1 336 ? -10.391 1.377 -3.274 1.00 92.94 336 LEU A CA 1
ATOM 2619 C C . LEU A 1 336 ? -11.654 2.186 -2.949 1.00 92.94 336 LEU A C 1
ATOM 2621 O O . LEU A 1 336 ? -12.697 1.591 -2.680 1.00 92.94 336 LEU A O 1
ATOM 2625 N N . ILE A 1 337 ? -11.584 3.521 -3.039 1.00 93.44 337 ILE A N 1
ATOM 2626 C CA . ILE A 1 337 ? -12.713 4.417 -2.745 1.00 93.44 337 ILE A CA 1
ATOM 2627 C C . ILE A 1 337 ? -13.384 5.018 -3.982 1.00 93.44 337 ILE A C 1
ATOM 2629 O O . ILE A 1 337 ? -14.511 5.482 -3.891 1.00 93.44 337 ILE A O 1
ATOM 2633 N N . ALA A 1 338 ? -12.718 5.024 -5.132 1.00 91.50 338 ALA A N 1
ATOM 2634 C CA . ALA A 1 338 ? -13.272 5.581 -6.359 1.00 91.50 338 ALA A CA 1
ATOM 2635 C C . ALA A 1 338 ? -14.456 4.758 -6.878 1.00 91.50 338 ALA A C 1
ATOM 2637 O O . ALA A 1 338 ? -14.426 3.536 -6.795 1.00 91.50 338 ALA A O 1
ATOM 2638 N N . ASP A 1 339 ? -15.432 5.404 -7.505 1.00 87.88 339 ASP A N 1
ATOM 2639 C CA . ASP A 1 339 ? -16.577 4.798 -8.202 1.00 87.88 339 ASP A CA 1
ATOM 2640 C C . ASP A 1 339 ? -16.310 4.675 -9.712 1.00 87.88 339 ASP A C 1
ATOM 2642 O O . ASP A 1 339 ? -17.176 4.895 -10.555 1.00 87.88 339 ASP A O 1
ATOM 2646 N N . VAL A 1 340 ? -15.062 4.362 -10.058 1.00 85.56 340 VAL A N 1
ATOM 2647 C CA . VAL A 1 340 ? -14.627 4.054 -11.423 1.00 85.56 340 VAL A CA 1
ATOM 2648 C C . VAL A 1 340 ? -14.210 2.592 -11.464 1.00 85.56 340 VAL A C 1
ATOM 2650 O O . VAL A 1 340 ? -13.637 2.077 -10.499 1.00 85.56 340 VAL A O 1
ATOM 2653 N N . ASP A 1 341 ? -14.529 1.916 -12.560 1.00 84.31 341 ASP A N 1
ATOM 2654 C CA . ASP A 1 341 ? -14.126 0.535 -12.777 1.00 84.31 341 ASP A CA 1
ATOM 2655 C C . ASP A 1 341 ? -12.640 0.448 -13.121 1.00 84.31 341 ASP A C 1
ATOM 2657 O O . ASP A 1 341 ? -12.114 1.198 -13.949 1.00 84.31 341 ASP A O 1
ATOM 2661 N N . VAL A 1 342 ? -11.949 -0.498 -12.486 1.00 86.38 342 VAL A N 1
ATOM 2662 C CA . VAL A 1 342 ? -10.545 -0.769 -12.791 1.00 86.38 342 VAL A CA 1
ATOM 2663 C C . VAL A 1 342 ? -10.469 -1.688 -14.003 1.00 86.38 342 VAL A C 1
ATOM 2665 O O . VAL A 1 342 ? -10.596 -2.905 -13.885 1.00 86.38 342 VAL A O 1
ATOM 2668 N N . THR A 1 343 ? -10.271 -1.088 -15.173 1.00 88.69 343 THR A N 1
ATOM 2669 C CA . THR A 1 343 ? -10.183 -1.799 -16.452 1.00 88.69 343 THR A CA 1
ATOM 2670 C C . THR A 1 343 ? -8.794 -2.393 -16.691 1.00 88.69 343 THR A C 1
ATOM 2672 O O . THR A 1 343 ? -7.793 -1.963 -16.108 1.00 88.69 343 THR A O 1
ATOM 2675 N N . GLY A 1 344 ? -8.710 -3.356 -17.614 1.00 89.75 344 GLY A N 1
ATOM 2676 C CA . GLY A 1 344 ? -7.425 -3.890 -18.073 1.00 89.75 344 GLY A CA 1
ATOM 2677 C C . GLY A 1 344 ? -6.506 -2.804 -18.642 1.00 89.75 344 GLY A C 1
ATOM 2678 O O . GLY A 1 344 ? -5.298 -2.862 -18.441 1.00 89.75 344 GLY A O 1
ATOM 2679 N N . ASP A 1 345 ? -7.054 -1.771 -19.282 1.00 90.75 345 ASP A N 1
ATOM 2680 C CA . ASP A 1 345 ? -6.253 -0.679 -19.844 1.00 90.75 345 ASP A CA 1
ATOM 2681 C C . ASP A 1 345 ? -5.678 0.244 -18.768 1.00 90.75 345 ASP A C 1
ATOM 2683 O O . ASP A 1 345 ? -4.516 0.640 -18.870 1.00 90.75 345 ASP A O 1
ATOM 2687 N N . LEU A 1 346 ? -6.420 0.492 -17.681 1.00 90.50 346 LEU A N 1
ATOM 2688 C CA . LEU A 1 346 ? -5.877 1.182 -16.510 1.00 90.50 346 LEU A CA 1
ATOM 2689 C C . LEU A 1 346 ? -4.705 0.397 -15.911 1.00 90.50 346 LEU A C 1
ATOM 2691 O O . LEU A 1 346 ? -3.650 0.970 -15.638 1.00 90.50 346 LEU A O 1
ATOM 2695 N N . LEU A 1 347 ? -4.851 -0.920 -15.755 1.00 92.00 347 LEU A N 1
ATOM 2696 C CA . LEU A 1 347 ? -3.787 -1.770 -15.215 1.00 92.00 347 LEU A CA 1
ATOM 2697 C C . LEU A 1 347 ? -2.568 -1.826 -16.149 1.00 92.00 347 LEU A C 1
ATOM 2699 O O . LEU A 1 347 ? -1.441 -1.706 -15.668 1.00 92.00 347 LEU A O 1
ATOM 2703 N N . LYS A 1 348 ? -2.761 -1.914 -17.473 1.00 93.12 348 LYS A N 1
ATOM 2704 C CA . LYS A 1 348 ? -1.667 -1.812 -18.461 1.00 93.12 348 LYS A CA 1
ATOM 2705 C C . LYS A 1 348 ? -0.950 -0.465 -18.368 1.00 93.12 348 LYS A C 1
ATOM 2707 O O . LYS A 1 348 ? 0.280 -0.435 -18.396 1.00 93.12 348 LYS A O 1
ATOM 2712 N N . ALA A 1 349 ? -1.693 0.635 -18.240 1.00 93.69 349 ALA A N 1
ATOM 2713 C CA . ALA A 1 349 ? -1.126 1.975 -18.111 1.00 93.69 349 ALA A CA 1
ATOM 2714 C C . ALA A 1 349 ? -0.319 2.130 -16.811 1.00 93.69 349 ALA A C 1
ATOM 2716 O O . ALA A 1 349 ? 0.785 2.674 -16.841 1.00 93.69 349 ALA A O 1
ATOM 2717 N N . ILE A 1 350 ? -0.814 1.583 -15.692 1.00 93.44 350 ILE A N 1
ATOM 2718 C CA . ILE A 1 350 ? -0.084 1.540 -14.416 1.00 93.44 350 ILE A CA 1
ATOM 2719 C C . ILE A 1 350 ? 1.210 0.739 -14.572 1.00 93.44 350 ILE A C 1
ATOM 2721 O O . ILE A 1 350 ? 2.275 1.251 -14.240 1.00 93.44 350 ILE A O 1
ATOM 2725 N N . VAL A 1 351 ? 1.142 -0.478 -15.123 1.00 94.62 351 VAL A N 1
ATOM 2726 C CA . VAL A 1 351 ? 2.324 -1.329 -15.341 1.00 94.62 351 VAL A CA 1
ATOM 2727 C C . VAL A 1 351 ? 3.352 -0.623 -16.222 1.00 94.62 351 VAL A C 1
ATOM 2729 O O . VAL A 1 351 ? 4.531 -0.580 -15.870 1.00 94.62 351 VAL A O 1
ATOM 2732 N N . ARG A 1 352 ? 2.920 -0.026 -17.338 1.00 95.19 352 ARG A N 1
ATOM 2733 C CA . ARG A 1 352 ? 3.800 0.727 -18.237 1.00 95.19 352 ARG A CA 1
ATOM 2734 C C . ARG A 1 352 ? 4.481 1.883 -17.525 1.00 95.19 352 ARG A C 1
ATOM 2736 O O . ARG A 1 352 ? 5.705 1.979 -17.569 1.00 95.19 352 ARG A O 1
ATOM 2743 N N . GLU A 1 353 ? 3.718 2.724 -16.837 1.00 95.44 353 GLU A N 1
ATOM 2744 C CA . GLU A 1 353 ? 4.278 3.859 -16.107 1.00 95.44 353 GLU A CA 1
ATOM 2745 C C . GLU A 1 353 ? 5.248 3.402 -15.004 1.00 95.44 353 GLU A C 1
ATOM 2747 O O . GLU A 1 353 ? 6.294 4.024 -14.817 1.00 95.44 353 GLU A O 1
ATOM 2752 N N . THR A 1 354 ? 4.955 2.300 -14.305 1.00 95.25 354 THR A N 1
ATOM 2753 C CA . THR A 1 354 ? 5.863 1.718 -13.307 1.00 95.25 354 THR A CA 1
ATOM 2754 C C . THR A 1 354 ? 7.187 1.294 -13.927 1.00 95.25 354 THR A C 1
ATOM 2756 O O . THR A 1 354 ? 8.236 1.664 -13.402 1.00 95.25 354 THR A O 1
ATOM 2759 N N . VAL A 1 355 ? 7.159 0.560 -15.044 1.00 96.50 355 VAL A N 1
ATOM 2760 C CA . VAL A 1 355 ? 8.386 0.118 -15.724 1.00 96.50 355 VAL A CA 1
ATOM 2761 C C . VAL A 1 355 ? 9.207 1.329 -16.170 1.00 96.50 355 VAL A C 1
ATOM 2763 O O . VAL A 1 355 ? 10.394 1.386 -15.863 1.00 96.50 355 VAL A O 1
ATOM 2766 N N . ILE A 1 356 ? 8.576 2.332 -16.796 1.00 96.38 356 ILE A N 1
ATOM 2767 C CA . ILE A 1 356 ? 9.240 3.572 -17.238 1.00 96.38 356 ILE A CA 1
ATOM 2768 C C . ILE A 1 356 ? 9.905 4.293 -16.054 1.00 96.38 356 ILE A C 1
ATOM 2770 O O . ILE A 1 356 ? 11.077 4.656 -16.125 1.00 96.38 356 ILE A O 1
ATOM 2774 N N . ARG A 1 357 ? 9.197 4.478 -14.931 1.00 94.12 357 ARG A N 1
ATOM 2775 C CA . ARG A 1 357 ? 9.743 5.161 -13.740 1.00 94.12 357 ARG A CA 1
ATOM 2776 C C . ARG A 1 357 ? 10.880 4.394 -13.072 1.00 94.12 357 ARG A C 1
ATOM 2778 O O . ARG A 1 357 ? 11.762 5.018 -12.479 1.00 94.12 357 ARG A O 1
ATOM 2785 N N . ASN A 1 358 ? 10.863 3.068 -13.154 1.00 95.56 358 ASN A N 1
ATOM 2786 C CA . ASN A 1 358 ? 11.884 2.224 -12.546 1.00 95.56 358 ASN A CA 1
ATOM 2787 C C . ASN A 1 358 ? 13.177 2.143 -13.368 1.00 95.56 358 ASN A C 1
ATOM 2789 O O . ASN A 1 358 ? 14.177 1.661 -12.839 1.00 95.56 358 ASN A O 1
ATOM 2793 N N . VAL A 1 359 ? 13.207 2.632 -14.616 1.00 96.94 359 VAL A N 1
ATOM 2794 C CA . VAL A 1 359 ? 14.410 2.586 -15.469 1.00 96.94 359 VAL A CA 1
ATOM 2795 C C . VAL A 1 359 ? 15.614 3.229 -14.777 1.00 96.94 359 VAL A C 1
ATOM 2797 O O . VAL A 1 359 ? 16.675 2.616 -14.733 1.00 96.94 359 VAL A O 1
ATOM 2800 N N . VAL A 1 360 ? 15.459 4.407 -14.158 1.00 95.44 360 VAL A N 1
ATOM 2801 C CA . VAL A 1 360 ? 16.582 5.074 -13.468 1.00 95.44 360 VAL A CA 1
ATOM 2802 C C . VAL A 1 360 ? 17.151 4.213 -12.341 1.00 95.44 360 VAL A C 1
ATOM 2804 O O . VAL A 1 360 ? 18.362 4.092 -12.209 1.00 95.44 360 VAL A O 1
ATOM 2807 N N . TRP A 1 361 ? 16.282 3.564 -11.567 1.00 94.75 361 TRP A N 1
ATOM 2808 C CA . TRP A 1 361 ? 16.681 2.685 -10.470 1.00 94.75 361 TRP A CA 1
ATOM 2809 C C . TRP A 1 361 ? 17.225 1.351 -10.968 1.00 94.75 361 TRP A C 1
ATOM 2811 O O . TRP A 1 361 ? 18.033 0.737 -10.290 1.00 94.75 361 TRP A O 1
ATOM 2821 N N . THR A 1 362 ? 16.820 0.910 -12.155 1.00 96.12 362 THR A N 1
ATOM 2822 C CA . THR A 1 362 ? 17.367 -0.291 -12.788 1.00 96.12 362 THR A CA 1
ATOM 2823 C C . THR A 1 362 ? 18.808 -0.051 -13.234 1.00 96.12 362 THR A C 1
ATOM 2825 O O . THR A 1 362 ? 19.685 -0.858 -12.945 1.00 96.12 362 THR A O 1
ATOM 2828 N N . LEU A 1 363 ? 19.062 1.074 -13.907 1.00 95.94 363 LEU A N 1
ATOM 2829 C CA . LEU A 1 363 ? 20.341 1.349 -14.565 1.00 95.94 363 LEU A CA 1
ATOM 2830 C C . LEU A 1 363 ? 21.392 1.985 -13.641 1.00 95.94 363 LEU A C 1
ATOM 2832 O O . LEU A 1 363 ? 22.586 1.756 -13.821 1.00 95.94 363 LEU A O 1
ATOM 2836 N N . ASP A 1 364 ? 20.979 2.819 -12.684 1.00 94.88 364 ASP A N 1
ATOM 2837 C CA . ASP A 1 364 ? 21.897 3.585 -11.837 1.00 94.88 364 ASP A CA 1
ATOM 2838 C C . ASP A 1 364 ? 22.447 2.749 -10.674 1.00 94.88 364 ASP A C 1
ATOM 2840 O O . ASP A 1 364 ? 21.748 1.935 -10.065 1.00 94.88 364 ASP A O 1
ATOM 2844 N N . LYS A 1 365 ? 23.697 3.026 -10.298 1.00 91.62 365 LYS A N 1
ATOM 2845 C CA . LYS A 1 365 ? 24.374 2.415 -9.147 1.00 91.62 365 LYS A CA 1
ATOM 2846 C C . LYS A 1 365 ? 23.691 2.662 -7.799 1.00 91.62 365 LYS A C 1
ATOM 2848 O O . LYS A 1 365 ? 23.942 1.930 -6.851 1.00 91.62 365 LYS A O 1
ATOM 2853 N N . LYS A 1 366 ? 22.858 3.704 -7.685 1.00 89.88 366 LYS A N 1
ATOM 2854 C CA . LYS A 1 366 ? 22.030 3.959 -6.492 1.00 89.88 366 LYS A CA 1
ATOM 2855 C C . LYS A 1 366 ? 20.830 3.009 -6.384 1.00 89.88 366 LYS A C 1
ATOM 2857 O O . LYS A 1 366 ? 20.138 3.051 -5.370 1.00 89.88 366 LYS A O 1
ATOM 2862 N N . GLY A 1 367 ? 20.544 2.228 -7.424 1.00 91.06 367 GLY A N 1
ATOM 2863 C CA . GLY A 1 367 ? 19.527 1.182 -7.427 1.00 91.06 367 GLY A CA 1
ATOM 2864 C C . GLY A 1 367 ? 20.147 -0.188 -7.703 1.00 91.06 367 GLY A C 1
ATOM 2865 O O . GLY A 1 367 ? 21.039 -0.613 -6.979 1.00 91.06 367 GLY A O 1
ATOM 2866 N N . ALA A 1 368 ? 19.671 -0.882 -8.737 1.00 92.56 368 ALA A N 1
ATOM 2867 C CA . ALA A 1 368 ? 20.092 -2.239 -9.083 1.00 92.56 368 ALA A CA 1
ATOM 2868 C C . ALA A 1 368 ? 21.448 -2.310 -9.807 1.00 92.56 368 ALA A C 1
ATOM 2870 O O . ALA A 1 368 ? 21.977 -3.406 -9.974 1.00 92.56 368 ALA A O 1
ATOM 2871 N N . ASN A 1 369 ? 22.012 -1.169 -10.227 1.00 93.94 369 ASN A N 1
ATOM 2872 C CA . ASN A 1 369 ? 23.308 -1.083 -10.909 1.00 93.94 369 ASN A CA 1
ATOM 2873 C C . ASN A 1 369 ? 23.414 -1.931 -12.196 1.00 93.94 369 ASN A C 1
ATOM 2875 O O . ASN A 1 369 ? 24.499 -2.376 -12.559 1.00 93.94 369 ASN A O 1
ATOM 2879 N N . MET A 1 370 ? 22.303 -2.141 -12.906 1.00 95.12 370 MET A N 1
ATOM 2880 C CA . MET A 1 370 ? 22.256 -2.933 -14.141 1.00 95.12 370 MET A CA 1
ATOM 2881 C C . MET A 1 370 ? 22.413 -2.037 -15.374 1.00 95.12 370 MET A C 1
ATOM 2883 O O . MET A 1 370 ? 21.559 -1.989 -16.265 1.00 95.12 370 MET A O 1
ATOM 2887 N N . SER A 1 371 ? 23.485 -1.242 -15.395 1.00 94.94 371 SER A N 1
ATOM 2888 C CA . SER A 1 371 ? 23.735 -0.239 -16.441 1.00 94.94 371 SER A CA 1
ATOM 2889 C C . SER A 1 371 ? 23.867 -0.837 -17.851 1.00 94.94 371 SER A C 1
ATOM 2891 O O . SER A 1 371 ? 23.556 -0.169 -18.836 1.00 94.94 371 SER A O 1
ATOM 2893 N N . GLU A 1 372 ? 24.228 -2.115 -17.964 1.00 94.88 372 GLU A N 1
ATOM 2894 C CA . GLU A 1 372 ? 24.256 -2.889 -19.205 1.00 94.88 372 GLU A CA 1
ATOM 2895 C C . GLU A 1 372 ? 22.885 -2.999 -19.890 1.00 94.88 372 GLU A C 1
ATOM 2897 O O . GLU A 1 372 ? 22.813 -3.148 -21.111 1.00 94.88 372 GLU A O 1
ATOM 2902 N N . LEU A 1 373 ? 21.776 -2.891 -19.143 1.00 96.44 373 LEU A N 1
ATOM 2903 C CA . LEU A 1 373 ? 20.424 -2.894 -19.715 1.00 96.44 373 LEU A CA 1
ATOM 2904 C C . LEU A 1 373 ? 20.114 -1.617 -20.509 1.00 96.44 373 LEU A C 1
ATOM 2906 O O . LEU A 1 373 ? 19.110 -1.587 -21.231 1.00 96.44 373 LEU A O 1
ATOM 2910 N N . ALA A 1 374 ? 20.969 -0.591 -20.416 1.00 95.88 374 ALA A N 1
ATOM 2911 C CA . ALA A 1 374 ? 20.896 0.604 -21.248 1.00 95.88 374 ALA A CA 1
ATOM 2912 C C . ALA A 1 374 ? 21.262 0.319 -22.713 1.0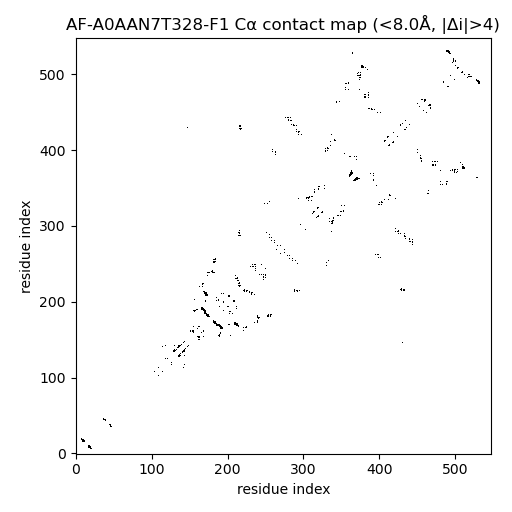0 95.88 374 ALA A C 1
ATOM 2914 O O . ALA A 1 374 ? 20.900 1.109 -23.586 1.00 95.88 374 ALA A O 1
ATOM 2915 N N . TYR A 1 375 ? 21.967 -0.783 -23.004 1.00 96.62 375 TYR A N 1
ATOM 2916 C CA . TYR A 1 375 ? 22.262 -1.160 -24.383 1.00 96.62 375 TYR A CA 1
ATOM 2917 C C . TYR A 1 375 ? 20.985 -1.580 -25.100 1.00 96.62 375 TYR A C 1
ATOM 2919 O O . TYR A 1 375 ? 20.295 -2.484 -24.646 1.00 96.62 375 TYR A O 1
ATOM 2927 N N . MET A 1 376 ? 20.681 -0.958 -26.232 1.00 95.50 376 MET A N 1
ATOM 2928 C CA . MET A 1 376 ? 19.493 -1.253 -27.026 1.00 95.50 376 MET A CA 1
ATOM 2929 C C . MET A 1 376 ? 19.823 -2.353 -28.038 1.00 95.50 376 MET A C 1
ATOM 2931 O O . MET A 1 376 ? 20.150 -2.079 -29.190 1.00 95.50 376 MET A O 1
ATOM 2935 N N . GLU A 1 377 ? 19.754 -3.609 -27.608 1.00 94.81 377 GLU A N 1
ATOM 2936 C CA . GLU A 1 377 ? 20.094 -4.787 -28.409 1.00 94.81 377 GLU A CA 1
ATOM 2937 C C . GLU A 1 377 ? 19.182 -4.959 -29.632 1.00 94.81 377 GLU A C 1
ATOM 2939 O O . GLU A 1 377 ? 18.077 -4.405 -29.696 1.00 94.81 377 GLU A O 1
ATOM 2944 N N . ALA A 1 378 ? 19.646 -5.727 -30.621 1.00 94.12 378 ALA A N 1
ATOM 2945 C CA . ALA A 1 378 ? 18.881 -6.069 -31.822 1.00 94.12 378 ALA A CA 1
ATOM 2946 C C . ALA A 1 378 ? 18.084 -7.379 -31.687 1.00 94.12 378 ALA A C 1
ATOM 2948 O O . ALA A 1 378 ? 17.279 -7.677 -32.568 1.00 94.12 378 ALA A O 1
ATOM 2949 N N . ASN A 1 379 ? 18.261 -8.141 -30.598 1.00 94.00 379 ASN A N 1
ATOM 2950 C CA . ASN A 1 379 ? 17.527 -9.387 -30.377 1.00 94.00 379 ASN A CA 1
ATOM 2951 C C . ASN A 1 379 ? 16.012 -9.150 -30.497 1.00 94.00 379 ASN A C 1
ATOM 2953 O O . ASN A 1 379 ? 15.460 -8.213 -29.913 1.00 94.00 379 ASN A O 1
ATOM 2957 N N . THR A 1 380 ? 15.329 -10.040 -31.221 1.00 94.25 380 THR A N 1
ATOM 2958 C CA . THR A 1 380 ? 13.858 -10.045 -31.263 1.00 94.25 380 THR A CA 1
ATOM 2959 C C . THR A 1 380 ? 13.288 -10.460 -29.905 1.00 94.25 380 THR A C 1
ATOM 2961 O O . THR A 1 380 ? 12.296 -9.897 -29.451 1.00 94.25 380 THR A O 1
ATOM 2964 N N . ILE A 1 381 ? 13.942 -11.413 -29.233 1.00 96.44 381 ILE A N 1
ATOM 2965 C CA . ILE A 1 381 ? 13.640 -11.846 -27.866 1.00 96.44 381 ILE A CA 1
ATOM 2966 C C . ILE A 1 381 ? 14.928 -11.774 -27.049 1.00 96.44 381 ILE A C 1
ATOM 2968 O O . ILE A 1 381 ? 15.923 -12.392 -27.416 1.00 96.44 381 ILE A O 1
ATOM 2972 N N . SER A 1 382 ? 14.898 -11.057 -25.926 1.00 96.50 382 SER A N 1
ATOM 2973 C CA . SER A 1 382 ? 16.038 -10.914 -25.016 1.00 96.50 382 SER A CA 1
ATOM 2974 C C . SER A 1 382 ? 15.674 -11.477 -23.648 1.00 96.50 382 SER A C 1
ATOM 2976 O O . SER A 1 382 ? 15.094 -10.786 -22.808 1.00 96.50 382 SER A O 1
ATOM 2978 N N . ARG A 1 383 ? 15.993 -12.759 -23.418 1.00 95.69 383 ARG A N 1
ATOM 2979 C CA . ARG A 1 383 ? 15.716 -13.436 -22.135 1.00 95.69 383 ARG A CA 1
ATOM 2980 C C . ARG A 1 383 ? 16.381 -12.713 -20.971 1.00 95.69 383 ARG A C 1
ATOM 2982 O O . ARG A 1 383 ? 15.751 -12.503 -19.939 1.00 95.69 383 ARG A O 1
ATOM 2989 N N . TYR A 1 384 ? 17.615 -12.261 -21.176 1.00 96.69 384 TYR A N 1
ATOM 2990 C CA . TYR A 1 384 ? 18.344 -11.502 -20.173 1.00 96.69 384 TYR A CA 1
ATOM 2991 C C . TYR A 1 384 ? 17.631 -10.187 -19.833 1.00 96.69 384 TYR A C 1
ATOM 2993 O O . TYR A 1 384 ? 17.450 -9.896 -18.654 1.00 96.69 384 TYR A O 1
ATOM 3001 N N . ARG A 1 385 ? 17.166 -9.396 -20.819 1.00 97.25 385 ARG A N 1
ATOM 3002 C CA . ARG A 1 385 ? 16.414 -8.157 -20.528 1.00 97.25 385 ARG A CA 1
ATOM 3003 C C . ARG A 1 385 ? 15.127 -8.456 -19.767 1.00 97.25 385 ARG A C 1
ATOM 3005 O O . ARG A 1 385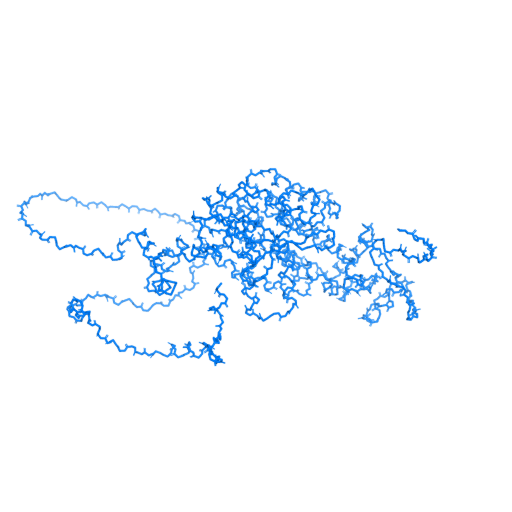 ? 14.856 -7.802 -18.766 1.00 97.25 385 ARG A O 1
ATOM 3012 N N . LEU A 1 386 ? 14.364 -9.450 -20.220 1.00 96.88 386 LEU A N 1
ATOM 3013 C CA . LEU A 1 386 ? 13.120 -9.860 -19.567 1.00 96.88 386 LEU A CA 1
ATOM 3014 C C . LEU A 1 386 ? 13.350 -10.210 -18.091 1.00 96.88 386 LEU A C 1
ATOM 3016 O O . LEU A 1 386 ? 12.617 -9.720 -17.237 1.00 96.88 386 LEU A O 1
ATOM 3020 N N . GLN A 1 387 ? 14.384 -10.998 -17.787 1.00 96.69 387 GLN A N 1
ATOM 3021 C CA . GLN A 1 387 ? 14.666 -11.415 -16.416 1.00 96.69 387 GLN A CA 1
ATOM 3022 C C . GLN A 1 387 ? 15.267 -10.282 -15.576 1.00 96.69 387 GLN A C 1
ATOM 3024 O O . GLN A 1 387 ? 14.744 -9.947 -14.517 1.00 96.69 387 GLN A O 1
ATOM 3029 N N . LYS A 1 388 ? 16.331 -9.630 -16.053 1.00 96.94 388 LYS A N 1
ATOM 3030 C CA . LYS A 1 388 ? 17.062 -8.636 -15.254 1.00 96.94 388 LYS A CA 1
ATOM 3031 C C . LYS A 1 388 ? 16.275 -7.349 -15.028 1.00 96.94 388 LYS A C 1
ATOM 3033 O O . LYS A 1 388 ? 16.341 -6.784 -13.940 1.00 96.94 388 LYS A O 1
ATOM 3038 N N . THR A 1 389 ? 15.449 -6.917 -15.986 1.00 97.12 389 THR A N 1
ATOM 3039 C CA . THR A 1 389 ? 14.513 -5.804 -15.741 1.00 97.12 389 THR A CA 1
ATOM 3040 C C . THR A 1 389 ? 13.442 -6.174 -14.708 1.00 97.12 389 THR A C 1
ATOM 3042 O O . THR A 1 389 ? 12.985 -5.299 -13.968 1.00 97.12 389 THR A O 1
ATOM 3045 N N . PHE A 1 390 ? 13.043 -7.449 -14.619 1.00 96.38 390 PHE A N 1
ATOM 3046 C CA . PHE A 1 390 ? 12.150 -7.895 -13.554 1.00 96.38 390 PHE A CA 1
ATOM 3047 C C . PHE A 1 390 ? 12.852 -7.849 -12.190 1.00 96.38 390 PHE A C 1
ATOM 3049 O O . PHE A 1 390 ? 12.362 -7.206 -11.257 1.00 96.38 390 PHE A O 1
ATOM 3056 N N . ASP A 1 391 ? 14.032 -8.469 -12.105 1.00 94.12 391 ASP A N 1
ATOM 3057 C CA . ASP A 1 391 ? 14.819 -8.583 -10.876 1.00 94.12 391 ASP A CA 1
ATOM 3058 C C . ASP A 1 391 ? 15.147 -7.221 -10.257 1.00 94.12 391 ASP A C 1
ATOM 3060 O O . ASP A 1 391 ? 15.004 -7.038 -9.048 1.00 94.12 391 ASP A O 1
ATOM 3064 N N . ALA A 1 392 ? 15.492 -6.235 -11.088 1.00 93.94 392 ALA A N 1
ATOM 3065 C CA . ALA A 1 392 ? 15.811 -4.878 -10.651 1.00 93.94 392 ALA A CA 1
ATOM 3066 C C . ALA A 1 392 ? 14.646 -4.128 -9.978 1.00 93.94 392 ALA A C 1
ATOM 3068 O O . ALA A 1 392 ? 14.859 -3.090 -9.354 1.00 93.94 392 ALA A O 1
ATOM 3069 N N . SER A 1 393 ? 13.405 -4.599 -10.140 1.00 92.31 393 SER A N 1
ATOM 3070 C CA . SER A 1 393 ? 12.189 -3.864 -9.765 1.00 92.31 393 SER A CA 1
ATOM 3071 C C . SER A 1 393 ? 11.189 -4.685 -8.937 1.00 92.31 393 SER A C 1
ATOM 3073 O O . SER A 1 393 ? 10.029 -4.279 -8.802 1.00 92.31 393 SER A O 1
ATOM 3075 N N . LYS A 1 394 ? 11.620 -5.806 -8.333 1.00 89.69 394 LYS A N 1
ATOM 3076 C CA . LYS A 1 394 ? 10.758 -6.727 -7.559 1.00 89.69 394 LYS A CA 1
ATOM 3077 C C . LYS A 1 394 ? 9.903 -6.023 -6.502 1.00 89.69 394 LYS A C 1
ATOM 3079 O O . LYS A 1 394 ? 8.699 -6.261 -6.442 1.00 89.69 394 LYS A O 1
ATOM 3084 N N . THR A 1 395 ? 10.485 -5.118 -5.712 1.00 85.75 395 THR A N 1
ATOM 3085 C CA . THR A 1 395 ? 9.765 -4.378 -4.656 1.00 85.75 395 THR A CA 1
ATOM 3086 C C . THR A 1 395 ? 8.581 -3.588 -5.213 1.00 85.75 395 THR A C 1
ATOM 3088 O O . THR A 1 395 ? 7.474 -3.665 -4.680 1.00 85.75 395 THR A O 1
ATOM 3091 N N . SER A 1 396 ? 8.785 -2.869 -6.321 1.00 89.62 396 SER A N 1
ATOM 3092 C CA . SER A 1 396 ? 7.723 -2.102 -6.978 1.00 89.62 396 SER A CA 1
ATOM 3093 C C . SER A 1 396 ? 6.618 -3.018 -7.506 1.00 89.62 396 SER A C 1
ATOM 3095 O O . SER A 1 396 ? 5.440 -2.717 -7.334 1.00 89.62 396 SER A O 1
ATOM 3097 N N . TYR A 1 397 ? 6.969 -4.157 -8.110 1.00 92.94 397 TYR A N 1
ATOM 3098 C CA . TYR A 1 397 ? 5.976 -5.101 -8.628 1.00 92.94 397 TYR A CA 1
ATOM 3099 C C . TYR A 1 397 ? 5.181 -5.788 -7.516 1.00 92.94 397 TYR A C 1
ATOM 3101 O O . TYR A 1 397 ? 3.963 -5.909 -7.634 1.00 92.94 397 TYR A O 1
ATOM 3109 N N . ARG A 1 398 ? 5.823 -6.167 -6.406 1.00 90.44 398 ARG A N 1
ATOM 3110 C CA . ARG A 1 398 ? 5.139 -6.738 -5.233 1.00 90.44 398 ARG A CA 1
ATOM 3111 C C . ARG A 1 398 ? 4.148 -5.771 -4.607 1.00 90.44 398 ARG A C 1
ATOM 3113 O O . ARG A 1 398 ? 3.040 -6.183 -4.278 1.00 90.44 398 ARG A O 1
ATOM 3120 N N . LEU A 1 399 ? 4.509 -4.491 -4.514 1.00 89.75 399 LEU A N 1
ATOM 3121 C CA . LEU A 1 399 ? 3.599 -3.437 -4.074 1.00 89.75 399 LEU A CA 1
ATOM 3122 C C . LEU A 1 399 ? 2.341 -3.382 -4.955 1.00 89.75 399 LEU A C 1
ATOM 3124 O O . LEU A 1 399 ? 1.227 -3.417 -4.435 1.00 89.75 399 LEU A O 1
ATOM 3128 N N . LEU A 1 400 ? 2.502 -3.350 -6.283 1.00 92.00 400 LEU A N 1
ATOM 3129 C CA . LEU A 1 400 ? 1.359 -3.331 -7.205 1.00 92.00 400 LEU A CA 1
ATOM 3130 C C . LEU A 1 400 ? 0.500 -4.594 -7.088 1.00 92.00 400 LEU A C 1
ATOM 3132 O O . LEU A 1 400 ? -0.725 -4.490 -7.033 1.00 92.00 400 LEU A O 1
ATOM 3136 N N . MET A 1 401 ? 1.132 -5.770 -7.022 1.00 93.12 401 MET A N 1
ATOM 3137 C CA . MET A 1 401 ? 0.434 -7.048 -6.876 1.00 93.12 401 MET A CA 1
ATOM 3138 C C . MET A 1 401 ? -0.373 -7.100 -5.580 1.00 93.12 401 MET A C 1
ATOM 3140 O O . MET A 1 401 ? -1.543 -7.467 -5.623 1.00 93.12 401 MET A O 1
ATOM 3144 N N . PHE A 1 402 ? 0.209 -6.677 -4.454 1.00 92.06 402 PHE A N 1
ATOM 3145 C CA . PHE A 1 402 ? -0.479 -6.627 -3.164 1.00 92.06 402 PHE A CA 1
ATOM 3146 C C . PHE A 1 402 ? -1.695 -5.701 -3.218 1.00 92.06 402 PHE A C 1
ATOM 3148 O O . PHE A 1 402 ? -2.789 -6.085 -2.814 1.00 92.06 402 PHE A O 1
ATOM 3155 N N . LEU A 1 403 ? -1.529 -4.483 -3.738 1.00 90.19 403 LEU A N 1
ATOM 3156 C CA . LEU A 1 403 ? -2.618 -3.508 -3.817 1.00 90.19 403 LEU A CA 1
ATOM 3157 C C . LEU A 1 403 ? -3.740 -3.990 -4.755 1.00 90.19 403 LEU A C 1
ATOM 3159 O O . LEU A 1 403 ? -4.924 -3.819 -4.457 1.00 90.19 403 LEU A O 1
ATOM 3163 N N . ASN A 1 404 ? -3.382 -4.637 -5.869 1.00 89.94 404 ASN A N 1
ATOM 3164 C CA . ASN A 1 404 ? -4.337 -5.258 -6.786 1.00 89.94 404 ASN A CA 1
ATOM 3165 C C . ASN A 1 404 ? -5.082 -6.430 -6.130 1.00 89.94 404 ASN A C 1
ATOM 3167 O O . ASN A 1 404 ? -6.299 -6.543 -6.280 1.00 89.94 404 ASN A O 1
ATOM 3171 N N . LEU A 1 405 ? -4.361 -7.269 -5.385 1.00 90.62 405 LEU A N 1
ATOM 3172 C CA . LEU A 1 405 ? -4.920 -8.375 -4.617 1.00 90.62 405 LEU A CA 1
ATOM 3173 C C . LEU A 1 405 ? -5.909 -7.862 -3.569 1.00 90.62 405 LEU A C 1
ATOM 3175 O O . LEU A 1 405 ? -7.053 -8.303 -3.547 1.00 90.62 405 LEU A O 1
ATOM 3179 N N . PHE A 1 406 ? -5.515 -6.861 -2.775 1.00 91.25 406 PHE A N 1
ATOM 3180 C CA . PHE A 1 406 ? -6.381 -6.244 -1.772 1.00 91.25 406 PHE A CA 1
ATOM 3181 C C . PHE A 1 406 ? -7.678 -5.726 -2.387 1.00 91.25 406 PHE A C 1
ATOM 3183 O O . PHE A 1 406 ? -8.758 -6.080 -1.917 1.00 91.25 406 PHE A O 1
ATOM 3190 N N . ARG A 1 407 ? -7.588 -4.972 -3.493 1.00 88.50 407 ARG A N 1
ATOM 3191 C CA . ARG A 1 407 ? -8.763 -4.468 -4.224 1.00 88.50 407 ARG A CA 1
ATOM 3192 C C . ARG A 1 407 ? -9.737 -5.588 -4.604 1.00 88.50 407 ARG A C 1
ATOM 3194 O O . ARG A 1 407 ? -10.950 -5.408 -4.480 1.00 88.50 407 ARG A O 1
ATOM 3201 N N . ARG A 1 408 ? -9.219 -6.721 -5.091 1.00 86.69 408 ARG A N 1
ATOM 3202 C CA . ARG A 1 408 ? -10.029 -7.889 -5.474 1.00 86.69 408 ARG A CA 1
ATOM 3203 C C . ARG A 1 408 ? -10.672 -8.538 -4.249 1.00 86.69 408 ARG A C 1
ATOM 3205 O O . ARG A 1 408 ? -11.861 -8.836 -4.292 1.00 86.69 408 ARG A O 1
ATOM 3212 N N . THR A 1 409 ? -9.926 -8.677 -3.158 1.00 87.94 409 THR A N 1
ATOM 3213 C CA . THR A 1 409 ? -10.397 -9.287 -1.906 1.00 87.94 409 THR A CA 1
ATOM 3214 C C . THR A 1 409 ? -11.564 -8.533 -1.279 1.00 87.94 409 THR A C 1
ATOM 3216 O O . THR A 1 409 ? -12.520 -9.161 -0.833 1.00 87.94 409 THR A O 1
ATOM 3219 N N . ILE A 1 410 ? -11.539 -7.198 -1.288 1.00 86.94 410 ILE A N 1
ATOM 3220 C CA . ILE A 1 410 ? -12.641 -6.376 -0.755 1.00 86.94 410 ILE A CA 1
ATOM 3221 C C . ILE A 1 410 ? -13.794 -6.171 -1.755 1.00 86.94 410 ILE A C 1
ATOM 3223 O O . ILE A 1 410 ? -14.668 -5.335 -1.531 1.00 86.94 410 ILE A O 1
ATOM 3227 N N . ASN A 1 411 ? -13.788 -6.891 -2.882 1.00 77.12 411 ASN A N 1
ATOM 3228 C CA . ASN A 1 411 ? -14.787 -6.793 -3.946 1.00 77.12 411 ASN A CA 1
ATOM 3229 C C . ASN A 1 411 ? -15.018 -5.351 -4.462 1.00 77.12 411 ASN A C 1
ATOM 3231 O O . ASN A 1 411 ? -16.139 -4.936 -4.764 1.00 77.12 411 ASN A O 1
ATOM 3235 N N . ARG A 1 412 ? -13.935 -4.568 -4.584 1.00 74.75 412 ARG A N 1
ATOM 3236 C CA . ARG A 1 412 ? -13.918 -3.273 -5.300 1.00 74.75 412 ARG A CA 1
ATOM 3237 C C . ARG A 1 412 ? -13.425 -3.436 -6.744 1.00 74.75 412 ARG A C 1
ATOM 3239 O O . ARG A 1 412 ? -12.807 -2.533 -7.302 1.00 74.75 412 ARG A O 1
ATOM 3246 N N . GLY A 1 413 ? -13.645 -4.620 -7.319 1.00 61.12 413 GLY A N 1
ATOM 3247 C CA . GLY A 1 413 ? -13.385 -4.924 -8.724 1.00 61.12 413 GLY A CA 1
ATOM 3248 C C . GLY A 1 413 ? -14.458 -4.357 -9.657 1.00 61.12 413 GLY A C 1
ATOM 3249 O O . GLY A 1 413 ? -15.107 -3.362 -9.342 1.00 61.12 413 GLY A O 1
ATOM 3250 N N . THR A 1 414 ? -14.624 -4.997 -10.812 1.00 64.88 414 THR A N 1
ATOM 3251 C CA . THR A 1 414 ? -15.607 -4.637 -11.842 1.00 64.88 414 THR A CA 1
ATOM 3252 C C . THR A 1 414 ? -16.912 -5.417 -11.673 1.00 64.88 414 THR A C 1
ATOM 3254 O O . THR A 1 414 ? -16.886 -6.581 -11.273 1.00 64.88 414 THR A O 1
ATOM 3257 N N . GLY A 1 415 ? -18.043 -4.812 -12.046 1.00 66.75 415 GLY A N 1
ATOM 3258 C CA . GLY A 1 415 ? -19.324 -5.513 -12.215 1.00 66.75 415 GLY A CA 1
ATOM 3259 C C . GLY A 1 415 ? -20.423 -5.167 -11.204 1.00 66.75 415 GLY A C 1
ATOM 3260 O O . GLY A 1 415 ? -20.227 -4.404 -10.260 1.00 66.75 415 GLY A O 1
ATOM 3261 N N . GLN A 1 416 ? -21.606 -5.750 -11.425 1.00 67.25 416 GLN A N 1
ATOM 3262 C CA . GLN A 1 416 ? -22.851 -5.426 -10.707 1.00 67.25 416 GLN A CA 1
ATOM 3263 C C . GLN A 1 416 ? -22.851 -5.835 -9.225 1.00 67.25 416 GLN A C 1
ATOM 3265 O O . GLN A 1 416 ? -23.545 -5.222 -8.423 1.00 67.25 416 GLN A O 1
ATOM 3270 N N . ASN A 1 417 ? -22.019 -6.806 -8.839 1.00 73.19 417 ASN A N 1
ATOM 3271 C CA . ASN A 1 417 ? -21.909 -7.286 -7.455 1.00 73.19 417 ASN A CA 1
ATOM 3272 C C . ASN A 1 417 ? -20.947 -6.448 -6.593 1.00 73.19 417 ASN A C 1
ATOM 3274 O O . ASN A 1 417 ? -20.552 -6.877 -5.508 1.00 73.19 417 ASN A O 1
ATOM 3278 N N . ARG A 1 418 ? -20.509 -5.280 -7.078 1.00 81.75 418 ARG A N 1
ATOM 3279 C CA . ARG A 1 418 ? -19.571 -4.401 -6.377 1.00 81.75 418 ARG A CA 1
ATOM 3280 C C . ARG A 1 418 ? -20.212 -3.820 -5.117 1.00 81.75 418 ARG A C 1
ATOM 3282 O O . ARG A 1 418 ? -21.232 -3.139 -5.183 1.00 81.75 418 ARG A O 1
ATOM 3289 N N . LYS A 1 419 ? -19.557 -4.003 -3.968 1.00 85.81 419 LYS A N 1
ATOM 3290 C CA . LYS A 1 419 ? -20.026 -3.424 -2.701 1.00 85.81 419 LYS A CA 1
ATOM 3291 C C . LYS A 1 419 ? -19.889 -1.899 -2.701 1.00 85.81 419 LYS A C 1
ATOM 3293 O O . LYS A 1 419 ? -18.853 -1.345 -3.101 1.00 85.81 419 LYS A O 1
ATOM 3298 N N . SER A 1 420 ? -20.923 -1.215 -2.209 1.00 90.00 420 SER A N 1
ATOM 3299 C CA . SER A 1 420 ? -20.884 0.239 -2.002 1.00 90.00 420 SER A CA 1
ATOM 3300 C C . SER A 1 420 ? -19.914 0.612 -0.871 1.00 90.00 420 SER A C 1
ATOM 3302 O O . SER A 1 420 ? -19.613 -0.210 -0.005 1.00 90.00 420 SER A O 1
ATOM 3304 N N . LEU A 1 421 ? -19.422 1.859 -0.851 1.00 93.06 421 LEU A N 1
ATOM 3305 C CA . LEU A 1 421 ? -18.539 2.326 0.232 1.00 93.06 421 LEU A CA 1
ATOM 3306 C C . LEU A 1 421 ? -19.230 2.275 1.597 1.00 93.06 421 LEU A C 1
ATOM 3308 O O . LEU A 1 421 ? -18.605 1.889 2.578 1.00 93.06 421 LEU A O 1
ATOM 3312 N N . ASN A 1 422 ? -20.523 2.614 1.638 1.00 94.12 422 ASN A N 1
ATOM 3313 C CA . ASN A 1 422 ? -21.336 2.502 2.846 1.00 94.12 422 ASN A CA 1
ATOM 3314 C C . ASN A 1 422 ? -21.393 1.055 3.328 1.00 94.12 422 ASN A C 1
ATOM 3316 O O . ASN A 1 422 ? -21.076 0.797 4.479 1.00 94.12 422 ASN A O 1
ATOM 3320 N N . GLN A 1 423 ? -21.716 0.110 2.442 1.00 93.00 423 GLN A N 1
ATOM 3321 C CA . GLN A 1 423 ? -21.794 -1.304 2.804 1.00 93.00 423 GLN A CA 1
ATOM 3322 C C . GLN A 1 423 ? -20.470 -1.819 3.379 1.00 93.00 423 GLN A C 1
ATOM 3324 O O . GLN A 1 423 ? -20.464 -2.431 4.439 1.00 93.00 423 GLN A O 1
ATOM 3329 N N . LEU A 1 424 ? -19.343 -1.523 2.724 1.00 93.69 424 LEU A N 1
ATOM 3330 C CA . LEU A 1 424 ? -18.024 -1.929 3.220 1.00 93.69 424 LEU A CA 1
ATOM 3331 C C . LEU A 1 424 ? -17.689 -1.304 4.576 1.00 93.69 424 LEU A C 1
ATOM 3333 O O . LEU A 1 424 ? -17.107 -1.966 5.431 1.00 93.69 424 LEU A O 1
ATOM 3337 N N . ARG A 1 425 ? -18.047 -0.032 4.775 1.00 95.56 425 ARG A N 1
ATOM 3338 C CA . ARG A 1 425 ? -17.832 0.658 6.048 1.00 95.56 425 ARG A CA 1
ATOM 3339 C C . ARG A 1 425 ? -18.661 0.021 7.161 1.00 95.56 425 ARG A C 1
ATOM 3341 O O . ARG A 1 425 ? -18.129 -0.227 8.234 1.00 95.56 425 ARG A O 1
ATOM 3348 N N . GLU A 1 426 ? -19.937 -0.262 6.906 1.00 94.69 426 GLU A N 1
ATOM 3349 C CA . GLU A 1 426 ? -20.814 -0.884 7.900 1.00 94.69 426 GLU A CA 1
ATOM 3350 C C . GLU A 1 426 ? -20.352 -2.301 8.264 1.00 94.69 426 GLU A C 1
ATOM 3352 O O . GLU A 1 426 ? -20.262 -2.611 9.449 1.00 94.69 426 GLU A O 1
ATOM 3357 N N . GLU A 1 427 ? -19.948 -3.112 7.280 1.00 92.06 427 GLU A N 1
ATOM 3358 C CA . GLU A 1 427 ? -19.374 -4.442 7.531 1.00 92.06 427 GLU A CA 1
ATOM 3359 C C . GLU A 1 427 ? -18.108 -4.369 8.402 1.00 92.06 427 GLU A C 1
ATOM 3361 O O . GLU A 1 427 ? -17.918 -5.189 9.302 1.00 92.06 427 GLU A O 1
ATOM 3366 N N . LEU A 1 428 ? -17.244 -3.371 8.178 1.00 94.06 428 LEU A N 1
ATOM 3367 C CA . LEU A 1 428 ? -16.061 -3.173 9.016 1.00 94.06 428 LEU A CA 1
ATOM 3368 C C . LEU A 1 428 ? -16.406 -2.628 10.400 1.00 94.06 428 LEU A C 1
ATOM 3370 O O . LEU A 1 428 ? -15.726 -2.992 11.354 1.00 94.06 428 LEU A O 1
ATOM 3374 N N . PHE A 1 429 ? -17.456 -1.823 10.566 1.00 94.75 429 PHE A N 1
ATOM 3375 C CA . PHE A 1 429 ? -17.931 -1.471 11.904 1.00 94.75 429 PHE A CA 1
ATOM 3376 C C . PHE A 1 429 ? -18.435 -2.692 12.675 1.00 94.75 429 PHE A C 1
ATOM 3378 O O . PHE A 1 429 ? -18.126 -2.816 13.862 1.00 94.75 429 PHE A O 1
ATOM 3385 N N . ASP A 1 430 ? -19.161 -3.596 12.014 1.00 90.00 430 ASP A N 1
ATOM 3386 C CA . ASP A 1 430 ? -19.653 -4.841 12.620 1.00 90.00 430 ASP A CA 1
ATOM 3387 C C . ASP A 1 430 ? -18.498 -5.780 13.005 1.00 90.00 430 ASP A C 1
ATOM 3389 O O . ASP A 1 430 ? -18.542 -6.454 14.036 1.00 90.00 430 ASP A O 1
ATOM 3393 N N . ALA A 1 431 ? -17.425 -5.774 12.210 1.00 88.56 431 ALA A N 1
ATOM 3394 C CA . ALA A 1 431 ? -16.199 -6.528 12.463 1.00 88.56 431 ALA A CA 1
ATOM 3395 C C . ALA A 1 431 ? -15.170 -5.785 13.341 1.00 88.56 431 ALA A C 1
ATOM 3397 O O . ALA A 1 431 ? -14.051 -6.267 13.520 1.00 88.56 431 ALA A O 1
ATOM 3398 N N . HIS A 1 432 ? -15.496 -4.609 13.885 1.00 91.69 432 HIS A N 1
ATOM 3399 C CA . HIS A 1 432 ? -14.570 -3.788 14.673 1.00 91.69 432 HIS A CA 1
ATOM 3400 C C . HIS A 1 432 ? -13.251 -3.427 13.957 1.00 91.69 432 HIS A C 1
ATOM 3402 O O . HIS A 1 432 ? -12.173 -3.399 14.557 1.00 91.69 432 HIS A O 1
ATOM 3408 N N . GLY A 1 433 ? -13.325 -3.176 12.652 1.00 90.62 433 GLY A N 1
ATOM 3409 C CA . GLY A 1 433 ? -12.203 -2.882 11.762 1.00 90.62 433 GLY A CA 1
ATOM 3410 C C . GLY A 1 433 ? -11.379 -4.104 11.350 1.00 90.62 433 GLY A C 1
ATOM 3411 O O . GLY A 1 433 ? -10.415 -3.940 10.605 1.00 90.62 433 GLY A O 1
ATOM 3412 N N . ALA A 1 434 ? -11.736 -5.306 11.814 1.00 88.56 434 ALA A N 1
ATOM 3413 C CA . ALA A 1 434 ? -11.059 -6.538 11.436 1.00 88.56 434 ALA A CA 1
ATOM 3414 C C . ALA A 1 434 ? -11.466 -7.000 10.022 1.00 88.56 434 ALA A C 1
ATOM 3416 O O . ALA A 1 434 ? -12.581 -6.719 9.568 1.00 88.56 434 ALA A O 1
ATOM 3417 N N . PRO A 1 435 ? -10.592 -7.739 9.319 1.00 88.38 435 PRO A N 1
ATOM 3418 C CA . PRO A 1 435 ? -10.982 -8.452 8.108 1.00 88.38 435 PRO A CA 1
ATOM 3419 C C . PRO A 1 435 ? -12.130 -9.441 8.385 1.00 88.38 435 PRO A C 1
ATOM 3421 O O . PRO A 1 435 ? -12.198 -10.007 9.479 1.00 88.38 435 PRO A O 1
ATOM 3424 N N . PRO A 1 436 ? -13.001 -9.726 7.395 1.00 84.06 436 PRO A N 1
ATOM 3425 C CA . PRO A 1 436 ? -13.992 -10.791 7.526 1.00 84.06 436 PRO A CA 1
ATOM 3426 C C . PRO A 1 436 ? -13.341 -12.141 7.873 1.00 84.06 436 PRO A C 1
ATOM 3428 O O . PRO A 1 436 ? -12.190 -12.397 7.506 1.00 84.06 436 PRO A O 1
ATOM 3431 N N . LYS A 1 437 ? -14.080 -13.023 8.559 1.00 79.69 437 LYS A N 1
ATOM 3432 C CA . LYS A 1 437 ? -13.563 -14.327 9.017 1.00 79.69 437 LYS A CA 1
ATOM 3433 C C . LYS A 1 437 ? -12.923 -15.111 7.860 1.00 79.69 437 LYS A C 1
ATOM 3435 O O . LYS A 1 437 ? -13.479 -15.179 6.766 1.00 79.69 437 LYS A O 1
ATOM 3440 N N . GLY A 1 438 ? -11.729 -15.657 8.098 1.00 79.19 438 GLY A N 1
ATOM 3441 C CA . GLY A 1 438 ? -10.934 -16.399 7.109 1.00 79.19 438 GLY A CA 1
ATOM 3442 C C . GLY A 1 438 ? -10.251 -15.546 6.027 1.00 79.19 438 GLY A C 1
ATOM 3443 O O . GLY A 1 438 ? -9.379 -16.047 5.318 1.00 79.19 438 GLY A O 1
ATOM 3444 N N . VAL A 1 439 ? -10.580 -14.252 5.892 1.00 84.75 439 VAL A N 1
ATOM 3445 C CA . VAL A 1 439 ? -9.950 -13.385 4.882 1.00 84.75 439 VAL A CA 1
ATOM 3446 C C . VAL A 1 439 ? -8.496 -13.100 5.228 1.00 84.75 439 VAL A C 1
ATOM 3448 O O . VAL A 1 439 ? -7.675 -13.138 4.322 1.00 84.75 439 VAL A O 1
ATOM 3451 N N . ALA A 1 440 ? -8.158 -12.848 6.497 1.00 84.00 440 ALA A N 1
ATOM 3452 C CA . ALA A 1 440 ? -6.774 -12.583 6.906 1.00 84.00 440 ALA A CA 1
ATOM 3453 C C . ALA A 1 440 ? -5.835 -13.741 6.539 1.00 84.00 440 ALA A C 1
ATOM 3455 O O . ALA A 1 440 ? -4.831 -13.527 5.865 1.00 84.00 440 ALA A O 1
ATOM 3456 N N . GLU A 1 441 ? -6.213 -14.965 6.912 1.00 81.81 441 GLU A N 1
ATOM 3457 C CA . GLU A 1 441 ? -5.446 -16.186 6.658 1.00 81.81 441 GLU A CA 1
ATOM 3458 C C . GLU A 1 441 ? -5.291 -16.454 5.153 1.00 81.81 441 GLU A C 1
ATOM 3460 O O . GLU A 1 441 ? -4.173 -16.614 4.650 1.00 81.81 441 GLU A O 1
ATOM 3465 N N . ARG A 1 442 ? -6.403 -16.420 4.399 1.00 86.00 442 ARG A N 1
ATOM 3466 C CA . ARG A 1 442 ? -6.377 -16.591 2.938 1.00 86.00 442 ARG A CA 1
ATOM 3467 C C . ARG A 1 442 ? -5.507 -15.528 2.274 1.00 86.00 442 ARG A C 1
ATOM 3469 O O . ARG A 1 442 ? -4.674 -15.850 1.430 1.00 86.00 442 ARG A O 1
ATOM 3476 N N . PHE A 1 443 ? -5.675 -14.269 2.674 1.00 87.12 443 PHE A N 1
ATOM 3477 C CA . PHE A 1 443 ? -4.919 -13.151 2.121 1.00 87.12 443 PHE A CA 1
ATOM 3478 C C . PHE A 1 443 ? -3.429 -13.269 2.445 1.00 87.12 443 PHE A C 1
ATOM 3480 O O . PHE A 1 443 ? -2.598 -13.031 1.574 1.00 87.12 443 PHE A O 1
ATOM 3487 N N . ALA A 1 444 ? -3.066 -13.706 3.654 1.00 84.69 444 ALA A N 1
ATOM 3488 C CA . ALA A 1 444 ? -1.681 -14.000 4.008 1.00 84.69 444 ALA A CA 1
ATOM 3489 C C . ALA A 1 444 ? -1.104 -15.112 3.116 1.00 84.69 444 ALA A C 1
ATOM 3491 O O . ALA A 1 444 ? 0.027 -14.993 2.641 1.00 84.69 444 ALA A O 1
ATOM 3492 N N . GLY A 1 445 ? -1.885 -16.161 2.832 1.00 84.50 445 GLY A N 1
ATOM 3493 C CA . GLY A 1 445 ? -1.536 -17.211 1.869 1.00 84.50 445 GLY A CA 1
ATOM 3494 C C . GLY A 1 445 ? -1.262 -16.680 0.464 1.00 84.50 445 GLY A C 1
ATOM 3495 O O . GLY A 1 445 ? -0.223 -16.985 -0.125 1.00 84.50 445 GLY A O 1
ATOM 3496 N N . GLU A 1 446 ? -2.147 -15.833 -0.050 1.00 88.12 446 GLU A N 1
ATOM 3497 C CA . GLU A 1 446 ? -1.997 -15.214 -1.368 1.00 88.12 446 GLU A CA 1
ATOM 3498 C C . GLU A 1 446 ? -0.797 -14.256 -1.417 1.00 88.12 446 GLU A C 1
ATOM 3500 O O . GLU A 1 446 ? -0.012 -14.312 -2.361 1.00 88.12 446 GLU A O 1
ATOM 3505 N N . VAL A 1 447 ? -0.577 -13.441 -0.381 1.00 86.19 447 VAL A N 1
ATOM 3506 C CA . VAL A 1 447 ? 0.597 -12.556 -0.270 1.00 86.19 447 VAL A CA 1
ATOM 3507 C C . VAL A 1 447 ? 1.904 -13.352 -0.298 1.00 86.19 447 VAL A C 1
ATOM 3509 O O . VAL A 1 447 ? 2.853 -12.936 -0.965 1.00 86.19 447 VAL A O 1
ATOM 3512 N N . ARG A 1 448 ? 1.961 -14.521 0.352 1.00 82.94 448 ARG A N 1
ATOM 3513 C CA . ARG A 1 448 ? 3.119 -15.428 0.244 1.00 82.94 448 ARG A CA 1
ATOM 3514 C C . ARG A 1 448 ? 3.310 -15.934 -1.185 1.00 82.94 448 ARG A C 1
ATOM 3516 O O . ARG A 1 448 ? 4.441 -16.011 -1.658 1.00 82.94 448 ARG A O 1
ATOM 3523 N N . ALA A 1 449 ? 2.231 -16.240 -1.903 1.00 87.31 449 ALA A N 1
ATOM 3524 C CA . ALA A 1 449 ? 2.325 -16.612 -3.314 1.00 87.31 449 ALA A CA 1
ATOM 3525 C C . ALA A 1 449 ? 2.870 -15.458 -4.177 1.00 87.31 449 ALA A C 1
ATOM 3527 O O . ALA A 1 449 ? 3.685 -15.703 -5.065 1.00 87.31 449 ALA A O 1
ATOM 3528 N N . LEU A 1 450 ? 2.518 -14.201 -3.870 1.00 88.75 450 LEU A N 1
ATOM 3529 C CA . LEU A 1 450 ? 3.067 -13.024 -4.560 1.00 88.75 450 LEU A CA 1
ATOM 3530 C C . LEU A 1 450 ? 4.587 -12.897 -4.410 1.00 88.75 450 LEU A C 1
ATOM 3532 O O . LEU A 1 450 ? 5.259 -12.409 -5.319 1.00 88.75 450 LEU A O 1
ATOM 3536 N N . GLN A 1 451 ? 5.141 -13.323 -3.273 1.00 83.00 451 GLN A N 1
ATOM 3537 C CA . GLN A 1 451 ? 6.586 -13.268 -3.027 1.00 83.00 451 GLN A CA 1
ATOM 3538 C C . GLN A 1 451 ? 7.368 -14.223 -3.938 1.00 83.00 451 GLN A C 1
ATOM 3540 O O . GLN A 1 451 ? 8.499 -13.901 -4.300 1.00 83.00 451 GLN A O 1
ATOM 3545 N N . LYS A 1 452 ? 6.741 -15.336 -4.350 1.00 88.44 452 LYS A N 1
ATOM 3546 C CA . LYS A 1 452 ? 7.302 -16.361 -5.247 1.00 88.44 452 LYS A CA 1
ATOM 3547 C C . LYS A 1 452 ? 7.241 -15.982 -6.732 1.00 88.44 452 LYS A C 1
ATOM 3549 O O . LYS A 1 452 ? 7.647 -16.766 -7.583 1.00 88.44 452 LYS A O 1
ATOM 3554 N N . VAL A 1 453 ? 6.696 -14.814 -7.076 1.00 92.75 453 VAL A N 1
ATOM 3555 C CA . VAL A 1 453 ? 6.629 -14.353 -8.468 1.00 92.75 453 VAL A CA 1
ATOM 3556 C C . VAL A 1 453 ? 7.983 -13.778 -8.887 1.00 92.75 453 VAL A C 1
ATOM 3558 O O . VAL A 1 453 ? 8.411 -12.741 -8.381 1.00 92.75 453 VAL A O 1
ATOM 3561 N N . GLU A 1 454 ? 8.632 -14.433 -9.851 1.00 94.06 454 GLU A N 1
ATOM 3562 C CA . GLU A 1 454 ? 10.013 -14.127 -10.266 1.00 94.06 454 GLU A CA 1
ATOM 3563 C C . GLU A 1 454 ? 10.153 -13.634 -11.714 1.00 94.06 454 GLU A C 1
ATOM 3565 O O . GLU A 1 454 ? 11.266 -13.432 -12.198 1.00 94.06 454 GLU A O 1
ATOM 3570 N N . ASN A 1 455 ? 9.040 -13.436 -12.425 1.00 95.44 455 ASN A N 1
ATOM 3571 C CA . ASN A 1 455 ? 9.058 -13.013 -13.823 1.00 95.44 455 ASN A CA 1
ATOM 3572 C C . ASN A 1 455 ? 7.811 -12.208 -14.226 1.00 95.44 455 ASN A C 1
ATOM 3574 O O . ASN A 1 455 ? 6.783 -12.196 -13.542 1.00 95.44 455 ASN A O 1
ATOM 3578 N N . PHE A 1 456 ? 7.901 -11.540 -15.382 1.00 96.00 456 PHE A N 1
ATOM 3579 C CA . PHE A 1 456 ? 6.812 -10.728 -15.926 1.00 96.00 456 PHE A CA 1
ATOM 3580 C C . PHE A 1 456 ? 5.524 -11.507 -16.230 1.00 96.00 456 PHE A C 1
ATOM 3582 O O . PHE A 1 456 ? 4.467 -10.985 -15.885 1.00 96.00 456 PHE A O 1
ATOM 3589 N N . PRO A 1 457 ? 5.544 -12.718 -16.826 1.00 96.06 457 PRO A N 1
ATOM 3590 C CA . PRO A 1 457 ? 4.316 -13.484 -17.035 1.00 96.06 457 PRO A CA 1
ATOM 3591 C C . PRO A 1 457 ? 3.529 -13.746 -15.745 1.00 96.06 457 PRO A C 1
ATOM 3593 O O . PRO A 1 457 ? 2.321 -13.498 -15.706 1.00 96.06 457 PRO A O 1
ATOM 3596 N N . GLY A 1 458 ? 4.209 -14.167 -14.672 1.00 95.50 458 GLY A N 1
ATOM 3597 C CA . GLY A 1 458 ? 3.584 -14.355 -13.362 1.00 95.50 458 GLY A CA 1
ATOM 3598 C C . GLY A 1 458 ? 3.031 -13.044 -12.799 1.00 95.50 458 GLY A C 1
ATOM 3599 O O . GLY A 1 458 ? 1.878 -12.985 -12.374 1.00 95.50 458 GLY A O 1
ATOM 3600 N N . PHE A 1 459 ? 3.810 -11.963 -12.886 1.00 96.25 459 PHE A N 1
ATOM 3601 C CA . PHE A 1 459 ? 3.380 -10.635 -12.447 1.00 96.25 459 PHE A CA 1
ATOM 3602 C C . PHE A 1 459 ? 2.136 -10.136 -13.193 1.00 96.25 459 PHE A C 1
ATOM 3604 O O . PHE A 1 459 ? 1.168 -9.716 -12.562 1.00 96.25 459 PHE A O 1
ATOM 3611 N N . LEU A 1 460 ? 2.121 -10.216 -14.525 1.00 96.12 460 LEU A N 1
ATOM 3612 C CA . LEU A 1 460 ? 0.987 -9.785 -15.345 1.00 96.12 460 LEU A CA 1
ATOM 3613 C C . LEU A 1 460 ? -0.265 -10.616 -15.047 1.00 96.12 460 LEU A C 1
ATOM 3615 O O . LEU A 1 460 ? -1.346 -10.047 -14.907 1.00 96.12 460 LEU A O 1
ATOM 3619 N N . THR A 1 461 ? -0.104 -11.925 -14.838 1.00 94.38 461 THR A N 1
ATOM 3620 C CA . THR A 1 461 ? -1.202 -12.823 -14.450 1.00 94.38 461 THR A CA 1
ATOM 3621 C C . THR A 1 461 ? -1.836 -12.393 -13.126 1.00 94.38 461 THR A C 1
ATOM 3623 O O . THR A 1 461 ? -3.056 -12.248 -13.041 1.00 94.38 461 THR A O 1
ATOM 3626 N N . VAL A 1 462 ? -1.026 -12.100 -12.102 1.00 93.06 462 VAL A N 1
ATOM 3627 C CA . VAL A 1 462 ? -1.525 -11.584 -10.813 1.00 93.06 462 VAL A CA 1
ATOM 3628 C C . VAL A 1 462 ? -2.228 -10.236 -10.979 1.00 93.06 462 VAL A C 1
ATOM 3630 O O . VAL A 1 462 ? -3.262 -9.982 -10.350 1.00 93.06 462 VAL A O 1
ATOM 3633 N N . MET A 1 463 ? -1.692 -9.377 -11.846 1.00 92.88 463 MET A N 1
ATOM 3634 C CA . MET A 1 463 ? -2.308 -8.100 -12.194 1.00 92.88 463 MET A CA 1
ATOM 3635 C C . MET A 1 463 ? -3.607 -8.261 -13.001 1.00 92.88 463 MET A C 1
ATOM 3637 O O . MET A 1 463 ? -4.288 -7.268 -13.216 1.00 92.88 463 MET A O 1
ATOM 3641 N N . GLY A 1 464 ? -4.004 -9.474 -13.401 1.00 91.31 464 GLY A N 1
ATOM 3642 C CA . GLY A 1 464 ? -5.208 -9.712 -14.204 1.00 91.31 464 GLY A CA 1
ATOM 3643 C C . GLY A 1 464 ? -5.038 -9.312 -15.671 1.00 91.31 464 GLY A C 1
ATOM 3644 O O . GLY A 1 464 ? -6.008 -8.949 -16.332 1.00 91.31 464 GLY A O 1
ATOM 3645 N N . LEU A 1 465 ? -3.801 -9.333 -16.170 1.00 94.00 465 LEU A N 1
ATOM 3646 C CA . LEU A 1 465 ? -3.441 -9.009 -17.544 1.00 94.00 465 LEU A CA 1
ATOM 3647 C C . LEU A 1 465 ? -2.963 -10.267 -18.269 1.00 94.00 465 LEU A C 1
ATOM 3649 O O . LEU A 1 465 ? -2.160 -11.033 -17.740 1.00 94.00 465 LEU A O 1
ATOM 3653 N N . ALA A 1 466 ? -3.412 -10.443 -19.511 1.00 92.75 466 ALA A N 1
ATOM 3654 C CA . ALA A 1 466 ? -2.881 -11.488 -20.374 1.00 92.75 466 ALA A CA 1
ATOM 3655 C C . ALA A 1 466 ? -1.399 -11.193 -20.687 1.00 92.75 466 ALA A C 1
ATOM 3657 O O . ALA A 1 466 ? -1.089 -10.086 -21.149 1.00 92.75 466 ALA A O 1
ATOM 3658 N N . PRO A 1 467 ? -0.474 -12.137 -20.437 1.00 90.38 467 PRO A N 1
ATOM 3659 C CA . PRO A 1 467 ? 0.930 -11.930 -20.744 1.00 90.38 467 PRO A CA 1
ATOM 3660 C C . PRO A 1 467 ? 1.128 -11.886 -22.271 1.00 90.38 467 PRO A C 1
ATOM 3662 O O . PRO A 1 467 ? 0.702 -12.810 -22.966 1.00 90.38 467 PRO A O 1
ATOM 3665 N N . PRO A 1 468 ? 1.763 -10.837 -22.821 1.00 92.06 468 PRO A N 1
ATOM 3666 C CA . PRO A 1 468 ? 2.096 -10.791 -24.240 1.00 92.06 468 PRO A CA 1
ATOM 3667 C C . PRO A 1 468 ? 3.232 -11.768 -24.558 1.00 92.06 468 PRO A C 1
ATOM 3669 O O . PRO A 1 468 ? 3.938 -12.247 -23.665 1.00 92.06 468 PRO A O 1
ATOM 3672 N N . CYS A 1 469 ? 3.458 -12.040 -25.845 1.00 95.00 469 CYS A N 1
ATOM 3673 C CA . CYS A 1 469 ? 4.571 -12.898 -26.236 1.00 95.00 469 CYS A CA 1
ATOM 3674 C C . CYS A 1 469 ? 5.928 -12.231 -25.929 1.00 95.00 469 CYS A C 1
ATOM 3676 O O . CYS A 1 469 ? 6.057 -11.004 -25.854 1.00 95.00 469 CYS A O 1
ATOM 3678 N N . ALA A 1 470 ? 6.971 -13.048 -25.758 1.00 95.88 470 ALA A N 1
ATOM 3679 C CA . ALA A 1 470 ? 8.280 -12.580 -25.297 1.00 95.88 470 ALA A CA 1
ATOM 3680 C C . ALA A 1 470 ? 8.919 -11.521 -26.217 1.00 95.88 470 ALA A C 1
ATOM 3682 O O . ALA A 1 470 ? 9.635 -10.641 -25.734 1.00 95.88 470 ALA A O 1
ATOM 3683 N N . SER A 1 471 ? 8.653 -11.570 -27.527 1.00 96.50 471 SER A N 1
ATOM 3684 C CA . SER A 1 471 ? 9.180 -10.598 -28.494 1.00 96.50 471 SER A CA 1
ATOM 3685 C C . SER A 1 471 ? 8.513 -9.230 -28.355 1.00 96.50 471 SER A C 1
ATOM 3687 O O . SER A 1 471 ? 9.194 -8.205 -28.271 1.00 96.50 471 SER A O 1
ATOM 3689 N N . GLN A 1 472 ? 7.183 -9.209 -28.238 1.00 96.00 472 GLN A N 1
ATOM 3690 C CA . GLN A 1 472 ? 6.416 -7.996 -27.958 1.00 96.00 472 GLN A CA 1
ATOM 3691 C C . GLN A 1 472 ? 6.862 -7.365 -26.640 1.00 96.00 472 GLN A C 1
ATOM 3693 O O . GLN A 1 472 ? 7.100 -6.158 -26.588 1.00 96.00 472 GLN A O 1
ATOM 3698 N N . PHE A 1 473 ? 7.042 -8.174 -25.590 1.00 96.50 473 PHE A N 1
ATOM 3699 C CA . PHE A 1 473 ? 7.446 -7.647 -24.290 1.00 96.50 473 PHE A CA 1
ATOM 3700 C C . PHE A 1 473 ? 8.907 -7.178 -24.262 1.00 96.50 473 PHE A C 1
ATOM 3702 O O . PHE A 1 473 ? 9.212 -6.156 -23.654 1.00 96.50 473 PHE A O 1
ATOM 3709 N N . THR A 1 474 ? 9.810 -7.848 -24.988 1.00 97.38 474 THR A N 1
ATOM 3710 C CA . THR A 1 474 ? 11.194 -7.370 -25.173 1.00 97.38 474 THR A CA 1
ATOM 3711 C C . THR A 1 474 ? 11.207 -5.982 -25.820 1.00 97.38 474 THR A C 1
ATOM 3713 O O . THR A 1 474 ? 11.895 -5.074 -25.349 1.00 97.38 474 THR A O 1
ATOM 3716 N N . THR A 1 475 ? 10.412 -5.787 -26.875 1.00 97.38 475 THR A N 1
ATOM 3717 C CA . THR A 1 475 ? 10.254 -4.481 -27.531 1.00 97.38 475 THR A CA 1
ATOM 3718 C C . THR A 1 475 ? 9.624 -3.450 -26.600 1.00 97.38 475 THR A C 1
ATOM 3720 O O . THR A 1 475 ? 10.128 -2.337 -26.505 1.00 97.38 475 THR A O 1
ATOM 3723 N N . PHE A 1 476 ? 8.598 -3.828 -25.839 1.00 97.31 476 PHE A N 1
ATOM 3724 C CA . PHE A 1 476 ? 7.994 -2.966 -24.826 1.00 97.31 476 PHE A CA 1
ATOM 3725 C C . PHE A 1 476 ? 9.014 -2.468 -23.788 1.00 97.31 476 PHE A C 1
ATOM 3727 O O . PHE A 1 476 ? 9.075 -1.269 -23.534 1.00 97.31 476 PHE A O 1
ATOM 3734 N N . LEU A 1 477 ? 9.858 -3.348 -23.234 1.00 97.81 477 LEU A N 1
ATOM 3735 C CA . LEU A 1 477 ? 10.873 -2.955 -22.249 1.00 97.81 477 LEU A CA 1
ATOM 3736 C C . LEU A 1 477 ? 11.919 -2.001 -22.839 1.00 97.81 477 LEU A C 1
ATOM 3738 O O . LEU A 1 477 ? 12.306 -1.045 -22.171 1.00 97.81 477 LEU A O 1
ATOM 3742 N N . ARG A 1 478 ? 12.347 -2.222 -24.090 1.00 97.31 478 ARG A N 1
ATOM 3743 C CA . ARG A 1 478 ? 13.229 -1.287 -24.811 1.00 97.31 478 ARG A CA 1
ATOM 3744 C C . ARG A 1 478 ? 12.567 0.085 -24.961 1.00 97.31 478 ARG A C 1
ATOM 3746 O O . ARG A 1 478 ? 13.157 1.089 -24.571 1.00 97.31 478 ARG A O 1
ATOM 3753 N N . ASN A 1 479 ? 11.318 0.120 -25.417 1.00 97.75 479 ASN A N 1
ATOM 3754 C CA . ASN A 1 479 ? 10.574 1.369 -25.575 1.00 97.75 479 ASN A CA 1
ATOM 3755 C C . ASN A 1 479 ? 10.410 2.109 -24.237 1.00 97.75 479 ASN A C 1
ATOM 3757 O O . ASN A 1 479 ? 10.515 3.329 -24.203 1.00 97.75 479 ASN A O 1
ATOM 3761 N N . CYS A 1 480 ? 10.216 1.395 -23.122 1.00 97.62 480 CYS A N 1
ATOM 3762 C CA . CYS A 1 480 ? 10.161 2.007 -21.792 1.00 97.62 480 CYS A CA 1
ATOM 3763 C C . CYS A 1 480 ? 11.485 2.673 -21.384 1.00 97.62 480 CYS A C 1
ATOM 3765 O O . CYS A 1 480 ? 11.453 3.706 -20.714 1.00 97.62 480 CYS A O 1
ATOM 3767 N N . VAL A 1 481 ? 12.638 2.113 -21.782 1.00 97.62 481 VAL A N 1
ATOM 3768 C CA . VAL A 1 481 ? 13.950 2.743 -21.554 1.00 97.62 481 VAL A CA 1
ATOM 3769 C C . VAL A 1 481 ? 14.037 4.056 -22.323 1.00 97.62 481 VAL A C 1
ATOM 3771 O O . VAL A 1 481 ? 14.296 5.086 -21.707 1.00 97.62 481 VAL A O 1
ATOM 3774 N N . GLU A 1 482 ? 13.757 4.048 -23.628 1.00 96.94 482 GLU A N 1
ATOM 3775 C CA . GLU A 1 482 ? 13.758 5.265 -24.455 1.00 96.94 482 GLU A CA 1
ATOM 3776 C C . GLU A 1 482 ? 12.775 6.311 -23.917 1.00 96.94 482 GLU A C 1
ATOM 3778 O O . GLU A 1 482 ? 13.135 7.469 -23.713 1.00 96.94 482 GLU A O 1
ATOM 3783 N N . GLU A 1 483 ? 11.555 5.888 -23.590 1.00 96.12 483 GLU A N 1
ATOM 3784 C CA . GLU A 1 483 ? 10.504 6.758 -23.074 1.00 96.12 483 GLU A CA 1
ATOM 3785 C C . GLU A 1 483 ? 10.869 7.367 -21.711 1.00 96.12 483 GLU A C 1
ATOM 3787 O O . GLU A 1 483 ? 10.577 8.540 -21.469 1.00 96.12 483 GLU A O 1
ATOM 3792 N N . SER A 1 484 ? 11.564 6.629 -20.838 1.00 96.31 484 SER A N 1
ATOM 3793 C CA . SER A 1 484 ? 12.093 7.172 -19.578 1.00 96.31 484 SER A CA 1
ATOM 3794 C C . SER A 1 484 ? 13.086 8.316 -19.816 1.00 96.31 484 SER A C 1
ATOM 3796 O O . SER A 1 484 ? 13.056 9.326 -19.102 1.00 96.31 484 SER A O 1
ATOM 3798 N N . MET A 1 485 ? 13.930 8.192 -20.846 1.00 95.12 485 MET A N 1
ATOM 3799 C CA . MET A 1 485 ? 14.885 9.234 -21.240 1.00 95.12 485 MET A CA 1
ATOM 3800 C C . MET A 1 485 ? 14.160 10.450 -21.821 1.00 95.12 485 MET A C 1
ATOM 3802 O O . MET A 1 485 ? 14.388 11.577 -21.381 1.00 95.12 485 MET A O 1
ATOM 3806 N N . THR A 1 486 ? 13.221 10.234 -22.748 1.00 94.44 486 THR A N 1
ATOM 3807 C CA . THR A 1 486 ? 12.415 11.304 -23.363 1.00 94.44 486 THR A CA 1
ATOM 3808 C C . THR A 1 486 ? 11.610 12.080 -22.322 1.00 94.44 486 THR A C 1
ATOM 3810 O O . THR A 1 486 ? 11.546 13.309 -22.367 1.00 94.44 486 THR A O 1
ATOM 3813 N N . ARG A 1 487 ? 11.042 11.380 -21.332 1.00 92.56 487 ARG A N 1
ATOM 3814 C CA . ARG A 1 487 ? 10.292 11.977 -20.214 1.00 92.56 487 ARG A CA 1
ATOM 3815 C C . ARG A 1 487 ? 11.188 12.582 -19.128 1.00 92.56 487 ARG A C 1
ATOM 3817 O O . ARG A 1 487 ? 10.667 13.102 -18.141 1.00 92.56 487 ARG A O 1
ATOM 3824 N N . LYS A 1 488 ? 12.515 12.528 -19.293 1.00 93.88 488 LYS A N 1
ATOM 3825 C CA . LYS A 1 488 ? 13.518 13.033 -18.341 1.00 93.88 488 LYS A CA 1
ATOM 3826 C C . LYS A 1 488 ? 13.388 12.416 -16.946 1.00 93.88 488 LYS A C 1
ATOM 3828 O O . LYS A 1 488 ? 13.718 13.053 -15.948 1.00 93.88 488 LYS A O 1
ATOM 3833 N N . TYR A 1 489 ? 12.896 11.183 -16.853 1.00 93.44 489 TYR A N 1
ATOM 3834 C CA . TYR A 1 489 ? 13.013 10.392 -15.625 1.00 93.44 489 TYR A CA 1
ATOM 3835 C C . TYR A 1 489 ? 14.420 9.821 -15.485 1.00 93.44 489 TYR A C 1
ATOM 3837 O O . TYR A 1 489 ? 14.903 9.611 -14.372 1.00 93.44 489 TYR A O 1
ATOM 3845 N N . SER A 1 490 ? 15.069 9.585 -16.622 1.00 95.19 490 SER A N 1
ATOM 3846 C CA . SER A 1 490 ? 16.449 9.141 -16.734 1.00 95.19 490 SER A CA 1
ATOM 3847 C C . SER A 1 490 ? 17.202 10.004 -17.750 1.00 95.19 490 SER A C 1
ATOM 3849 O O . SER A 1 490 ? 16.592 10.709 -18.553 1.00 95.19 490 SER A O 1
ATOM 3851 N N . VAL A 1 491 ? 18.529 9.939 -17.717 1.00 95.00 491 VAL A N 1
ATOM 3852 C CA . VAL A 1 491 ? 19.419 10.432 -18.777 1.00 95.00 491 VAL A CA 1
ATOM 3853 C C . VAL A 1 491 ? 20.329 9.301 -19.237 1.00 95.00 491 VAL A C 1
ATOM 3855 O O . VAL A 1 491 ? 20.601 8.376 -18.471 1.00 95.00 491 VAL A O 1
ATOM 3858 N N . TRP A 1 492 ? 20.820 9.369 -20.475 1.00 93.56 492 TRP A N 1
ATOM 3859 C CA . TRP A 1 492 ? 21.811 8.419 -20.978 1.00 93.56 492 TRP A CA 1
ATOM 3860 C C . TRP A 1 492 ? 23.147 8.628 -20.254 1.00 93.56 492 TRP A C 1
ATOM 3862 O O . TRP A 1 492 ? 23.973 9.432 -20.674 1.00 93.56 492 TRP A O 1
ATOM 3872 N N . GLY A 1 493 ? 23.345 7.913 -19.143 1.00 89.69 493 GLY A N 1
ATOM 3873 C CA . GLY A 1 493 ? 24.558 8.004 -18.324 1.00 89.69 493 GLY A CA 1
ATOM 3874 C C . GLY A 1 493 ? 25.804 7.386 -18.971 1.00 89.69 493 GLY A C 1
ATOM 3875 O O . GLY A 1 493 ? 26.916 7.635 -18.510 1.00 89.69 493 GLY A O 1
ATOM 3876 N N . ILE A 1 494 ? 25.629 6.582 -20.026 1.00 91.31 494 ILE A N 1
ATOM 3877 C CA . ILE A 1 494 ? 26.692 5.949 -20.821 1.00 91.31 494 ILE A CA 1
ATOM 3878 C C . ILE A 1 494 ? 26.321 5.922 -22.306 1.00 91.31 494 ILE A C 1
ATOM 3880 O O . ILE A 1 494 ? 25.140 5.900 -22.660 1.00 91.31 494 ILE A O 1
ATOM 3884 N N . SER A 1 495 ? 27.340 5.880 -23.169 1.00 92.44 495 SER A N 1
ATOM 3885 C CA . SER A 1 495 ? 27.177 5.661 -24.608 1.00 92.44 495 SER A CA 1
ATOM 3886 C C . SER A 1 495 ? 26.649 4.246 -24.893 1.00 92.44 495 SER A C 1
ATOM 3888 O O . SER A 1 495 ? 26.868 3.317 -24.113 1.00 92.44 495 SER A O 1
ATOM 3890 N N . GLN A 1 496 ? 25.996 4.048 -26.044 1.00 94.31 496 GLN A N 1
ATOM 3891 C CA . GLN A 1 496 ? 25.594 2.705 -26.492 1.00 94.31 496 GLN A CA 1
ATOM 3892 C C . GLN A 1 496 ? 26.803 1.784 -26.731 1.00 94.31 496 GLN A C 1
ATOM 3894 O O . GLN A 1 496 ? 26.685 0.578 -26.547 1.00 94.31 496 GLN A O 1
ATOM 3899 N N . ALA A 1 497 ? 27.963 2.338 -27.098 1.00 92.00 497 ALA A N 1
ATOM 3900 C CA . ALA A 1 497 ? 29.204 1.585 -27.273 1.00 92.00 497 ALA A CA 1
ATOM 3901 C C . ALA A 1 497 ? 29.738 1.046 -25.935 1.00 92.00 497 ALA A C 1
ATOM 3903 O O . ALA A 1 497 ? 30.072 -0.133 -25.831 1.00 92.00 497 ALA A O 1
ATOM 3904 N N . LYS A 1 498 ? 29.720 1.871 -24.881 1.00 91.62 498 LYS A N 1
ATOM 3905 C CA . LYS A 1 498 ? 30.075 1.456 -23.518 1.00 91.62 498 LYS A CA 1
ATOM 3906 C C . LYS A 1 498 ? 29.049 0.489 -22.924 1.00 91.62 498 LYS A C 1
ATOM 3908 O O . LYS A 1 498 ? 29.428 -0.501 -22.306 1.00 91.62 498 LYS A O 1
ATOM 3913 N N . ALA A 1 499 ? 27.755 0.739 -23.139 1.00 93.50 499 ALA A N 1
ATOM 3914 C CA . ALA A 1 499 ? 26.695 -0.170 -22.706 1.00 93.50 499 ALA A CA 1
ATOM 3915 C C . ALA A 1 499 ? 26.820 -1.549 -23.375 1.00 93.50 499 ALA A C 1
ATOM 3917 O O . ALA A 1 499 ? 26.616 -2.561 -22.711 1.00 93.50 499 ALA A O 1
ATOM 3918 N N . LEU A 1 500 ? 27.202 -1.594 -24.659 1.00 94.69 500 LEU A N 1
ATOM 3919 C CA . LEU A 1 500 ? 27.481 -2.839 -25.378 1.00 94.69 500 LEU A CA 1
ATOM 3920 C C . LEU A 1 500 ? 28.632 -3.615 -24.734 1.00 94.69 500 LEU A C 1
ATOM 3922 O O . LEU A 1 500 ? 28.480 -4.808 -24.491 1.00 94.69 500 LEU A O 1
ATOM 3926 N N . THR A 1 501 ? 29.745 -2.944 -24.419 1.00 92.69 501 THR A N 1
ATOM 3927 C CA . THR A 1 501 ? 30.889 -3.578 -23.748 1.00 92.69 501 THR A CA 1
ATOM 3928 C C . THR A 1 501 ? 30.466 -4.224 -22.429 1.00 92.69 501 THR A C 1
ATOM 3930 O O . THR A 1 501 ? 30.774 -5.388 -22.191 1.00 92.69 501 THR A O 1
ATOM 3933 N N . LEU A 1 502 ? 29.706 -3.504 -21.597 1.00 93.06 502 LEU A N 1
ATOM 3934 C CA . LEU A 1 502 ? 29.178 -4.044 -20.338 1.00 93.06 502 LEU A CA 1
ATOM 3935 C C . LEU A 1 502 ? 28.223 -5.213 -20.581 1.00 93.06 502 LEU A C 1
ATOM 3937 O O . LEU A 1 502 ? 28.269 -6.215 -19.877 1.00 93.06 502 LEU A O 1
ATOM 3941 N N . ARG A 1 503 ? 27.375 -5.112 -21.608 1.00 94.44 503 ARG A N 1
ATOM 3942 C CA . ARG A 1 503 ? 26.414 -6.159 -21.935 1.00 94.44 503 ARG A CA 1
ATOM 3943 C C . ARG A 1 503 ? 27.087 -7.453 -22.386 1.00 94.44 503 ARG A C 1
ATOM 3945 O O . ARG A 1 503 ? 26.687 -8.516 -21.931 1.00 94.44 503 ARG A O 1
ATOM 3952 N N . GLN A 1 504 ? 28.134 -7.373 -23.202 1.00 94.19 504 GLN A N 1
ATOM 3953 C CA . GLN A 1 504 ? 28.877 -8.545 -23.680 1.00 94.19 504 GLN A CA 1
ATOM 3954 C C . GLN A 1 504 ? 29.627 -9.297 -22.569 1.00 94.19 504 GLN A C 1
ATOM 3956 O O . GLN A 1 504 ? 29.943 -10.471 -22.746 1.00 94.19 504 GLN A O 1
ATOM 3961 N N . GLN A 1 505 ? 29.891 -8.651 -21.426 1.00 92.50 505 GLN A N 1
ATOM 3962 C CA . GLN A 1 505 ? 30.505 -9.299 -20.258 1.00 92.50 505 GLN A CA 1
ATOM 3963 C C . GLN A 1 505 ? 29.540 -10.233 -19.517 1.00 92.50 505 GLN A C 1
ATOM 3965 O O . GLN A 1 505 ? 29.989 -11.122 -18.801 1.00 92.50 505 GLN A O 1
ATOM 3970 N N . VAL A 1 506 ? 28.229 -10.022 -19.659 1.00 92.94 506 VAL A N 1
ATOM 3971 C CA . VAL A 1 506 ? 27.194 -10.718 -18.873 1.00 92.94 506 VAL A CA 1
ATOM 3972 C C . VAL A 1 506 ? 26.156 -11.448 -19.728 1.00 92.94 506 VAL A C 1
ATOM 3974 O O . VAL A 1 506 ? 25.397 -12.257 -19.202 1.00 92.94 506 VAL A O 1
ATOM 3977 N N . ASP A 1 507 ? 26.106 -11.163 -21.029 1.00 94.06 507 ASP A N 1
ATOM 3978 C CA . ASP A 1 507 ? 25.204 -11.762 -22.013 1.00 94.06 507 ASP A CA 1
ATOM 3979 C C . ASP A 1 507 ? 25.959 -11.956 -23.337 1.00 94.06 507 ASP A C 1
ATOM 3981 O O . ASP A 1 507 ? 26.021 -11.054 -24.176 1.00 94.06 507 ASP A O 1
ATOM 3985 N N . HIS A 1 508 ? 26.578 -13.128 -23.506 1.00 88.12 508 HIS A N 1
ATOM 3986 C CA . HIS A 1 508 ? 27.373 -13.453 -24.696 1.00 88.12 508 HIS A CA 1
ATOM 3987 C C . HIS A 1 508 ? 26.524 -13.592 -25.972 1.00 88.12 508 HIS A C 1
ATOM 3989 O O . HIS A 1 508 ? 27.049 -13.415 -27.070 1.00 88.12 508 HIS A O 1
ATOM 3995 N N . ASP A 1 509 ? 25.212 -13.816 -25.832 1.00 89.62 509 ASP A N 1
ATOM 3996 C CA . ASP A 1 509 ? 24.264 -13.996 -26.941 1.00 89.62 509 ASP A CA 1
ATOM 3997 C C . ASP A 1 509 ? 23.616 -12.670 -27.398 1.00 89.62 509 ASP A C 1
ATOM 3999 O O . ASP A 1 509 ? 22.642 -12.648 -28.167 1.00 89.62 509 ASP A O 1
ATOM 4003 N N . VAL A 1 510 ? 24.123 -11.530 -26.913 1.00 93.00 510 VAL A N 1
ATOM 4004 C CA . VAL A 1 510 ? 23.595 -10.217 -27.287 1.00 93.00 510 VAL A CA 1
ATOM 4005 C C . VAL A 1 510 ? 23.850 -9.928 -28.771 1.00 93.00 510 VAL A C 1
ATOM 4007 O O . VAL A 1 510 ? 24.982 -9.891 -29.254 1.00 93.00 510 VAL A O 1
ATOM 4010 N N . VAL A 1 511 ? 22.778 -9.658 -29.516 1.00 93.06 511 VAL A N 1
ATOM 4011 C CA . VAL A 1 511 ? 22.857 -9.288 -30.931 1.00 93.06 511 VAL A CA 1
ATOM 4012 C C . VAL A 1 511 ? 23.146 -7.797 -31.039 1.00 93.06 511 VAL A C 1
ATOM 4014 O O . VAL A 1 511 ? 22.374 -6.943 -30.582 1.00 93.06 511 VAL A O 1
ATOM 4017 N N . VAL A 1 512 ? 24.260 -7.492 -31.696 1.00 92.12 512 VAL A N 1
ATOM 4018 C CA . VAL A 1 512 ? 24.755 -6.132 -31.891 1.00 92.12 512 VAL A CA 1
ATOM 4019 C C . VAL A 1 512 ? 23.983 -5.435 -33.014 1.00 92.12 512 VAL A C 1
ATOM 4021 O O . VAL A 1 512 ? 23.843 -5.969 -34.114 1.00 92.12 512 VAL A O 1
ATOM 4024 N N . ARG A 1 513 ? 23.486 -4.216 -32.764 1.00 90.50 513 ARG A N 1
ATOM 4025 C CA . ARG A 1 513 ? 22.891 -3.376 -33.820 1.00 90.50 513 ARG A CA 1
ATOM 4026 C C . ARG A 1 513 ? 23.934 -3.002 -34.875 1.00 90.50 513 ARG A C 1
ATOM 4028 O O . ARG A 1 513 ? 25.075 -2.680 -34.549 1.00 90.50 513 ARG A O 1
ATOM 4035 N N . LYS A 1 514 ? 23.524 -2.978 -36.147 1.00 87.38 514 LYS A N 1
ATOM 4036 C CA . LYS A 1 514 ? 24.391 -2.595 -37.273 1.00 87.38 514 LYS A CA 1
ATOM 4037 C C . LYS A 1 514 ? 25.046 -1.232 -37.005 1.00 87.38 514 LYS A C 1
ATOM 4039 O O . LYS A 1 514 ? 24.355 -0.258 -36.728 1.00 87.38 514 LYS A O 1
ATOM 4044 N N . GLY A 1 515 ? 26.375 -1.176 -37.093 1.00 82.88 515 GLY A N 1
ATOM 4045 C CA . GLY A 1 515 ? 27.160 0.046 -36.882 1.00 82.88 515 GLY A CA 1
ATOM 4046 C C . GLY A 1 515 ? 27.560 0.333 -35.430 1.00 82.88 515 GLY A C 1
ATOM 4047 O O . GLY A 1 515 ? 28.389 1.212 -35.212 1.00 82.88 515 GLY A O 1
ATOM 4048 N N . HIS A 1 516 ? 27.050 -0.410 -34.442 1.00 86.88 516 HIS A N 1
ATOM 4049 C CA . HIS A 1 516 ? 27.524 -0.294 -33.062 1.00 86.88 516 HIS A CA 1
ATOM 4050 C C . HIS A 1 516 ? 28.824 -1.095 -32.902 1.00 86.88 516 HIS A C 1
ATOM 4052 O O . HIS A 1 516 ? 28.901 -2.249 -33.322 1.00 86.88 516 HIS A O 1
ATOM 4058 N N . LYS A 1 517 ? 29.844 -0.492 -32.287 1.00 87.12 517 LYS A N 1
ATOM 4059 C CA . LYS A 1 517 ? 31.109 -1.153 -31.936 1.00 87.12 517 LYS A CA 1
ATOM 4060 C C . LYS A 1 517 ? 31.352 -1.005 -30.431 1.00 87.12 517 LYS A C 1
ATOM 4062 O O . LYS A 1 517 ? 30.997 0.046 -29.895 1.00 87.12 517 LYS A O 1
ATOM 4067 N N . PRO A 1 518 ? 31.904 -2.024 -29.750 1.00 85.94 518 PRO A N 1
ATOM 4068 C CA . PRO A 1 518 ? 32.213 -1.924 -28.330 1.00 85.94 518 PRO A CA 1
ATOM 4069 C C . PRO A 1 518 ? 33.319 -0.890 -28.099 1.00 85.94 518 PRO A C 1
ATOM 4071 O O . PRO A 1 518 ? 34.269 -0.789 -28.878 1.00 85.94 518 PRO A O 1
ATOM 4074 N N . GLU A 1 519 ? 33.184 -0.121 -27.024 1.00 84.06 519 GLU A N 1
ATOM 4075 C CA . GLU A 1 519 ? 34.190 0.840 -26.576 1.00 84.06 519 GLU A CA 1
ATOM 4076 C C . GLU A 1 519 ? 35.029 0.189 -25.472 1.00 84.06 519 GLU A C 1
ATOM 4078 O O . GLU A 1 519 ? 34.501 -0.183 -24.419 1.00 84.06 519 GLU A O 1
ATOM 4083 N N . TRP A 1 520 ? 36.330 0.016 -25.716 1.00 69.19 520 TRP A N 1
ATOM 4084 C CA . TRP A 1 520 ? 37.269 -0.448 -24.697 1.00 69.19 520 TRP A CA 1
ATOM 4085 C C . TRP A 1 520 ? 37.608 0.715 -23.770 1.00 69.19 520 TRP A C 1
ATOM 4087 O O . TRP A 1 520 ? 38.298 1.651 -24.164 1.00 69.19 520 TRP A O 1
ATOM 4097 N N . THR A 1 521 ? 37.122 0.664 -22.532 1.00 59.56 521 THR A N 1
ATOM 4098 C CA . THR A 1 521 ? 37.461 1.662 -21.512 1.00 59.56 521 THR A CA 1
ATOM 4099 C C . THR A 1 521 ? 38.462 1.093 -20.519 1.00 59.56 521 THR A C 1
ATOM 4101 O O . THR A 1 521 ? 38.185 0.077 -19.882 1.00 59.56 521 THR A O 1
ATOM 4104 N N . SER A 1 522 ? 39.585 1.787 -20.332 1.00 53.34 522 SER A N 1
ATOM 4105 C CA . SER A 1 522 ? 40.525 1.559 -19.232 1.00 53.34 522 SER A CA 1
ATOM 4106 C C . SER A 1 522 ? 39.796 1.679 -17.888 1.00 53.34 522 SER A C 1
ATOM 4108 O O . SER A 1 522 ? 38.959 2.569 -17.708 1.00 53.34 522 SER A O 1
ATOM 4110 N N . ALA A 1 523 ? 40.092 0.779 -16.949 1.00 43.34 523 ALA A N 1
ATOM 4111 C CA . ALA A 1 523 ? 39.503 0.766 -15.613 1.00 43.34 523 ALA A CA 1
ATOM 4112 C C . ALA A 1 523 ? 39.806 2.084 -14.871 1.00 43.34 523 ALA A C 1
ATOM 4114 O O . ALA A 1 523 ? 40.893 2.270 -14.336 1.00 43.34 523 ALA A O 1
ATOM 4115 N N . GLY A 1 524 ? 38.856 3.023 -14.887 1.00 52.12 524 GLY A N 1
ATOM 4116 C CA . GLY A 1 524 ? 39.012 4.338 -14.257 1.00 52.12 524 GLY A CA 1
ATOM 4117 C C . GLY A 1 524 ? 38.174 5.438 -14.907 1.00 52.12 524 GLY A C 1
ATOM 4118 O O . GLY A 1 524 ? 38.712 6.453 -15.332 1.00 52.12 524 GLY A O 1
ATOM 4119 N N . SER A 1 525 ? 36.856 5.259 -15.028 1.00 51.16 525 SER A N 1
ATOM 4120 C CA . SER A 1 525 ? 35.966 6.248 -15.657 1.00 51.16 525 SER A CA 1
ATOM 4121 C C . SER A 1 525 ? 34.844 6.644 -14.698 1.00 51.16 525 SER A C 1
ATOM 4123 O O . SER A 1 525 ? 34.194 5.767 -14.138 1.00 51.16 525 SER A O 1
ATOM 4125 N N . MET A 1 526 ? 34.696 7.966 -14.526 1.00 51.69 526 MET A N 1
ATOM 4126 C CA . MET A 1 526 ? 33.732 8.775 -13.757 1.00 51.69 526 MET A CA 1
ATOM 4127 C C . MET A 1 526 ? 32.461 8.101 -13.204 1.00 51.69 526 MET A C 1
ATOM 4129 O O . MET A 1 526 ? 31.934 7.166 -13.802 1.00 51.69 526 MET A O 1
ATOM 4133 N N . PRO A 1 527 ? 31.876 8.634 -12.106 1.00 60.78 527 PRO A N 1
ATOM 4134 C CA . PRO A 1 527 ? 30.622 8.123 -11.564 1.00 60.78 527 PRO A CA 1
ATOM 4135 C C . PRO A 1 527 ? 29.503 8.196 -12.613 1.00 60.78 527 PRO A C 1
ATOM 4137 O O . PRO A 1 527 ? 28.885 9.237 -12.810 1.00 60.78 527 PRO A O 1
ATOM 4140 N N . VAL A 1 528 ? 29.235 7.061 -13.260 1.00 79.19 528 VAL A N 1
ATOM 4141 C CA . VAL A 1 528 ? 28.101 6.873 -14.162 1.00 79.19 528 VAL A CA 1
ATOM 4142 C C . VAL A 1 528 ? 26.828 7.039 -13.354 1.00 79.19 528 VAL A C 1
ATOM 4144 O O . VAL A 1 528 ? 26.675 6.470 -12.267 1.00 79.19 528 VAL A O 1
ATOM 4147 N N . THR A 1 529 ? 25.920 7.845 -13.881 1.00 90.12 529 THR A N 1
ATOM 4148 C CA . THR A 1 529 ? 24.631 8.084 -13.260 1.00 90.12 529 THR A CA 1
ATOM 4149 C C . THR A 1 529 ? 23.590 8.374 -14.325 1.00 90.12 529 THR A C 1
ATOM 4151 O O . THR A 1 529 ? 23.848 9.076 -15.299 1.00 90.12 529 THR A O 1
ATOM 4154 N N . PHE A 1 530 ? 22.413 7.796 -14.131 1.00 93.12 530 PHE A N 1
ATOM 4155 C CA . PHE A 1 530 ? 21.259 7.927 -15.010 1.00 93.12 530 PHE A CA 1
ATOM 4156 C C . PHE A 1 530 ? 20.223 8.898 -14.431 1.00 93.12 530 PHE A C 1
ATOM 4158 O O . PHE A 1 530 ? 19.160 9.076 -15.023 1.00 93.12 530 PHE A O 1
ATOM 4165 N N . PHE A 1 531 ? 20.499 9.541 -13.289 1.00 90.94 531 PHE A N 1
ATOM 4166 C CA . PHE A 1 531 ? 19.621 10.571 -12.737 1.00 90.94 531 PHE A CA 1
ATOM 4167 C C . PHE A 1 531 ? 19.752 11.887 -13.516 1.00 90.94 531 PHE A C 1
ATOM 4169 O O . PHE A 1 531 ? 20.867 12.351 -13.749 1.00 90.94 531 PHE A O 1
ATOM 4176 N N . PRO A 1 532 ? 18.637 12.553 -13.852 1.00 82.81 532 PRO A N 1
ATOM 4177 C CA . PRO A 1 532 ? 18.687 13.923 -14.348 1.00 82.81 532 PRO A CA 1
ATOM 4178 C C . PRO A 1 532 ? 19.273 14.850 -13.259 1.00 8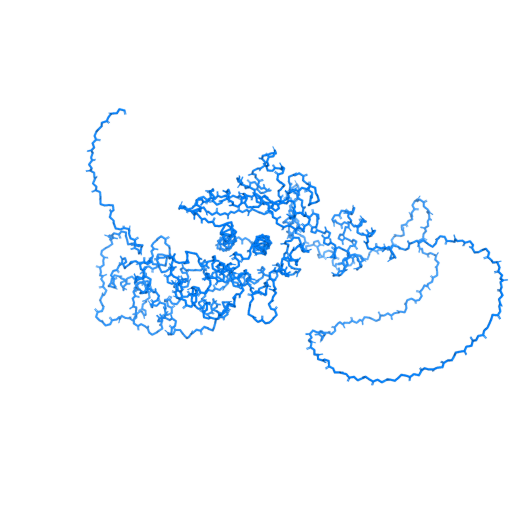2.81 532 PRO A C 1
ATOM 4180 O O . PRO A 1 532 ? 18.806 14.831 -12.119 1.00 82.81 532 PRO A O 1
ATOM 4183 N N . ASN A 1 533 ? 20.272 15.669 -13.617 1.00 70.88 533 ASN A N 1
ATOM 4184 C CA . ASN A 1 533 ? 20.950 16.694 -12.790 1.00 70.88 533 ASN A CA 1
ATOM 4185 C C . ASN A 1 533 ? 22.052 16.236 -11.812 1.00 70.88 533 ASN A C 1
ATOM 4187 O O . ASN A 1 533 ? 22.286 16.885 -10.794 1.00 70.88 533 ASN A O 1
ATOM 4191 N N . SER A 1 534 ? 22.776 15.162 -12.108 1.00 51.88 534 SER A N 1
ATOM 4192 C CA . SER A 1 534 ? 23.969 14.755 -11.341 1.00 51.88 534 SER A CA 1
ATOM 4193 C C . SER A 1 534 ? 25.305 15.262 -11.915 1.00 51.88 534 SER A C 1
ATOM 4195 O O . SER A 1 534 ? 26.368 14.902 -11.410 1.00 51.88 534 SER A O 1
ATOM 4197 N N . SER A 1 535 ? 25.285 16.132 -12.927 1.00 37.56 535 SER A N 1
ATOM 4198 C CA . SER A 1 535 ? 26.489 16.723 -13.514 1.00 37.56 535 SER A CA 1
ATOM 4199 C C . SER A 1 535 ? 26.931 18.000 -12.781 1.00 37.56 535 SER A C 1
ATOM 4201 O O . SER A 1 535 ? 26.340 19.058 -12.987 1.00 37.56 535 SER A O 1
ATOM 4203 N N . GLY A 1 536 ? 28.014 17.899 -11.996 1.00 34.56 536 GLY A N 1
ATOM 4204 C CA . GLY A 1 536 ? 28.984 18.994 -11.850 1.00 34.56 536 GLY A CA 1
ATOM 4205 C C . GLY A 1 536 ? 29.236 19.565 -10.450 1.00 34.56 536 GLY A C 1
ATOM 4206 O O . GLY A 1 536 ? 29.076 20.763 -10.263 1.00 34.56 536 GLY A O 1
ATOM 4207 N N . TYR A 1 537 ? 29.727 18.775 -9.486 1.00 28.86 537 TYR A N 1
ATOM 4208 C CA . TYR A 1 537 ? 30.588 19.349 -8.437 1.00 28.86 537 TYR A CA 1
ATOM 4209 C C . TYR A 1 537 ? 32.028 19.334 -8.969 1.00 28.86 537 TYR A C 1
ATOM 4211 O O . TYR A 1 537 ? 32.820 18.448 -8.657 1.00 28.86 537 TYR A O 1
ATOM 4219 N N . SER A 1 538 ? 32.342 20.265 -9.873 1.00 32.00 538 SER A N 1
ATOM 4220 C CA . SER A 1 538 ? 33.731 20.589 -10.189 1.00 32.00 538 SER A CA 1
ATOM 4221 C C . SER A 1 538 ? 34.291 21.366 -9.005 1.00 32.00 538 SER A C 1
ATOM 4223 O O . SER A 1 538 ? 33.761 22.421 -8.650 1.00 32.00 538 SER A O 1
ATOM 4225 N N . GLY A 1 539 ? 35.334 20.826 -8.380 1.00 37.25 539 GLY A N 1
ATOM 4226 C CA . GLY A 1 539 ? 36.055 21.499 -7.314 1.00 37.25 539 GLY A CA 1
ATOM 4227 C C . GLY A 1 539 ? 36.470 22.906 -7.734 1.00 37.25 539 GLY A C 1
ATOM 4228 O O . GLY A 1 539 ? 37.141 23.097 -8.742 1.00 37.25 539 GLY A O 1
ATOM 4229 N N . SER A 1 540 ? 36.081 23.885 -6.928 1.00 25.86 540 SER A N 1
ATOM 4230 C CA . SER A 1 540 ? 36.798 25.144 -6.818 1.00 25.86 540 SER A CA 1
ATOM 4231 C C . SER A 1 540 ? 37.113 25.333 -5.346 1.00 25.86 540 SER A C 1
ATOM 4233 O O . SER A 1 540 ? 36.367 25.961 -4.596 1.00 25.86 540 SER A O 1
ATOM 4235 N N . THR A 1 541 ? 38.242 24.766 -4.940 1.00 32.41 541 THR A N 1
ATOM 4236 C CA . THR A 1 541 ? 39.072 25.296 -3.865 1.00 32.41 541 THR A CA 1
ATOM 4237 C C . THR A 1 541 ? 39.300 26.780 -4.151 1.00 32.41 541 THR A C 1
ATOM 4239 O O . THR A 1 541 ? 40.148 27.162 -4.951 1.00 32.41 541 THR A O 1
ATOM 4242 N N . LYS A 1 542 ? 38.512 27.639 -3.511 1.00 29.02 542 LYS A N 1
ATOM 4243 C CA . LYS A 1 542 ? 38.929 29.003 -3.205 1.00 29.02 542 LYS A CA 1
ATOM 4244 C C . LYS A 1 542 ? 38.840 29.147 -1.703 1.00 29.02 542 LYS A C 1
ATOM 4246 O O . LYS A 1 542 ? 37.757 29.286 -1.144 1.00 29.02 542 LYS A O 1
ATOM 4251 N N . GLY A 1 543 ? 40.008 29.044 -1.077 1.00 28.59 543 GLY A N 1
ATOM 4252 C CA . GLY A 1 543 ? 40.191 29.501 0.282 1.00 28.59 543 GLY A CA 1
ATOM 4253 C C . GLY A 1 543 ? 39.777 30.961 0.389 1.00 28.59 543 GLY A C 1
ATOM 4254 O O . GLY A 1 543 ? 40.000 31.763 -0.524 1.00 28.59 543 GLY A O 1
ATOM 4255 N N . ARG A 1 544 ? 39.178 31.295 1.523 1.00 28.08 544 ARG A N 1
ATOM 4256 C CA . ARG A 1 544 ? 39.357 32.613 2.100 1.00 28.08 544 ARG A CA 1
ATOM 4257 C C . ARG A 1 544 ? 39.212 32.510 3.606 1.00 28.08 544 ARG A C 1
ATOM 4259 O O . ARG A 1 544 ? 38.193 32.055 4.117 1.00 28.08 544 ARG A O 1
ATOM 4266 N N . ASP A 1 545 ? 40.303 32.896 4.242 1.00 28.81 545 ASP A N 1
ATOM 4267 C CA . ASP A 1 545 ? 40.452 33.243 5.641 1.00 28.81 545 ASP A CA 1
ATOM 4268 C C . ASP A 1 545 ? 39.318 34.123 6.170 1.00 28.81 545 ASP A C 1
ATOM 4270 O O . ASP A 1 545 ? 38.738 34.922 5.430 1.00 28.81 545 ASP A O 1
ATOM 4274 N N . GLY A 1 546 ? 39.130 34.082 7.489 1.00 25.92 546 GLY A N 1
ATOM 4275 C CA . GLY A 1 546 ? 38.668 35.261 8.213 1.00 25.92 546 GLY A CA 1
ATOM 4276 C C . GLY A 1 546 ? 37.751 34.976 9.389 1.00 25.92 546 GLY A C 1
ATOM 4277 O O . GLY A 1 546 ? 36.539 34.956 9.232 1.00 25.92 546 GLY A O 1
ATOM 4278 N N . ARG A 1 547 ? 38.373 34.816 10.562 1.00 29.95 547 ARG A N 1
ATOM 4279 C CA . ARG A 1 547 ? 37.911 35.256 11.892 1.00 29.95 547 ARG A CA 1
ATOM 4280 C C . ARG A 1 547 ? 36.605 36.068 11.905 1.00 29.95 547 ARG A C 1
ATOM 4282 O O . ARG A 1 547 ? 36.571 37.151 11.320 1.00 29.95 547 ARG A O 1
ATOM 4289 N N . SER A 1 548 ? 35.642 35.644 12.721 1.00 31.12 548 SER A N 1
ATOM 4290 C CA . SER A 1 548 ? 35.138 36.325 13.937 1.00 31.12 548 SER A CA 1
ATOM 4291 C C . SER A 1 548 ? 33.976 35.523 14.504 1.00 31.12 548 SER A C 1
ATOM 4293 O O . SER A 1 548 ? 33.072 35.196 13.704 1.00 31.12 548 SER A O 1
#

Organism: NCBI:txid1690604

Secondary structure (DSSP, 8-state):
-GGGSS-SEEE-TTS-EEEHHHHHHHHHS-----------TTT---TT-S-----------PPPTT---------------------------------------GGGS-HHHHHHHHHHS-HHHHHHHHHH-HHHHSTTSHHHHTTHHHHHHSB-TTT--BTTTS-EEEEEEEEEETTEEEEE----EEEHHHHHTS---B-TT--B--EEEE---SHHHHHHHHHHHHHHHHHHHHHTT-TT--HHHHHHHHHHHHHHHHHHHHHTT--HHHHHHHHHHHHHHHHHHHHHHHHHHHH-HHHHHHHHHHHHHHHTS---STTT-S-HHHHHHHHHH-SS---HHHHHHHHHHHHHHHHHHHHSTTTT--GGGGS----SS-HHHHHHHHHTTHHHHHHHHHHHHHHHHTT-SSSTTPPPHHHHHHHHHHTTTPPPTTHHHHHHHHHHHHHT--SHHHHHHHTT-PPPPHHHHHHHHHHHHHHHHHTTSS---S-HHHHHHHHHHH-TTPPPPTT-------S-------STT---------------

Solvent-accessible surface area (backbone atoms only — not comparable to full-atom values): 32641 Å² total; per-residue (Å²): 122,72,82,73,78,73,55,62,58,48,76,43,101,84,75,48,74,46,59,47,65,62,56,54,53,58,65,70,49,79,73,78,76,73,85,72,87,74,64,45,93,87,75,70,58,67,94,86,79,83,84,84,81,85,74,76,85,79,73,92,73,85,85,77,93,71,87,85,69,93,78,83,90,79,90,82,91,82,84,92,84,86,89,81,92,88,87,84,88,87,83,94,73,95,69,89,72,78,78,70,75,75,72,81,50,81,88,71,55,55,71,70,58,52,48,54,54,54,69,71,44,53,75,69,56,41,49,54,46,22,72,75,32,56,70,37,44,28,90,83,4,51,44,56,68,68,39,46,70,59,59,70,65,46,26,15,76,83,82,64,44,35,58,93,79,36,58,49,18,26,45,32,27,70,45,79,59,85,82,38,37,48,44,46,64,86,64,53,38,32,26,52,60,47,42,71,75,68,59,57,43,56,46,97,86,64,51,70,30,84,45,62,41,62,47,48,32,36,69,75,45,24,71,69,39,52,84,51,36,60,61,38,33,48,52,52,28,58,74,22,50,50,80,92,62,56,60,65,51,49,52,37,48,36,54,47,38,51,45,51,50,55,56,52,52,65,74,68,69,62,58,72,70,61,50,49,57,50,41,36,53,50,46,40,48,45,33,32,52,48,40,40,51,36,53,57,36,72,76,35,60,68,53,29,53,49,31,35,46,55,54,46,38,35,60,76,68,62,44,59,47,60,91,71,41,74,51,69,65,43,53,56,54,33,46,64,64,20,94,58,72,76,44,66,66,49,51,51,51,51,53,51,48,50,54,22,67,43,40,31,38,25,34,12,68,94,48,56,47,42,42,35,72,69,29,80,63,57,51,63,58,41,70,65,58,54,44,52,61,36,64,46,39,48,68,63,51,46,45,52,40,50,52,52,48,51,36,53,76,70,36,48,50,71,66,93,85,44,63,49,69,65,57,55,41,52,53,25,33,76,48,50,16,40,60,60,90,69,45,47,61,52,48,40,54,51,54,56,55,55,70,71,53,80,41,60,57,56,48,30,48,69,63,69,36,85,63,71,56,64,42,62,48,38,51,48,55,53,50,30,49,53,48,17,36,75,71,54,60,17,41,85,46,63,53,62,30,46,16,39,41,52,28,53,75,79,38,81,84,65,39,76,42,90,90,68,56,69,48,89,73,74,95,82,73,75,90,61,46,16,55,69,86,77,85,75,89,70,86,75,93,70,87,77,88,78,92,131

Radius of gyration: 32.48 Å; Cα contacts (8 Å, |Δi|>4): 628; chains: 1; bounding box: 108×81×86 Å

Sequence (548 aa):
MLSFFASDNLEQQYGDNVDLTEYRALNNGVRRYTANSYICGNCGRDMDRETPCTLRSTRSYSFPLADFLPHLESSSSARTDASDIDESPPDSTTSESTSTAAGASIIELPDELLLLVCNQLESVDLELFSRAWTRIGGASGIVSRFNIVRNRELICFCLKKGLGNANLGVGVKVQMRGRYGSIGSEFDLLSEQAFNEFKIRRSVQGLPFTHWLPLPISRKHYGKVKPLIEPCLKELSEAAKFRAFAPLDVVYCFMNDIVVRLSSQAEAGYVHSSLIHASEKAIESYFHLFHLLLCLAVEDRGRVVAANRTIKNFLVEGKTSKAHVPNLGYLLIACLIADVDVTGDLLKAIVRETVIRNVVWTLDKKGANMSELAYMEANTISRYRLQKTFDASKTSYRLLMFLNLFRRTINRGTGQNRKSLNQLREELFDAHGAPPKGVAERFAGEVRALQKVENFPGFLTVMGLAPPCASQFTTFLRNCVEESMTRKYSVWGISQAKALTLRQQVDHDVVVRKGHKPEWTSAGSMPVTFFPNSSGYSGSTKGRDGRS

pLDDT: mean 77.89, std 23.2, range [25.75, 98.25]

Mean predicted aligned error: 14.53 Å